Protein AF-A0A923U0N2-F1 (afdb_monomer_lite)

Foldseek 3Di:
DDDDDDDDDDDDDDDDCVVVVVVVVCPDVVVVVVVVVVVVVVVVVVVVVVVPDDDPDPQDLQFLVQLVVLLVVQVFPVSCLVDVVSLVSNLVNLQSNLVPAPVFDGQDPLLSVLVSVLLVLCVVLPVCLRVLQSDPDPQFDKDKDFFFFWQDQWAFDLVVLVVVVVVLLVVLVVLQPPQDPVLLVVLVVVVVVVVVVQVVVLVVVLVVCCVVPNNVVSVVVSVVSVVVVLVVLLVDSSLLNSLSVQLSVLCPDPLNVVLSPVSDLQSVLQLLVCCLPPVQVSGDDDPPHRDDPSSSSNNNVSRDDSVVCCVPCNRIPGDCDPDRRDNPTDRYTDTKMKMWDWHRLNSQLSQCSRLVNVANAPVVPSVQHACLRSSQSSFPPKTKIFIAIPSHTQGIWIWFWKDFPPQQFIETEIDTLGLQQLGWTWAQDPVPPRRTDTAGSVQVCCVVCCVRPADQRYFYWYFPGPRPSCVSVVVSVCPHPQQVVFDWDPRFPGIDGPGCSSVSRCVSPPGSDPDDPPTGGTTGDRPVPPDPPDDDDPDDDDDDDDDD

pLDDT: mean 72.8, std 20.46, range [22.3, 98.12]

Radius of gyration: 32.29 Å; chains: 1; bounding box: 98×62×94 Å

Sequence (548 aa):
MFRSVEGIDSLNFRPPHFRKLLIAFIRTPQVKTVTRWIASSLRFTERFNFLSRHRIARPSSSSVVQLDQVLNRAGSLHLFLKDESLQLAYYDALKNYFSSRSVFRKFPKKSFDAVLGQIRVLAREIPEFSAAAWALKPNGTDFRIQMKEQNCGRKINPFLWRVYRYEWLDQLKLQSERLSEPETKRILTETLARVRNFEKNLNEESIEFAAEKGAKAGRKSGKIRRNRFYADLVREEPLRRVAAKFLHAHLVRPQNQIFFEFIDADLIIYYLNELKQNPRKTLPPVLNAPIPNALLSVIKSLVPDPAQLLADRNLFPENPLPLDSNPGSSVGIRHSEYSTSPVRPFHAIWSGIFGKDCLGGDASHLDKLCPARWAIPLLSGTKTWFVERNEKYQGFVRTVPLRHPQFKKDLYNVEVWVPAMNRTAVVFSADKNQTPVQSSVFDYWFNEWLRANIGPDQALLVSDSRISDNEKVKETIFLSKMYTQGTSLSLHDSLFSADPMIEKMNEAIPPPAPAREYYRGSIVLDSTLNDVTGVTILNTREARIPLN

Structure (mmCIF, N/CA/C/O backbone):
data_AF-A0A923U0N2-F1
#
_entry.id   AF-A0A923U0N2-F1
#
loop_
_atom_site.group_PDB
_atom_site.id
_atom_site.type_symbol
_atom_site.label_atom_id
_atom_site.label_alt_id
_atom_site.label_comp_id
_atom_site.label_asym_id
_atom_site.label_entity_id
_atom_site.label_seq_id
_atom_site.pdbx_PDB_ins_code
_atom_site.Cartn_x
_atom_site.Cartn_y
_atom_site.Cartn_z
_atom_site.occupancy
_atom_site.B_iso_or_equiv
_atom_site.auth_seq_id
_atom_site.auth_comp_id
_atom_site.auth_asym_id
_atom_site.auth_atom_id
_atom_site.pdbx_PDB_model_num
ATOM 1 N N . MET A 1 1 ? 61.527 -37.026 -10.638 1.00 35.28 1 MET A N 1
ATOM 2 C CA . MET A 1 1 ? 61.947 -37.624 -11.926 1.00 35.28 1 MET A CA 1
ATOM 3 C C . MET A 1 1 ? 60.898 -37.300 -12.969 1.00 35.28 1 MET A C 1
ATOM 5 O O . MET A 1 1 ? 59.732 -37.586 -12.732 1.00 35.28 1 MET A O 1
ATOM 9 N N . PHE A 1 2 ? 61.300 -36.683 -14.077 1.00 29.28 2 PHE A N 1
ATOM 10 C CA . PHE A 1 2 ? 60.424 -36.445 -15.223 1.00 29.28 2 PHE A CA 1
ATOM 11 C C . PHE A 1 2 ? 60.200 -37.748 -16.001 1.00 29.28 2 PHE A C 1
ATOM 13 O O . PHE A 1 2 ? 61.130 -38.541 -16.147 1.00 29.28 2 PHE A O 1
ATOM 20 N N . ARG A 1 3 ? 59.006 -37.921 -16.574 1.00 27.38 3 ARG A N 1
ATOM 21 C CA . ARG A 1 3 ? 58.825 -38.670 -17.823 1.00 27.38 3 ARG A CA 1
ATOM 22 C C . ARG A 1 3 ? 57.926 -37.862 -18.748 1.00 27.38 3 ARG A C 1
ATOM 24 O O . ARG A 1 3 ? 56.744 -37.685 -18.476 1.00 27.38 3 ARG A O 1
ATOM 31 N N . SER A 1 4 ? 58.537 -37.346 -19.804 1.00 27.83 4 SER A N 1
ATOM 32 C CA . SER A 1 4 ? 57.864 -36.841 -20.991 1.00 27.83 4 SER A CA 1
ATOM 33 C C . SER A 1 4 ? 57.237 -37.997 -21.771 1.00 27.83 4 SER A C 1
ATOM 35 O O . SER A 1 4 ? 57.765 -39.110 -21.778 1.00 27.83 4 SER A O 1
ATOM 37 N N . VAL A 1 5 ? 56.143 -37.706 -22.471 1.00 30.06 5 VAL A N 1
ATOM 38 C CA . VAL A 1 5 ? 55.747 -38.422 -23.687 1.00 30.06 5 VAL A CA 1
ATOM 39 C C . VAL A 1 5 ? 55.330 -37.353 -24.690 1.00 30.06 5 VAL A C 1
ATOM 41 O O . VAL A 1 5 ? 54.320 -36.677 -24.505 1.00 30.06 5 VAL A O 1
ATOM 44 N N . GLU A 1 6 ? 56.159 -37.162 -25.709 1.00 30.16 6 GLU A N 1
ATOM 45 C CA . GLU A 1 6 ? 55.809 -36.420 -26.919 1.00 30.16 6 GLU A CA 1
ATOM 46 C C . GLU A 1 6 ? 55.006 -37.330 -27.863 1.00 30.16 6 GLU A C 1
ATOM 48 O O . GLU A 1 6 ? 55.056 -38.555 -27.737 1.00 30.16 6 GLU A O 1
ATOM 53 N N . GLY A 1 7 ? 54.310 -36.739 -28.839 1.00 29.56 7 GLY A N 1
ATOM 54 C CA . GLY A 1 7 ? 53.778 -37.481 -29.988 1.00 29.56 7 GLY A CA 1
ATOM 55 C C . GLY A 1 7 ? 52.274 -37.350 -30.213 1.00 29.56 7 GLY A C 1
ATOM 56 O O . GLY A 1 7 ? 51.519 -38.283 -29.953 1.00 29.56 7 GLY A O 1
ATOM 57 N N . ILE A 1 8 ? 51.848 -36.228 -30.801 1.00 27.08 8 ILE A N 1
ATOM 58 C CA . ILE A 1 8 ? 50.693 -36.219 -31.710 1.00 27.08 8 ILE A CA 1
ATOM 59 C C . ILE A 1 8 ? 51.123 -35.492 -32.981 1.00 27.08 8 ILE A C 1
ATOM 61 O O . ILE A 1 8 ? 51.074 -34.265 -33.063 1.00 27.08 8 ILE A O 1
ATOM 65 N N . ASP A 1 9 ? 51.547 -36.281 -33.963 1.00 28.86 9 ASP A N 1
ATOM 66 C CA . ASP A 1 9 ? 51.737 -35.812 -35.327 1.00 28.86 9 ASP A CA 1
ATOM 67 C C . ASP A 1 9 ? 50.400 -35.576 -36.041 1.00 28.86 9 ASP A C 1
ATOM 69 O O . ASP A 1 9 ? 49.357 -36.156 -35.734 1.00 28.86 9 ASP A O 1
ATOM 73 N N . SER A 1 10 ? 50.484 -34.698 -37.035 1.00 32.78 10 SER A N 1
ATOM 74 C CA . SER A 1 10 ? 49.468 -34.295 -38.008 1.00 32.78 10 SER A CA 1
ATOM 75 C C . SER A 1 10 ? 48.293 -35.257 -38.272 1.00 32.78 10 SER A C 1
ATOM 77 O O . SER A 1 10 ? 48.466 -36.330 -38.851 1.00 32.78 10 SER A O 1
ATOM 79 N N . LEU A 1 11 ? 47.063 -34.767 -38.063 1.00 27.78 11 LEU A N 1
ATOM 80 C CA . LEU A 1 11 ? 45.857 -35.293 -38.716 1.00 27.78 11 LEU A CA 1
ATOM 81 C C . LEU A 1 11 ? 45.094 -34.179 -39.447 1.00 27.78 11 LEU A C 1
ATOM 83 O O . LEU A 1 11 ? 44.345 -33.398 -38.861 1.00 27.78 11 LEU A O 1
ATOM 87 N N . ASN A 1 12 ? 45.275 -34.137 -40.769 1.00 34.09 12 ASN A N 1
ATOM 88 C CA . ASN A 1 12 ? 44.498 -33.301 -41.681 1.00 34.09 12 ASN A CA 1
ATOM 89 C C . ASN A 1 12 ? 43.026 -33.749 -41.715 1.00 34.09 12 ASN A C 1
ATOM 91 O O . ASN A 1 12 ? 42.736 -34.851 -42.175 1.00 34.09 12 ASN A O 1
ATOM 95 N N . PHE A 1 13 ? 42.088 -32.869 -41.345 1.00 28.95 13 PHE A N 1
ATOM 96 C CA . PHE A 1 13 ? 40.649 -33.105 -41.524 1.00 28.95 13 PHE A CA 1
ATOM 97 C C . PHE A 1 13 ? 39.953 -32.007 -42.351 1.00 28.95 13 PHE A C 1
ATOM 99 O O . PHE A 1 13 ? 39.782 -30.868 -41.921 1.00 28.95 13 PHE A O 1
ATOM 106 N N . ARG A 1 14 ? 39.451 -32.407 -43.526 1.00 33.59 14 ARG A N 1
ATOM 107 C CA . ARG A 1 14 ? 38.266 -31.847 -44.216 1.00 33.59 14 ARG A CA 1
ATOM 108 C C . ARG A 1 14 ? 37.177 -32.963 -44.241 1.00 33.59 14 ARG A C 1
ATOM 110 O O . ARG A 1 14 ? 37.523 -34.113 -44.000 1.00 33.59 14 ARG A O 1
ATOM 117 N N . PRO A 1 15 ? 35.912 -32.749 -44.673 1.00 61.38 15 PRO A N 1
ATOM 118 C CA . PRO A 1 15 ? 35.007 -31.683 -44.233 1.00 61.38 15 PRO A CA 1
ATOM 119 C C . PRO A 1 15 ? 33.751 -32.082 -43.389 1.00 61.38 15 PRO A C 1
ATOM 121 O O . PRO A 1 15 ? 33.678 -31.703 -42.223 1.00 61.38 15 PRO A O 1
ATOM 124 N N . PRO A 1 16 ? 32.637 -32.640 -43.919 1.00 39.72 16 PRO A N 1
ATOM 125 C CA . PRO A 1 16 ? 31.377 -31.886 -43.967 1.00 39.72 16 PRO A CA 1
ATOM 126 C C . PRO A 1 16 ? 30.363 -32.206 -42.845 1.00 39.72 16 PRO A C 1
ATOM 128 O O . PRO A 1 16 ? 29.186 -31.844 -42.942 1.00 39.72 16 PRO A O 1
ATOM 131 N N . HIS A 1 17 ? 30.772 -32.908 -41.785 1.00 36.59 17 HIS A N 1
ATOM 132 C CA . HIS A 1 17 ? 29.852 -33.578 -40.847 1.00 36.59 17 HIS A CA 1
ATOM 133 C C . HIS A 1 17 ? 28.961 -32.648 -39.998 1.00 36.59 17 HIS A C 1
ATOM 135 O O . HIS A 1 17 ? 27.923 -33.084 -39.489 1.00 36.59 17 HIS A O 1
ATOM 141 N N . PHE A 1 18 ? 29.291 -31.357 -39.908 1.00 39.34 18 PHE A N 1
ATOM 142 C CA . PHE A 1 18 ? 28.581 -30.375 -39.077 1.00 39.34 18 PHE A CA 1
ATOM 143 C C . PHE A 1 18 ? 27.077 -30.257 -39.401 1.00 39.34 18 PHE A C 1
ATOM 145 O O . PHE A 1 18 ? 26.247 -30.048 -38.514 1.00 39.34 18 PHE A O 1
ATOM 152 N N . ARG A 1 19 ? 26.691 -30.461 -40.671 1.00 38.59 19 ARG A N 1
ATOM 153 C CA . ARG A 1 19 ? 25.294 -30.315 -41.123 1.00 38.59 19 ARG A CA 1
ATOM 154 C C . ARG A 1 19 ? 24.369 -31.434 -40.623 1.00 38.59 19 ARG A C 1
ATOM 156 O O . ARG A 1 19 ? 23.174 -31.194 -40.474 1.00 38.59 19 ARG A O 1
ATOM 163 N N . LYS A 1 20 ? 24.897 -32.633 -40.329 1.00 39.06 20 LYS A N 1
ATOM 164 C CA . LYS A 1 20 ? 24.115 -33.749 -39.753 1.00 39.06 20 LYS A CA 1
ATOM 165 C C . LYS A 1 20 ? 23.932 -33.594 -38.237 1.00 39.06 20 LYS A C 1
ATOM 167 O O . LYS A 1 20 ? 22.829 -33.820 -37.743 1.00 39.06 20 LYS A O 1
ATOM 172 N N . LEU A 1 21 ? 24.958 -33.119 -37.525 1.00 37.91 21 LEU A N 1
ATOM 173 C CA . LEU A 1 21 ? 24.889 -32.816 -36.086 1.00 37.91 21 LEU A CA 1
ATOM 174 C C . LEU A 1 21 ? 23.849 -31.730 -35.766 1.00 37.91 21 LEU A C 1
ATOM 176 O O . LEU A 1 21 ? 23.040 -31.907 -34.856 1.00 37.91 21 LEU A O 1
ATOM 180 N N . LEU A 1 22 ? 23.786 -30.658 -36.565 1.00 37.41 22 LEU A N 1
ATOM 181 C CA . LEU A 1 22 ? 22.807 -29.583 -36.361 1.00 37.41 22 LEU A CA 1
ATOM 182 C C . LEU A 1 22 ? 21.347 -30.064 -36.516 1.00 37.41 22 LEU A C 1
ATOM 184 O O . LEU A 1 22 ? 20.464 -29.645 -35.769 1.00 37.41 22 LEU A O 1
ATOM 188 N N . ILE A 1 23 ? 21.088 -30.983 -37.455 1.00 42.84 23 ILE A N 1
ATOM 189 C CA . ILE A 1 23 ? 19.750 -31.559 -37.691 1.00 42.84 23 ILE A CA 1
ATOM 190 C C . ILE A 1 23 ? 19.356 -32.541 -36.574 1.00 42.84 23 ILE A C 1
ATOM 192 O O . ILE A 1 23 ? 18.183 -32.593 -36.197 1.00 42.84 23 ILE A O 1
ATOM 196 N N . ALA A 1 24 ? 20.317 -33.279 -36.008 1.00 37.84 24 ALA A N 1
ATOM 197 C CA . ALA A 1 24 ? 20.083 -34.124 -34.837 1.00 37.84 24 ALA A CA 1
ATOM 198 C C . ALA A 1 24 ? 19.741 -33.285 -33.591 1.00 37.84 24 ALA A C 1
ATOM 200 O O . ALA A 1 24 ? 18.768 -33.582 -32.896 1.00 37.84 24 ALA A O 1
ATOM 201 N N . PHE A 1 25 ? 20.466 -32.185 -33.355 1.00 37.91 25 PHE A N 1
ATOM 202 C CA . PHE A 1 25 ? 20.268 -31.321 -32.184 1.00 37.91 25 PHE A CA 1
ATOM 203 C C . PHE A 1 25 ? 18.868 -30.677 -32.148 1.00 37.91 25 PHE A C 1
ATOM 205 O O . PHE A 1 25 ? 18.219 -30.651 -31.102 1.00 37.91 25 PHE A O 1
ATOM 212 N N . ILE A 1 26 ? 18.346 -30.258 -33.309 1.00 43.47 26 ILE A N 1
ATOM 213 C CA . ILE A 1 26 ? 17.003 -29.658 -33.462 1.00 43.47 26 ILE A CA 1
ATOM 214 C C . ILE A 1 26 ? 15.863 -30.669 -33.202 1.00 43.47 26 ILE A C 1
ATOM 216 O O . ILE A 1 26 ? 14.730 -30.270 -32.925 1.00 43.47 26 ILE A O 1
ATOM 220 N N . ARG A 1 27 ? 16.132 -31.982 -33.263 1.00 38.81 27 ARG A N 1
ATOM 221 C CA . ARG A 1 27 ? 15.122 -33.040 -33.060 1.00 38.81 27 ARG A CA 1
ATOM 222 C C . ARG A 1 27 ? 15.048 -33.589 -31.631 1.00 38.81 27 ARG A C 1
ATOM 224 O O . ARG A 1 27 ? 14.152 -34.386 -31.354 1.00 38.81 27 ARG A O 1
ATOM 231 N N . THR A 1 28 ? 15.918 -33.156 -30.718 1.00 41.66 28 THR A N 1
ATOM 232 C CA . THR A 1 28 ? 15.898 -33.626 -29.322 1.00 41.66 28 THR A CA 1
ATOM 233 C C . THR A 1 28 ? 14.662 -33.118 -28.547 1.00 41.66 28 THR A C 1
ATOM 235 O O . THR A 1 28 ? 14.221 -31.981 -28.754 1.00 41.66 28 THR A O 1
ATOM 238 N N . PRO A 1 29 ? 14.081 -33.915 -27.621 1.00 42.38 29 PRO A N 1
ATOM 239 C CA . PRO A 1 29 ? 12.891 -33.511 -26.861 1.00 42.38 29 PRO A CA 1
ATOM 240 C C . PRO A 1 29 ? 13.064 -32.215 -26.055 1.00 42.38 29 PRO A C 1
ATOM 242 O O . PRO A 1 29 ? 12.118 -31.437 -25.936 1.00 42.38 29 PRO A O 1
ATOM 245 N N . GLN A 1 30 ? 14.273 -31.942 -25.555 1.00 41.97 30 GLN A N 1
ATOM 246 C CA . GLN A 1 30 ? 14.563 -30.775 -24.715 1.00 41.97 30 GLN A CA 1
ATOM 247 C C . GLN A 1 30 ? 14.348 -29.438 -25.449 1.00 41.97 30 GLN A C 1
ATOM 249 O O . GLN A 1 30 ? 13.800 -28.502 -24.865 1.00 41.97 30 GLN A O 1
ATOM 254 N N . VAL A 1 31 ? 14.659 -29.350 -26.750 1.00 42.69 31 VAL A N 1
ATOM 255 C CA . VAL A 1 31 ? 14.430 -28.126 -27.547 1.00 42.69 31 VAL A CA 1
ATOM 256 C C . VAL A 1 31 ? 12.930 -27.844 -27.730 1.00 42.69 31 VAL A C 1
ATOM 258 O O . VAL A 1 31 ? 12.506 -26.683 -27.722 1.00 42.69 31 VAL A O 1
ATOM 261 N N . LYS A 1 32 ? 12.091 -28.889 -27.811 1.00 40.34 32 LYS A N 1
ATOM 262 C CA . LYS A 1 32 ? 10.621 -28.746 -27.803 1.00 40.34 32 LYS A CA 1
ATOM 263 C C . LYS A 1 32 ? 10.093 -28.269 -26.446 1.00 40.34 32 LYS A C 1
ATOM 265 O O . LYS A 1 32 ? 9.120 -27.518 -26.414 1.00 40.34 32 LYS A O 1
ATOM 270 N N . THR A 1 33 ? 10.730 -28.652 -25.341 1.00 45.81 33 THR A N 1
ATOM 271 C CA . THR A 1 33 ? 10.389 -28.150 -23.999 1.00 45.81 33 THR A CA 1
ATOM 272 C C . THR A 1 33 ? 10.732 -26.666 -23.860 1.00 45.81 33 THR A C 1
ATOM 274 O O . THR A 1 33 ? 9.867 -25.884 -23.472 1.00 45.81 33 THR A O 1
ATOM 277 N N . VAL A 1 34 ? 11.934 -26.246 -24.273 1.00 41.25 34 VAL A N 1
ATOM 278 C CA . VAL A 1 34 ? 12.358 -24.831 -24.233 1.00 41.25 34 VAL A CA 1
ATOM 279 C C . VAL A 1 34 ? 11.482 -23.951 -25.134 1.00 41.25 34 VAL A C 1
ATOM 281 O O . VAL A 1 34 ? 11.022 -22.896 -24.704 1.00 41.25 34 VAL A O 1
ATOM 284 N N . THR A 1 35 ? 11.165 -24.390 -26.356 1.00 41.22 35 THR A N 1
ATOM 285 C CA . THR A 1 35 ? 10.276 -23.619 -27.251 1.00 41.22 35 THR A CA 1
ATOM 286 C C . THR A 1 35 ? 8.827 -23.569 -26.764 1.00 41.22 35 THR A C 1
ATOM 288 O O . THR A 1 35 ? 8.188 -22.527 -26.913 1.00 41.22 35 THR A O 1
ATOM 291 N N . ARG A 1 36 ? 8.306 -24.622 -26.112 1.00 43.94 36 ARG A N 1
ATOM 292 C CA . ARG A 1 36 ? 7.009 -24.556 -25.410 1.00 43.94 36 ARG A CA 1
ATOM 293 C C . ARG A 1 36 ? 7.043 -23.580 -24.235 1.00 43.94 36 ARG A C 1
ATOM 295 O O . ARG A 1 36 ? 6.100 -22.809 -24.100 1.00 43.94 36 ARG A O 1
ATOM 302 N N . TRP A 1 37 ? 8.119 -23.570 -23.447 1.00 43.72 37 TRP A N 1
ATOM 303 C CA . TRP A 1 37 ? 8.277 -22.675 -22.298 1.00 43.72 37 TRP A CA 1
ATOM 304 C C . TRP A 1 37 ? 8.348 -21.199 -22.726 1.00 43.72 37 TRP A C 1
ATOM 306 O O . TRP A 1 37 ? 7.600 -20.366 -22.217 1.00 43.72 37 TRP A O 1
ATOM 316 N N . ILE A 1 38 ? 9.138 -20.884 -23.759 1.00 40.44 38 ILE A N 1
ATOM 317 C CA . ILE A 1 38 ? 9.196 -19.542 -24.365 1.00 40.44 38 ILE A C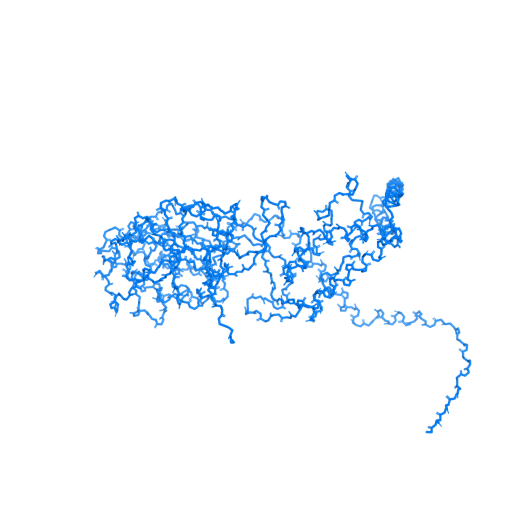A 1
ATOM 318 C C . ILE A 1 38 ? 7.826 -19.137 -24.941 1.00 40.44 38 ILE A C 1
ATOM 320 O O . ILE A 1 38 ? 7.372 -18.013 -24.724 1.00 40.44 38 ILE A O 1
ATOM 324 N N . ALA A 1 39 ? 7.122 -20.051 -25.620 1.00 38.62 39 ALA A N 1
ATOM 325 C CA . ALA A 1 39 ? 5.786 -19.781 -26.152 1.00 38.62 39 ALA A CA 1
ATOM 326 C C . ALA A 1 39 ? 4.724 -19.574 -25.054 1.00 38.62 39 ALA A C 1
ATOM 328 O O . ALA A 1 39 ? 3.827 -18.750 -25.237 1.00 38.62 39 ALA A O 1
ATOM 329 N N . SER A 1 40 ? 4.814 -20.267 -23.911 1.00 38.91 40 SER A N 1
ATOM 330 C CA . SER A 1 40 ? 3.950 -19.990 -22.756 1.00 38.91 40 SER A CA 1
ATOM 331 C C . SER A 1 40 ? 4.269 -18.641 -22.114 1.00 38.91 40 SER A C 1
ATOM 333 O O . SER A 1 40 ? 3.340 -17.886 -21.840 1.00 38.91 40 SER A O 1
ATOM 335 N N . SER A 1 41 ? 5.548 -18.289 -21.953 1.00 36.06 41 SER A N 1
ATOM 336 C CA . SER A 1 41 ? 5.964 -17.015 -21.349 1.00 36.06 41 SER A CA 1
ATOM 337 C C . SER A 1 41 ? 5.556 -15.802 -22.195 1.00 36.06 41 SER A C 1
ATOM 339 O O . SER A 1 41 ? 5.087 -14.803 -21.647 1.00 36.06 41 SER A O 1
ATOM 341 N N . LEU A 1 42 ? 5.633 -15.907 -23.528 1.00 35.50 42 LEU A N 1
ATOM 342 C CA . LEU A 1 42 ? 5.158 -14.870 -24.456 1.00 35.50 42 LEU A CA 1
ATOM 343 C C . LEU A 1 42 ? 3.626 -14.720 -24.430 1.00 35.50 42 LEU A C 1
ATOM 345 O O . LEU A 1 42 ? 3.113 -13.609 -24.310 1.00 35.50 42 LEU A O 1
ATOM 349 N N . ARG A 1 43 ? 2.875 -15.833 -24.446 1.00 41.09 43 ARG A N 1
ATOM 350 C CA . ARG A 1 43 ? 1.404 -15.787 -24.308 1.00 41.09 43 ARG A CA 1
ATOM 351 C C . ARG A 1 43 ? 0.964 -15.245 -22.945 1.00 41.09 43 ARG A C 1
ATOM 353 O O . ARG A 1 43 ? -0.088 -14.614 -22.855 1.00 41.09 43 ARG A O 1
ATOM 360 N N . PHE A 1 44 ? 1.753 -15.474 -21.895 1.00 36.56 44 PHE A N 1
ATOM 361 C CA . PHE A 1 44 ? 1.506 -14.924 -20.563 1.00 36.56 44 PHE A CA 1
ATOM 362 C C . PHE A 1 44 ? 1.669 -13.396 -20.551 1.00 36.56 44 PHE A C 1
ATOM 364 O O . PHE A 1 44 ? 0.790 -12.702 -20.043 1.00 36.56 44 PHE A O 1
ATOM 371 N N . THR A 1 45 ? 2.720 -12.855 -21.183 1.00 38.50 45 THR A N 1
ATOM 372 C CA . THR A 1 45 ? 2.947 -11.396 -21.271 1.00 38.50 45 THR A CA 1
ATOM 373 C C . THR A 1 45 ? 1.902 -10.674 -22.128 1.00 38.50 45 THR A C 1
ATOM 375 O O . THR A 1 45 ? 1.460 -9.586 -21.754 1.00 38.50 45 THR A O 1
ATOM 378 N N . GLU A 1 46 ? 1.449 -11.268 -23.237 1.00 36.59 46 GLU A N 1
ATOM 379 C CA . GLU A 1 46 ? 0.372 -10.687 -24.057 1.00 36.59 46 GLU A CA 1
ATOM 380 C C . GLU A 1 46 ? -0.980 -10.672 -23.320 1.00 36.59 46 GLU A C 1
ATOM 382 O O . GLU A 1 46 ? -1.670 -9.650 -23.331 1.00 36.59 46 GLU A O 1
ATOM 387 N N . ARG A 1 47 ? -1.335 -11.743 -22.589 1.00 34.38 47 ARG A N 1
ATOM 388 C CA . ARG A 1 47 ? -2.545 -11.756 -21.739 1.00 34.38 47 ARG A CA 1
ATOM 389 C C . ARG A 1 47 ? -2.484 -10.722 -20.612 1.00 34.38 47 ARG A C 1
ATOM 391 O O . ARG A 1 47 ? -3.500 -10.091 -20.325 1.00 34.38 47 ARG A O 1
ATOM 398 N N . PHE A 1 48 ? -1.318 -10.526 -19.994 1.00 36.06 48 PHE A N 1
ATOM 399 C CA . PHE A 1 48 ? -1.156 -9.575 -18.888 1.00 36.06 48 PHE A CA 1
ATOM 400 C C . PHE A 1 48 ? -1.310 -8.115 -19.344 1.00 36.06 48 PHE A C 1
ATOM 402 O O . PHE A 1 48 ? -1.989 -7.331 -18.686 1.00 36.06 48 PHE A O 1
ATOM 409 N N . ASN A 1 49 ? -0.748 -7.764 -20.507 1.00 34.84 49 ASN A N 1
ATOM 410 C CA . ASN A 1 49 ? -0.861 -6.417 -21.082 1.00 34.84 49 ASN A CA 1
ATOM 411 C C . ASN A 1 49 ? -2.259 -6.086 -21.632 1.00 34.84 49 ASN A C 1
ATOM 413 O O . ASN A 1 49 ? -2.602 -4.909 -21.746 1.00 34.84 49 ASN A O 1
ATOM 417 N N . PHE A 1 50 ? -3.063 -7.097 -21.974 1.00 31.44 50 PHE A N 1
ATOM 418 C CA . PHE A 1 50 ? -4.449 -6.905 -22.406 1.00 31.44 50 PHE A CA 1
ATOM 419 C C . PHE A 1 50 ? -5.410 -6.719 -21.219 1.00 31.44 50 PHE A C 1
ATOM 421 O O . PHE A 1 50 ? -6.304 -5.876 -21.269 1.00 31.44 50 PHE A O 1
ATOM 428 N N . LEU A 1 51 ? -5.208 -7.463 -20.124 1.00 35.59 51 LEU A N 1
ATOM 429 C CA . LEU A 1 51 ? -6.063 -7.390 -18.932 1.00 35.59 51 LEU A CA 1
ATOM 430 C C . LEU A 1 51 ? -5.837 -6.135 -18.074 1.00 35.59 51 LEU A C 1
ATOM 432 O O . LEU A 1 51 ? -6.730 -5.758 -17.320 1.00 35.59 51 LEU A O 1
ATOM 436 N N . SER A 1 52 ? -4.678 -5.482 -18.184 1.00 35.12 52 SER A N 1
ATOM 437 C CA . SER A 1 52 ? -4.300 -4.345 -17.335 1.00 35.12 52 SER A CA 1
ATOM 438 C C . SER A 1 52 ? -4.864 -2.986 -17.760 1.00 35.12 52 SER A C 1
ATOM 440 O O . SER A 1 52 ? -4.629 -2.011 -17.052 1.00 35.12 52 SER A O 1
ATOM 442 N N . ARG A 1 53 ? -5.567 -2.876 -18.901 1.00 34.38 53 ARG A N 1
ATOM 443 C CA . ARG A 1 53 ? -5.938 -1.556 -19.450 1.00 34.38 53 ARG A CA 1
ATOM 444 C C . ARG A 1 53 ? -7.353 -1.081 -19.138 1.00 34.38 53 ARG A C 1
ATOM 446 O O . ARG A 1 53 ? -7.465 -0.002 -18.572 1.00 34.38 53 ARG A O 1
ATOM 453 N N . HIS A 1 54 ? -8.419 -1.796 -19.502 1.00 34.16 54 HIS A N 1
ATOM 454 C CA . HIS A 1 54 ? -9.797 -1.276 -19.366 1.00 34.16 54 HIS A CA 1
ATOM 455 C C . HIS A 1 54 ? -10.765 -2.306 -18.755 1.00 34.16 54 HIS A C 1
ATOM 457 O O . HIS A 1 54 ? -11.677 -2.801 -19.415 1.00 34.16 54 HIS A O 1
ATOM 463 N N . ARG A 1 55 ? -10.604 -2.600 -17.459 1.00 31.92 55 ARG A N 1
ATOM 464 C CA . ARG A 1 55 ? -11.733 -3.028 -16.621 1.00 31.92 55 ARG A CA 1
ATOM 465 C C . ARG A 1 55 ? -12.157 -1.849 -15.756 1.00 31.92 55 ARG A C 1
ATOM 467 O O . ARG A 1 55 ? -11.521 -1.576 -14.747 1.00 31.92 55 ARG A O 1
ATOM 474 N N . ILE A 1 56 ? -13.261 -1.206 -16.133 1.00 36.47 56 ILE A N 1
ATOM 475 C CA . ILE A 1 56 ? -14.111 -0.544 -15.141 1.00 36.47 56 ILE A CA 1
ATOM 476 C C . ILE A 1 56 ? -14.545 -1.669 -14.202 1.00 36.47 56 ILE A C 1
ATOM 478 O O . ILE A 1 56 ? -15.198 -2.622 -14.642 1.00 36.47 56 ILE A O 1
ATOM 482 N N . ALA A 1 57 ? -14.079 -1.635 -12.956 1.00 38.56 57 ALA A N 1
ATOM 483 C CA . ALA A 1 57 ? -14.427 -2.656 -11.987 1.00 38.56 57 ALA A CA 1
ATOM 484 C C . ALA A 1 57 ? -15.946 -2.622 -11.783 1.00 38.56 57 ALA A C 1
ATOM 486 O O . ALA A 1 57 ? -16.514 -1.595 -11.416 1.00 38.56 57 ALA A O 1
ATOM 487 N N . ARG A 1 58 ? -16.621 -3.755 -12.022 1.00 36.50 58 ARG A N 1
ATOM 488 C CA . ARG A 1 58 ? -17.884 -3.990 -11.316 1.00 36.50 58 ARG A CA 1
ATOM 489 C C . ARG A 1 58 ? -17.511 -3.984 -9.832 1.00 36.50 58 ARG A C 1
ATOM 491 O O . ARG A 1 58 ? -16.555 -4.704 -9.526 1.00 36.50 58 ARG A O 1
ATOM 498 N N . PRO A 1 59 ? -18.201 -3.219 -8.965 1.00 40.47 59 PRO A N 1
ATOM 499 C CA . PRO A 1 59 ? -17.854 -3.154 -7.550 1.00 40.47 59 PRO A CA 1
ATOM 500 C C . PRO A 1 59 ? -17.745 -4.579 -7.021 1.00 40.47 59 PRO A C 1
ATOM 502 O O . PRO A 1 59 ? -18.660 -5.387 -7.230 1.00 40.47 59 PRO A O 1
ATOM 505 N N . SER A 1 60 ? -16.585 -4.923 -6.459 1.00 52.22 60 SER A N 1
ATOM 506 C CA . SER A 1 60 ? -16.344 -6.289 -6.016 1.00 52.22 60 SER A CA 1
ATOM 507 C C . SER A 1 60 ? -17.396 -6.706 -4.989 1.00 52.22 60 SER A C 1
ATOM 509 O O . SER A 1 60 ? -17.892 -5.909 -4.193 1.00 52.22 60 SER A O 1
ATOM 511 N N . SER A 1 61 ? -17.763 -7.988 -4.999 1.00 50.31 61 SER A N 1
ATOM 512 C CA . SER A 1 61 ? -18.784 -8.558 -4.112 1.00 50.31 61 SER A CA 1
ATOM 513 C C . SER A 1 61 ? -18.294 -8.723 -2.661 1.00 50.31 61 SER A C 1
ATOM 515 O O . SER A 1 61 ? -18.615 -9.717 -2.012 1.00 50.31 61 SER A O 1
ATOM 517 N N . SER A 1 62 ? -17.444 -7.803 -2.204 1.00 59.78 62 SER A N 1
ATOM 518 C CA . SER A 1 62 ? -16.701 -7.809 -0.944 1.00 59.78 62 SER A CA 1
ATOM 519 C C . SER A 1 62 ? -16.346 -6.376 -0.521 1.00 59.78 62 SER A C 1
ATOM 521 O O . SER A 1 62 ? -15.214 -6.112 -0.133 1.00 59.78 62 SER A O 1
ATOM 523 N N . SER A 1 63 ? -17.301 -5.447 -0.621 1.00 71.81 63 SER A N 1
ATOM 524 C CA . SER A 1 63 ? -17.142 -4.023 -0.274 1.00 71.81 63 SER A CA 1
ATOM 525 C C . SER A 1 63 ? -18.064 -3.610 0.879 1.00 71.81 63 SER A C 1
ATOM 527 O O . SER A 1 63 ? -19.164 -4.162 0.987 1.00 71.81 63 SER A O 1
ATOM 529 N N . VAL A 1 64 ? -17.699 -2.572 1.646 1.00 85.56 64 VAL A N 1
ATOM 530 C CA . VAL A 1 64 ? -18.523 -1.998 2.741 1.00 85.56 64 VAL A CA 1
ATOM 531 C C . VAL A 1 64 ? -19.967 -1.704 2.309 1.00 85.56 64 VAL A C 1
ATOM 533 O O . VAL A 1 64 ? -20.895 -1.917 3.082 1.00 85.56 64 VAL A O 1
ATOM 536 N N . VAL A 1 65 ? -20.180 -1.344 1.038 1.00 86.88 65 VAL A N 1
ATOM 537 C CA . VAL A 1 65 ? -21.502 -1.111 0.427 1.00 86.88 65 VAL A CA 1
ATOM 538 C C . VAL A 1 65 ? -22.504 -2.250 0.687 1.00 86.88 65 VAL A C 1
ATOM 540 O O . VAL A 1 65 ? -23.688 -1.985 0.871 1.00 86.88 65 VAL A O 1
ATOM 543 N N . GLN A 1 66 ? -22.063 -3.513 0.744 1.00 88.31 66 GLN A N 1
ATOM 544 C CA . GLN A 1 66 ? -22.951 -4.644 1.055 1.00 88.31 66 GLN A CA 1
ATOM 545 C C . GLN A 1 66 ? -23.405 -4.649 2.522 1.00 88.31 66 GLN A C 1
ATOM 547 O O . GLN A 1 66 ? -24.547 -5.003 2.810 1.00 88.31 66 GLN A O 1
ATOM 552 N N . LEU A 1 67 ? -22.534 -4.231 3.444 1.00 91.69 67 LEU A N 1
ATOM 553 C CA . LEU A 1 67 ? -22.868 -4.072 4.859 1.00 91.69 67 LEU A CA 1
ATOM 554 C C . LEU A 1 67 ? -23.896 -2.945 5.026 1.00 91.69 67 LEU A C 1
ATOM 556 O O . LEU A 1 67 ? -24.932 -3.145 5.661 1.00 91.69 67 LEU A O 1
ATOM 560 N N . ASP A 1 68 ? -23.647 -1.798 4.386 1.00 92.00 68 ASP A N 1
ATOM 561 C CA . ASP A 1 68 ? -24.563 -0.654 4.352 1.00 92.00 68 ASP A CA 1
ATOM 562 C C . ASP A 1 68 ? -25.930 -1.022 3.759 1.00 92.00 68 ASP A C 1
ATOM 564 O O . ASP A 1 68 ? -26.957 -0.632 4.306 1.00 92.00 68 ASP A O 1
ATOM 568 N N . GLN A 1 69 ? -25.980 -1.813 2.680 1.00 93.75 69 GLN A N 1
ATOM 569 C CA . GLN A 1 69 ? -27.239 -2.281 2.084 1.00 93.75 69 GLN A CA 1
ATOM 570 C C . GLN A 1 69 ? -28.104 -3.073 3.076 1.00 93.75 69 GLN A C 1
ATOM 572 O O . GLN A 1 69 ? -29.322 -2.889 3.095 1.00 93.75 69 GLN A O 1
ATOM 577 N N . VAL A 1 70 ? -27.509 -3.926 3.916 1.00 95.00 70 VAL A N 1
ATOM 578 C CA . VAL A 1 70 ? -28.270 -4.691 4.919 1.00 95.00 70 VAL A CA 1
ATOM 579 C C . VAL A 1 70 ? -28.752 -3.792 6.062 1.00 95.00 70 VAL A C 1
ATOM 581 O O . VAL A 1 70 ? -29.909 -3.907 6.465 1.00 95.00 70 VAL A O 1
ATOM 584 N N . LEU A 1 71 ? -27.932 -2.849 6.545 1.00 94.75 71 LEU A N 1
ATOM 585 C CA . LEU A 1 71 ? -28.378 -1.905 7.582 1.00 94.75 71 LEU A CA 1
ATOM 586 C C . LEU A 1 71 ? -29.444 -0.932 7.053 1.00 94.75 71 LEU A C 1
ATOM 588 O O . LEU A 1 71 ? -30.444 -0.689 7.721 1.00 94.75 71 LEU A O 1
ATOM 592 N N . ASN A 1 72 ? -29.298 -0.430 5.827 1.00 94.62 72 ASN A N 1
ATOM 593 C CA . ASN A 1 72 ? -30.290 0.447 5.199 1.00 94.62 72 ASN A CA 1
ATOM 594 C C . ASN A 1 72 ? -31.648 -0.251 5.021 1.00 94.62 72 ASN A C 1
ATOM 596 O O . ASN A 1 72 ? -32.678 0.395 5.187 1.00 94.62 72 ASN A O 1
ATOM 600 N N . ARG A 1 73 ? -31.670 -1.571 4.768 1.00 96.50 73 ARG A N 1
ATOM 601 C CA . ARG A 1 73 ? -32.910 -2.373 4.773 1.00 96.50 73 ARG A CA 1
ATOM 602 C C . ARG A 1 73 ? -33.566 -2.465 6.153 1.00 96.50 73 ARG A C 1
ATOM 604 O O . ARG A 1 73 ? -34.788 -2.519 6.219 1.00 96.50 73 ARG A O 1
ATOM 611 N N . ALA A 1 74 ? -32.784 -2.492 7.232 1.00 96.69 74 ALA A N 1
ATOM 612 C CA . ALA A 1 74 ? -33.319 -2.489 8.593 1.00 96.69 74 ALA A CA 1
ATOM 613 C C . ALA A 1 74 ? -33.820 -1.102 9.033 1.00 96.69 74 ALA A C 1
ATOM 615 O O . ALA A 1 74 ? -34.700 -1.006 9.881 1.00 96.69 74 ALA A O 1
ATOM 616 N N . GLY A 1 75 ? -33.242 -0.017 8.508 1.00 95.38 75 GLY A N 1
ATOM 617 C CA . GLY A 1 75 ? -33.616 1.369 8.820 1.00 95.38 75 GLY A CA 1
ATOM 618 C C . GLY A 1 75 ? -33.187 1.858 10.212 1.00 95.38 75 GLY A C 1
ATOM 619 O O . GLY A 1 75 ? -32.746 2.996 10.340 1.00 95.38 75 GLY A O 1
ATOM 620 N N . SER A 1 76 ? -33.224 1.006 11.243 1.00 96.50 76 SER A N 1
ATOM 621 C CA . SER A 1 76 ? -32.773 1.304 12.612 1.00 96.50 76 SER A CA 1
ATOM 622 C C . SER A 1 76 ? -32.141 0.087 13.298 1.00 96.50 76 SER A C 1
ATOM 624 O O . SER A 1 76 ? -32.452 -1.057 12.956 1.00 96.50 76 SER A O 1
ATOM 626 N N . LEU A 1 77 ? -31.324 0.327 14.333 1.00 96.75 77 LEU A N 1
ATOM 627 C CA . LEU A 1 77 ? -30.764 -0.748 15.161 1.00 96.75 77 LEU A CA 1
ATOM 628 C C . LEU A 1 77 ? -31.868 -1.608 15.802 1.00 96.75 77 LEU A C 1
ATOM 630 O O . LEU A 1 77 ? -31.752 -2.827 15.847 1.00 96.75 77 LEU A O 1
ATOM 634 N N . HIS A 1 78 ? -32.960 -0.994 16.264 1.00 97.50 78 HIS A N 1
ATOM 635 C CA . HIS A 1 78 ? -34.062 -1.710 16.910 1.00 97.50 78 HIS A CA 1
ATOM 636 C C . HIS A 1 78 ? -34.740 -2.722 15.973 1.00 97.50 78 HIS A C 1
ATOM 638 O O . HIS A 1 78 ? -35.004 -3.855 16.372 1.00 97.50 78 HIS A O 1
ATOM 644 N N . LEU A 1 79 ? -34.986 -2.329 14.719 1.00 97.62 79 LEU A N 1
ATOM 645 C CA . LEU A 1 79 ? -35.544 -3.218 13.698 1.00 97.62 79 LEU A CA 1
ATOM 646 C C . LEU A 1 79 ? -34.539 -4.311 13.307 1.00 97.62 79 LEU A C 1
ATOM 648 O O . LEU A 1 79 ? -34.910 -5.480 13.234 1.00 97.62 79 LEU A O 1
ATOM 652 N N . PHE A 1 80 ? -33.254 -3.968 13.171 1.00 97.94 80 PHE A N 1
ATOM 653 C CA . PHE A 1 80 ? -32.189 -4.944 12.922 1.00 97.94 80 PHE A CA 1
ATOM 654 C C . PHE A 1 80 ? -32.105 -6.025 14.014 1.00 97.94 80 PHE A C 1
ATOM 656 O O . PHE A 1 80 ? -32.024 -7.210 13.704 1.00 97.94 80 PHE A O 1
ATOM 663 N N . LEU A 1 81 ? -32.169 -5.645 15.295 1.00 97.44 81 LEU A N 1
ATOM 664 C CA . LEU A 1 81 ? -32.073 -6.581 16.426 1.00 97.44 81 LEU A CA 1
ATOM 665 C C . LEU A 1 81 ? -33.296 -7.499 16.592 1.00 97.44 81 LEU A C 1
ATOM 667 O O . LEU A 1 81 ? -33.187 -8.518 17.287 1.00 97.44 81 LEU A O 1
ATOM 671 N N . LYS A 1 82 ? -34.424 -7.143 15.961 1.00 97.69 82 LYS A N 1
ATOM 672 C CA . LYS A 1 82 ? -35.661 -7.937 15.887 1.00 97.69 82 LYS A CA 1
ATOM 673 C C . LYS A 1 82 ? -35.711 -8.880 14.681 1.00 97.69 82 LYS A C 1
ATOM 675 O O . LYS A 1 82 ? -36.373 -9.907 14.766 1.00 97.69 82 LYS A O 1
ATOM 680 N N . ASP A 1 83 ? -35.031 -8.555 13.584 1.00 98.12 83 ASP A N 1
ATOM 681 C CA . ASP A 1 83 ? -35.054 -9.347 12.350 1.00 98.12 83 ASP A CA 1
ATOM 682 C C . ASP A 1 83 ? -33.835 -10.284 12.260 1.00 98.12 83 ASP A C 1
ATOM 684 O O . ASP A 1 83 ? -32.713 -9.873 11.946 1.00 98.12 83 ASP A O 1
ATOM 688 N N . GLU A 1 84 ? -34.055 -11.572 12.535 1.00 97.56 84 GLU A N 1
ATOM 689 C CA . GLU A 1 84 ? -33.016 -12.607 12.442 1.00 97.56 84 GLU A CA 1
ATOM 690 C C . GLU A 1 84 ? -32.498 -12.810 11.009 1.00 97.56 84 GLU A C 1
ATOM 692 O O . GLU A 1 84 ? -31.326 -13.144 10.815 1.00 97.56 84 GLU A O 1
ATOM 697 N N . SER A 1 85 ? -33.330 -12.563 9.990 1.00 97.81 85 SER A N 1
ATOM 698 C CA . SER A 1 85 ? -32.937 -12.701 8.584 1.00 97.81 85 SER A CA 1
ATOM 699 C C . SER A 1 85 ? -31.954 -11.602 8.168 1.00 97.81 85 SER A C 1
ATOM 701 O O . SER A 1 85 ? -30.978 -11.876 7.464 1.00 97.81 85 SER A O 1
ATOM 703 N N . LEU A 1 86 ? -32.145 -10.374 8.668 1.00 97.75 86 LEU A N 1
ATOM 704 C CA . LEU A 1 86 ? -31.207 -9.267 8.472 1.00 97.75 86 LEU A CA 1
ATOM 705 C C . LEU A 1 86 ? -29.919 -9.472 9.277 1.00 97.75 86 LEU A C 1
ATOM 707 O O . LEU A 1 86 ? -28.839 -9.204 8.751 1.00 97.75 86 LEU A O 1
ATOM 711 N N . GLN A 1 87 ? -29.995 -10.019 10.495 1.00 97.88 87 GLN A N 1
ATOM 712 C CA . GLN A 1 87 ? -28.804 -10.401 11.270 1.00 97.88 87 GLN A CA 1
ATOM 713 C C . GLN A 1 87 ? -27.966 -11.468 10.551 1.00 97.88 87 GLN A C 1
ATOM 715 O O . GLN A 1 87 ? -26.741 -11.338 10.481 1.00 97.88 87 GLN A O 1
ATOM 720 N N . LEU A 1 88 ? -28.604 -12.491 9.971 1.00 96.56 88 LEU A N 1
ATOM 721 C CA . LEU A 1 88 ? -27.923 -13.534 9.200 1.00 96.56 88 LEU A CA 1
ATOM 722 C C . LEU A 1 88 ? -27.310 -12.982 7.903 1.00 96.56 88 LEU A C 1
ATOM 724 O O . LEU A 1 88 ? -26.131 -13.218 7.636 1.00 96.56 88 LEU A O 1
ATOM 728 N N . ALA A 1 89 ? -28.067 -12.188 7.139 1.00 96.12 89 ALA A N 1
ATOM 729 C CA . ALA A 1 89 ? -27.569 -11.540 5.924 1.00 96.12 89 ALA A CA 1
ATOM 730 C C . ALA A 1 89 ? -26.372 -10.614 6.211 1.00 96.12 89 ALA A C 1
ATOM 732 O O . ALA A 1 89 ? -25.410 -10.577 5.441 1.00 96.12 89 ALA A O 1
ATOM 733 N N . TYR A 1 90 ? -26.400 -9.900 7.339 1.00 95.94 90 TYR A N 1
ATOM 734 C CA . TYR A 1 90 ? -25.297 -9.052 7.781 1.00 95.94 90 TYR A CA 1
ATOM 735 C C . TYR A 1 90 ? -24.073 -9.873 8.207 1.00 95.94 90 TYR A C 1
ATOM 737 O O . TYR A 1 90 ? -22.956 -9.536 7.821 1.00 95.94 90 TYR A O 1
ATOM 745 N N . TYR A 1 91 ? -24.262 -10.983 8.929 1.00 94.38 91 TYR A N 1
ATOM 746 C CA . TYR A 1 91 ? -23.179 -11.910 9.275 1.00 94.38 91 TYR A CA 1
ATOM 747 C C . TYR A 1 91 ? -22.469 -12.466 8.029 1.00 94.38 91 TYR A C 1
ATOM 749 O O . TYR A 1 91 ? -21.236 -12.468 7.976 1.00 94.38 91 TYR A O 1
ATOM 757 N N . ASP A 1 92 ? -23.215 -12.898 7.007 1.00 92.50 92 ASP A N 1
ATOM 758 C CA . ASP A 1 92 ? -22.612 -13.390 5.763 1.00 92.50 92 ASP A CA 1
ATOM 759 C C . ASP A 1 92 ? -21.909 -12.274 4.972 1.00 92.50 92 ASP A C 1
ATOM 761 O O . ASP A 1 92 ? -20.836 -12.510 4.411 1.00 92.50 92 ASP A O 1
ATOM 765 N N . ALA A 1 93 ? -22.431 -11.044 4.989 1.00 92.00 93 ALA A N 1
ATOM 766 C CA . ALA A 1 93 ? -21.753 -9.889 4.404 1.00 92.00 93 ALA A CA 1
ATOM 767 C C . ALA A 1 93 ? -20.441 -9.541 5.147 1.00 92.00 93 ALA A C 1
ATOM 769 O O . ALA A 1 93 ? -19.410 -9.371 4.495 1.00 92.00 93 ALA A O 1
ATOM 770 N N . LEU A 1 94 ? -20.427 -9.527 6.491 1.00 90.25 94 LEU A N 1
ATOM 771 C CA . LEU A 1 94 ? -19.205 -9.343 7.299 1.00 90.25 94 LEU A CA 1
ATOM 772 C C . LEU A 1 94 ? -18.171 -10.426 6.981 1.00 90.25 94 LEU A C 1
ATOM 774 O O . LEU A 1 94 ? -16.997 -10.139 6.746 1.00 90.25 94 LEU A O 1
ATOM 778 N N . LYS A 1 95 ? -18.615 -11.684 6.932 1.00 88.19 95 LYS A N 1
ATOM 779 C CA . LYS A 1 95 ? -17.783 -12.837 6.592 1.00 88.19 95 LYS A CA 1
ATOM 780 C C . LYS A 1 95 ? -17.175 -12.698 5.196 1.00 88.19 95 LYS A C 1
ATOM 782 O O . LYS A 1 95 ? -15.978 -12.937 5.064 1.00 88.19 95 LYS A O 1
ATOM 787 N N . ASN A 1 96 ? -17.935 -12.281 4.185 1.00 86.88 96 ASN A N 1
ATOM 788 C CA . ASN A 1 96 ? -17.418 -12.073 2.827 1.00 86.88 96 ASN A CA 1
ATOM 789 C C . ASN A 1 96 ? -16.437 -10.892 2.741 1.00 86.88 96 ASN A C 1
ATOM 791 O O . ASN A 1 96 ? -15.411 -11.003 2.071 1.00 86.88 96 ASN A O 1
ATOM 795 N N . TYR A 1 97 ? -16.726 -9.791 3.441 1.00 87.31 97 TYR A N 1
ATOM 796 C CA . TYR A 1 97 ? -15.878 -8.600 3.480 1.00 87.31 97 TYR A CA 1
ATOM 797 C C . TYR A 1 97 ? -14.518 -8.884 4.141 1.00 87.31 97 TYR A C 1
ATOM 799 O O . TYR A 1 97 ? -13.456 -8.666 3.549 1.00 87.31 97 TYR A O 1
ATOM 807 N N . PHE A 1 98 ? -14.542 -9.453 5.349 1.00 83.38 98 PHE A N 1
ATOM 808 C CA . PHE A 1 98 ? -13.333 -9.701 6.125 1.00 83.38 98 PHE A CA 1
ATOM 809 C C . PHE A 1 98 ? -12.535 -10.926 5.638 1.00 83.38 98 PHE A C 1
ATOM 811 O O . PHE A 1 98 ? -11.310 -10.868 5.594 1.00 83.38 98 PHE A O 1
ATOM 818 N N . SER A 1 99 ? -13.167 -12.014 5.172 1.00 72.94 99 SER A N 1
ATOM 819 C CA . SER A 1 99 ? -12.452 -13.257 4.780 1.00 72.94 99 SER A CA 1
ATOM 820 C C . SER A 1 99 ? -11.694 -13.178 3.436 1.00 72.94 99 SER A C 1
ATOM 822 O O . SER A 1 99 ? -11.409 -14.203 2.819 1.00 72.94 99 SER A O 1
ATOM 824 N N . SER A 1 100 ? -11.354 -11.984 2.944 1.00 64.56 100 SER A N 1
ATOM 825 C CA . SER A 1 100 ? -10.755 -11.770 1.613 1.00 64.56 100 SER A CA 1
ATOM 826 C C . SER A 1 100 ? -9.258 -12.146 1.490 1.00 64.56 100 SER A C 1
ATOM 828 O O . SER A 1 100 ? -8.680 -12.015 0.396 1.00 64.56 100 SER A O 1
ATOM 830 N N . ARG A 1 101 ? -8.651 -12.645 2.583 1.00 60.44 101 ARG A N 1
ATOM 831 C CA . ARG A 1 101 ? -7.248 -13.088 2.743 1.00 60.44 101 ARG A CA 1
ATOM 832 C C . ARG A 1 101 ? -7.161 -14.463 3.434 1.00 60.44 101 ARG A C 1
ATOM 834 O O . ARG A 1 101 ? -7.864 -14.718 4.406 1.00 60.44 101 ARG A O 1
ATOM 841 N N . SER A 1 102 ? -6.227 -15.297 2.976 1.00 49.34 102 SER A N 1
ATOM 842 C CA . SER A 1 102 ? -5.946 -16.683 3.407 1.00 49.34 102 SER A CA 1
ATOM 843 C C . SER A 1 102 ? -5.582 -16.855 4.884 1.00 49.34 102 SER A C 1
ATOM 845 O O . SER A 1 102 ? -5.905 -17.880 5.479 1.00 49.34 102 SER A O 1
ATOM 847 N N . VAL A 1 103 ? -4.902 -15.868 5.470 1.00 49.88 103 VAL A N 1
ATOM 848 C CA . VAL A 1 103 ? -4.391 -15.923 6.854 1.00 49.88 103 VAL A CA 1
ATOM 849 C C . VAL A 1 103 ? -5.518 -15.910 7.892 1.00 49.88 103 VAL A C 1
ATOM 851 O O . VAL A 1 103 ? -5.362 -16.439 8.994 1.00 49.88 103 VAL A O 1
ATOM 854 N N . PHE A 1 104 ? -6.670 -15.330 7.555 1.00 56.09 104 PHE A N 1
ATOM 855 C CA . PHE A 1 104 ? -7.736 -15.106 8.518 1.00 56.09 104 PHE A CA 1
ATOM 856 C C . PHE A 1 104 ? -8.755 -16.246 8.512 1.00 56.09 104 PHE A C 1
ATOM 858 O O . PHE A 1 104 ? -9.345 -16.598 7.489 1.00 56.09 104 PHE A O 1
ATOM 865 N N . ARG A 1 105 ? -8.978 -16.833 9.692 1.00 58.91 105 ARG A N 1
ATOM 866 C CA . ARG A 1 105 ? -9.988 -17.879 9.886 1.00 58.91 105 ARG A CA 1
ATOM 867 C C . ARG A 1 105 ? -11.397 -17.289 9.730 1.00 58.91 105 ARG A C 1
ATOM 869 O O . ARG A 1 105 ? -11.612 -16.106 9.975 1.00 58.91 105 ARG A O 1
ATOM 876 N N . LYS A 1 106 ? -12.359 -18.142 9.353 1.00 71.38 106 LYS A N 1
ATOM 877 C CA . LYS A 1 106 ? -13.784 -17.796 9.181 1.00 71.38 106 LYS A CA 1
ATOM 878 C C . LYS A 1 106 ? -14.291 -16.936 10.349 1.00 71.38 106 LYS A C 1
ATOM 880 O O . LYS A 1 106 ? -14.142 -17.345 11.500 1.00 71.38 106 LYS A O 1
ATOM 885 N N . PHE A 1 107 ? -14.932 -15.806 10.041 1.00 78.62 107 PHE A N 1
ATOM 886 C CA . PHE A 1 107 ? -15.489 -14.877 11.031 1.00 78.62 107 PHE A CA 1
ATOM 887 C C . PHE A 1 107 ? -16.404 -15.617 12.043 1.00 78.62 107 PHE A C 1
ATOM 889 O O . PHE A 1 107 ? -17.379 -16.258 11.628 1.00 78.62 107 PHE A O 1
ATOM 896 N N . PRO A 1 108 ? -16.088 -15.618 13.353 1.00 85.19 108 PRO A N 1
ATOM 897 C CA . PRO A 1 108 ? -16.686 -16.555 14.303 1.00 85.19 108 PRO A CA 1
ATOM 898 C C . PRO A 1 108 ? -18.124 -16.178 14.683 1.00 85.19 108 PRO A C 1
ATOM 900 O O . PRO A 1 108 ? -18.362 -15.201 15.391 1.00 85.19 108 PRO A O 1
ATOM 903 N N . LYS A 1 109 ? -19.093 -17.018 14.288 1.00 89.94 109 LYS A N 1
ATOM 904 C CA . LYS A 1 109 ? -20.523 -16.828 14.602 1.00 89.94 109 LYS A CA 1
ATOM 905 C C . LYS A 1 109 ? -20.795 -16.697 16.109 1.00 89.94 109 LYS A C 1
ATOM 907 O O . LYS A 1 109 ? -21.598 -15.862 16.496 1.00 89.94 109 LYS A O 1
ATOM 912 N N . LYS A 1 110 ? -20.065 -17.432 16.960 1.00 89.81 110 LYS A N 1
ATOM 913 C CA . LYS A 1 110 ? -20.198 -17.332 18.427 1.00 89.81 110 LYS A CA 1
ATOM 914 C C . LYS A 1 110 ? -19.856 -15.937 18.973 1.00 89.81 110 LYS A C 1
ATOM 916 O O . LYS A 1 110 ? -20.607 -15.428 19.795 1.00 89.81 110 LYS A O 1
ATOM 921 N N . SER A 1 111 ? -18.769 -15.311 18.511 1.00 87.31 111 SER A N 1
ATOM 922 C CA . SER A 1 111 ? -18.419 -13.941 18.924 1.00 87.31 111 SER A CA 1
ATOM 923 C C . SER A 1 111 ? -19.426 -12.925 18.383 1.00 87.31 111 SER A C 1
ATOM 925 O O . SER A 1 111 ? -19.795 -11.998 19.096 1.00 87.31 111 SER A O 1
ATOM 927 N N . PHE A 1 112 ? -19.920 -13.134 17.155 1.00 91.50 112 PHE A N 1
ATOM 928 C CA . PHE A 1 112 ? -20.987 -12.312 16.579 1.00 91.50 112 PHE A CA 1
ATOM 929 C C . PHE A 1 112 ? -22.261 -12.342 17.438 1.00 91.50 112 PHE A C 1
ATOM 931 O O . PHE A 1 112 ? -22.781 -11.292 17.805 1.00 91.50 112 PHE A O 1
ATOM 938 N N . ASP A 1 113 ? -22.712 -13.536 17.827 1.00 93.19 113 ASP A N 1
ATOM 939 C CA . ASP A 1 113 ? -23.919 -13.719 18.638 1.00 93.19 113 ASP A CA 1
ATOM 940 C C . ASP A 1 113 ? -23.759 -13.186 20.068 1.00 93.19 113 ASP A C 1
ATOM 942 O O . ASP A 1 113 ? -24.681 -12.563 20.594 1.00 93.19 113 ASP A O 1
ATOM 946 N N . ALA A 1 114 ? -22.581 -13.358 20.677 1.00 91.38 114 ALA A N 1
ATOM 947 C CA . ALA A 1 114 ? -22.274 -12.800 21.994 1.00 91.38 114 ALA A CA 1
ATOM 948 C C . ALA A 1 114 ? -22.316 -11.260 21.988 1.00 91.38 114 ALA A C 1
ATOM 950 O O . ALA A 1 114 ? -22.963 -10.657 22.846 1.00 91.38 114 ALA A O 1
ATOM 951 N N . VAL A 1 115 ? -21.701 -10.619 20.986 1.00 92.19 115 VAL A N 1
ATOM 952 C CA . VAL A 1 115 ? -21.742 -9.156 20.828 1.00 92.19 115 VAL A CA 1
ATOM 953 C C . VAL A 1 115 ? -23.156 -8.670 20.495 1.00 92.19 115 VAL A C 1
ATOM 955 O O . VAL A 1 115 ? -23.590 -7.687 21.086 1.00 92.19 115 VAL A O 1
ATOM 958 N N . LEU A 1 116 ? -23.933 -9.367 19.652 1.00 95.31 116 LEU A N 1
ATOM 959 C CA . LEU A 1 116 ? -25.356 -9.037 19.454 1.00 95.31 116 LEU A CA 1
ATOM 960 C C . LEU A 1 116 ? -26.176 -9.154 20.749 1.00 95.31 116 LEU A C 1
ATOM 962 O O . LEU A 1 116 ? -27.070 -8.340 20.979 1.00 95.31 116 LEU A O 1
ATOM 966 N N . GLY A 1 117 ? -25.876 -10.133 21.606 1.00 95.44 117 GLY A N 1
ATOM 967 C CA . GLY A 1 117 ? -26.464 -10.251 22.942 1.00 95.44 117 GLY A CA 1
ATOM 968 C C . GLY A 1 117 ? -26.177 -9.024 23.810 1.00 95.44 117 GLY A C 1
ATOM 969 O O . GLY A 1 117 ? -27.108 -8.421 24.342 1.00 95.44 117 GLY A O 1
ATOM 970 N N . GLN A 1 118 ? -24.912 -8.598 23.880 1.00 94.69 118 GLN A N 1
ATOM 971 C CA . GLN A 1 118 ? -24.516 -7.387 24.607 1.00 94.69 118 GLN A CA 1
ATOM 972 C C . GLN A 1 118 ? -25.151 -6.119 24.005 1.00 94.69 118 GLN A C 1
ATOM 974 O O . GLN A 1 118 ? -25.697 -5.301 24.739 1.00 94.69 118 GLN A O 1
ATOM 979 N N . ILE A 1 119 ? -25.185 -5.986 22.675 1.00 96.12 119 ILE A N 1
ATOM 980 C CA . ILE A 1 119 ? -25.844 -4.873 21.969 1.00 96.12 119 ILE A CA 1
ATOM 981 C C . ILE A 1 119 ? -27.327 -4.754 22.347 1.00 96.12 119 ILE A C 1
ATOM 983 O O . ILE A 1 119 ? -27.805 -3.639 22.528 1.00 96.12 119 ILE A O 1
ATOM 987 N N . ARG A 1 120 ? -28.063 -5.868 22.494 1.00 97.81 120 ARG A N 1
ATOM 988 C CA . ARG A 1 120 ? -29.479 -5.839 22.918 1.00 97.81 120 ARG A CA 1
ATOM 989 C C . ARG A 1 120 ? -29.665 -5.268 24.323 1.00 97.81 120 ARG A C 1
ATOM 991 O O . ARG A 1 120 ? -30.647 -4.569 24.549 1.00 97.81 120 ARG A O 1
ATOM 998 N N . VAL A 1 121 ? -28.742 -5.557 25.242 1.00 97.56 121 VAL A N 1
ATOM 999 C CA . VAL A 1 121 ? -28.750 -4.985 26.596 1.00 97.56 121 VAL A CA 1
ATOM 1000 C C . VAL A 1 121 ? -28.414 -3.495 26.528 1.00 97.56 121 VAL A C 1
ATOM 1002 O O . VAL A 1 121 ? -29.215 -2.676 26.959 1.00 97.56 121 VAL A O 1
ATOM 1005 N N . LEU A 1 122 ? -27.301 -3.115 25.894 1.00 96.88 122 LEU A N 1
ATOM 1006 C CA . LEU A 1 122 ? -26.872 -1.710 25.821 1.00 96.88 122 LEU A CA 1
ATOM 1007 C C . LEU A 1 122 ? -27.887 -0.813 25.098 1.00 96.88 122 LEU A C 1
ATOM 1009 O O . LEU A 1 122 ? -28.139 0.298 25.543 1.00 96.88 122 LEU A O 1
ATOM 1013 N N . ALA A 1 123 ? -28.528 -1.302 24.034 1.00 96.88 123 ALA A N 1
ATOM 1014 C CA . ALA A 1 123 ? -29.585 -0.577 23.327 1.00 96.88 123 ALA A CA 1
ATOM 1015 C C . ALA A 1 123 ? -30.870 -0.377 24.159 1.00 96.88 123 ALA A C 1
ATOM 1017 O O . ALA A 1 123 ? -31.707 0.441 23.773 1.00 96.88 123 ALA A O 1
ATOM 1018 N N . ARG A 1 124 ? -31.040 -1.128 25.259 1.00 97.31 124 ARG A N 1
ATOM 1019 C CA . ARG A 1 124 ? -32.143 -0.994 26.222 1.00 97.31 124 ARG A CA 1
ATOM 1020 C C . ARG A 1 124 ? -31.760 -0.101 27.405 1.00 97.31 124 ARG A C 1
ATOM 1022 O O . ARG A 1 124 ? -32.551 0.762 27.762 1.00 97.31 124 ARG A O 1
ATOM 1029 N N . GLU A 1 125 ? -30.572 -0.297 27.983 1.00 97.31 125 GLU A N 1
ATOM 1030 C CA . GLU A 1 125 ? -30.122 0.446 29.175 1.00 97.31 125 GLU A CA 1
ATOM 1031 C C . GLU A 1 125 ? -29.554 1.843 28.859 1.00 97.31 125 GLU A C 1
ATOM 1033 O O . GLU A 1 125 ? -29.572 2.724 29.714 1.00 97.31 125 GLU A O 1
ATOM 1038 N N . ILE A 1 126 ? -29.039 2.068 27.643 1.00 97.06 126 ILE A N 1
ATOM 1039 C CA . ILE A 1 126 ? -28.344 3.304 27.249 1.00 97.06 126 ILE A CA 1
ATOM 1040 C C . ILE A 1 126 ? -29.063 3.917 26.032 1.00 97.06 126 ILE A C 1
ATOM 1042 O O . ILE A 1 126 ? -28.805 3.504 24.896 1.00 97.06 126 ILE A O 1
ATOM 1046 N N . PRO A 1 127 ? -29.963 4.903 26.218 1.00 93.69 127 PRO A N 1
ATOM 1047 C CA . PRO A 1 127 ? -30.785 5.455 25.136 1.00 93.69 127 PRO A CA 1
ATOM 1048 C C . PRO A 1 127 ? -29.984 5.973 23.930 1.00 93.69 127 PRO A C 1
ATOM 1050 O O . PRO A 1 127 ? -30.363 5.746 22.778 1.00 93.69 127 PRO A O 1
ATOM 1053 N N . GLU A 1 128 ? -28.843 6.622 24.172 1.00 95.31 128 GLU A N 1
ATOM 1054 C CA . GLU A 1 128 ? -27.972 7.163 23.125 1.00 95.31 128 GLU A CA 1
ATOM 1055 C C . GLU A 1 128 ? -27.200 6.089 22.334 1.00 95.31 128 GLU A C 1
ATOM 1057 O O . GLU A 1 128 ? -26.785 6.347 21.200 1.00 95.31 128 GLU A O 1
ATOM 1062 N N . PHE A 1 129 ? -27.055 4.869 22.869 1.00 95.88 129 PHE A N 1
ATOM 1063 C CA . PHE A 1 129 ? -26.274 3.793 22.247 1.00 95.88 129 PHE A CA 1
ATOM 1064 C C . PHE A 1 129 ? -26.804 3.436 20.856 1.00 95.88 129 PHE A C 1
ATOM 1066 O O . PHE A 1 129 ? -26.035 3.287 19.904 1.00 95.88 129 PHE A O 1
ATOM 1073 N N . SER A 1 130 ? -28.130 3.340 20.716 1.00 95.69 130 SER A N 1
ATOM 1074 C CA . SER A 1 130 ? -28.770 2.994 19.442 1.00 95.69 130 SER A CA 1
ATOM 1075 C C . SER A 1 130 ? -28.500 4.037 18.356 1.00 95.69 130 SER A C 1
ATOM 1077 O O . SER A 1 130 ? -28.252 3.675 17.204 1.00 95.69 130 SER A O 1
ATOM 1079 N N . ALA A 1 131 ? -28.494 5.322 18.720 1.00 94.56 131 ALA A N 1
ATOM 1080 C CA . ALA A 1 131 ? -28.162 6.408 17.805 1.00 94.56 131 ALA A CA 1
ATOM 1081 C C . ALA A 1 131 ? -26.666 6.394 17.447 1.00 94.56 131 ALA A C 1
ATOM 1083 O O . ALA A 1 131 ? -26.318 6.426 16.266 1.00 94.56 131 ALA A O 1
ATOM 1084 N N . ALA A 1 132 ? -25.785 6.262 18.445 1.00 93.44 132 ALA A N 1
ATOM 1085 C CA . ALA A 1 132 ? -24.333 6.218 18.262 1.00 93.44 132 ALA A CA 1
ATOM 1086 C C . ALA A 1 132 ? -23.873 5.042 17.381 1.00 93.44 132 ALA A C 1
ATOM 1088 O O . ALA A 1 132 ? -22.978 5.201 16.550 1.00 93.44 132 ALA A O 1
ATOM 1089 N N . ALA A 1 133 ? -24.513 3.877 17.521 1.00 93.06 133 ALA A N 1
ATOM 1090 C CA . ALA A 1 133 ? -24.283 2.706 16.681 1.00 93.06 133 ALA A CA 1
ATOM 1091 C C . ALA A 1 133 ? -24.691 2.934 15.220 1.00 93.06 133 ALA A C 1
ATOM 1093 O O . ALA A 1 133 ? -23.931 2.610 14.304 1.00 93.06 133 ALA A O 1
ATOM 1094 N N . TRP A 1 134 ? -25.885 3.485 14.997 1.00 93.38 134 TRP A N 1
ATOM 1095 C CA . TRP A 1 134 ? -26.508 3.531 13.673 1.00 93.38 134 TRP A CA 1
ATOM 1096 C C . TRP A 1 134 ? -26.104 4.736 12.810 1.00 93.38 134 TRP A C 1
ATOM 1098 O O . TRP A 1 134 ? -26.286 4.715 11.586 1.00 93.38 134 TRP A O 1
ATOM 1108 N N . ALA A 1 135 ? -25.555 5.777 13.441 1.00 88.75 135 ALA A N 1
ATOM 1109 C CA . ALA A 1 135 ? -25.211 7.043 12.810 1.00 88.75 135 ALA A CA 1
ATOM 1110 C C . ALA A 1 135 ? -24.254 6.904 11.612 1.00 88.75 135 ALA A C 1
ATOM 1112 O O . ALA A 1 135 ? -23.200 6.265 11.678 1.00 88.75 135 ALA A O 1
ATOM 1113 N N . LEU A 1 136 ? -24.578 7.625 10.538 1.00 80.25 136 LEU A N 1
ATOM 1114 C CA . LEU A 1 136 ? -23.629 7.991 9.489 1.00 80.25 136 LEU A CA 1
ATOM 1115 C C . LEU A 1 136 ? -22.729 9.122 10.014 1.00 80.25 136 LEU A C 1
ATOM 1117 O O . LEU A 1 136 ? -22.957 10.293 9.720 1.00 80.25 136 LEU A O 1
ATOM 1121 N N . LYS A 1 137 ? -21.726 8.784 10.834 1.00 71.50 137 LYS A N 1
ATOM 1122 C CA . LYS A 1 137 ? -20.704 9.758 11.250 1.00 71.50 137 LYS A CA 1
ATOM 1123 C C . LYS A 1 137 ? -19.868 10.165 10.016 1.00 71.50 137 LYS A C 1
ATOM 1125 O O . LYS A 1 137 ? -19.325 9.271 9.363 1.00 71.50 137 LYS A O 1
ATOM 1130 N N . PRO A 1 138 ? -19.712 11.466 9.695 1.00 61.09 138 PRO A N 1
ATOM 1131 C CA . PRO A 1 138 ? -18.789 11.926 8.656 1.00 61.09 138 PRO A CA 1
ATOM 1132 C C . PRO A 1 138 ? -17.343 11.767 9.154 1.00 61.09 138 PRO A C 1
ATOM 1134 O O . PRO A 1 138 ? -16.744 12.685 9.713 1.00 61.09 138 PRO A O 1
ATOM 1137 N N . ASN A 1 139 ? -16.793 10.561 9.008 1.00 62.19 139 ASN A N 1
ATOM 1138 C CA . ASN A 1 139 ? -15.523 10.147 9.613 1.00 62.19 139 ASN A CA 1
ATOM 1139 C C . ASN A 1 139 ? -14.290 10.639 8.827 1.00 62.19 139 ASN A C 1
ATOM 1141 O O . ASN A 1 139 ? -13.411 9.855 8.493 1.00 62.19 139 ASN A O 1
ATOM 1145 N N . GLY A 1 140 ? -14.204 11.944 8.565 1.00 64.31 140 GLY A N 1
ATOM 1146 C CA . GLY A 1 140 ? -13.088 12.565 7.842 1.00 64.31 140 GLY A CA 1
ATOM 1147 C C . GLY A 1 140 ? -13.114 12.321 6.331 1.00 64.31 140 GLY A C 1
ATOM 1148 O O . GLY A 1 140 ? -14.125 11.902 5.769 1.00 64.31 140 GLY A O 1
ATOM 1149 N N . THR A 1 141 ? -12.002 12.635 5.668 1.00 66.50 141 THR A N 1
ATOM 1150 C CA . THR A 1 141 ? -11.856 12.527 4.212 1.00 66.50 141 THR A CA 1
ATOM 1151 C C . THR A 1 141 ? -11.456 11.121 3.767 1.00 66.50 141 THR A C 1
ATOM 1153 O O . THR A 1 141 ? -10.631 10.458 4.398 1.00 66.50 141 THR A O 1
ATOM 1156 N N . ASP A 1 142 ? -12.015 10.689 2.634 1.00 73.31 142 ASP A N 1
ATOM 1157 C CA . ASP A 1 142 ? -11.472 9.580 1.849 1.00 73.31 142 ASP A CA 1
ATOM 1158 C C . ASP A 1 142 ? -10.029 9.897 1.449 1.00 73.31 142 ASP A C 1
ATOM 1160 O O . ASP A 1 142 ? -9.707 11.017 1.043 1.00 73.31 142 ASP A O 1
ATOM 1164 N N . PHE A 1 143 ? -9.170 8.885 1.485 1.00 71.25 143 PHE A N 1
ATOM 1165 C CA . PHE A 1 143 ? -7.791 9.010 1.034 1.00 71.25 143 PHE A CA 1
ATOM 1166 C C . PHE A 1 143 ? -7.401 7.790 0.207 1.00 71.25 143 PHE A C 1
ATOM 1168 O O . PHE A 1 143 ? -7.805 6.662 0.500 1.00 71.25 143 PHE A O 1
ATOM 1175 N N . ARG A 1 144 ? -6.644 8.021 -0.869 1.00 77.12 144 ARG A N 1
ATOM 1176 C CA . ARG A 1 144 ? -6.219 6.990 -1.819 1.00 77.12 144 ARG A CA 1
ATOM 1177 C C . ARG A 1 144 ? -4.750 7.165 -2.154 1.00 77.12 144 ARG A C 1
ATOM 1179 O O . ARG A 1 144 ? -4.349 8.224 -2.628 1.00 77.12 144 ARG A O 1
ATOM 1186 N N . ILE A 1 145 ? -3.975 6.101 -1.985 1.00 72.00 145 ILE A N 1
ATOM 1187 C CA . ILE A 1 145 ? -2.576 6.046 -2.393 1.00 72.00 145 ILE A CA 1
ATOM 1188 C C . ILE A 1 145 ? -2.411 5.001 -3.486 1.00 72.00 145 ILE A C 1
ATOM 1190 O O . ILE A 1 145 ? -2.642 3.813 -3.264 1.00 72.00 145 ILE A O 1
ATOM 1194 N N . GLN A 1 146 ? -1.901 5.414 -4.642 1.00 71.69 146 GLN A N 1
ATOM 1195 C CA . GLN A 1 146 ? -1.369 4.475 -5.624 1.00 71.69 146 GLN A CA 1
ATOM 1196 C C . GLN A 1 146 ? 0.096 4.187 -5.303 1.00 71.69 146 GLN A C 1
ATOM 1198 O O . GLN A 1 146 ? 0.985 4.980 -5.612 1.00 71.69 146 GLN A O 1
ATOM 1203 N N . MET A 1 147 ? 0.353 3.040 -4.677 1.00 69.56 147 MET A N 1
ATOM 1204 C CA . MET A 1 147 ? 1.695 2.633 -4.276 1.00 69.56 147 MET A CA 1
ATOM 1205 C C . MET A 1 147 ? 2.299 1.627 -5.242 1.00 69.56 147 MET A C 1
ATOM 1207 O O . MET A 1 147 ? 1.630 0.779 -5.840 1.00 69.56 147 MET A O 1
ATOM 1211 N N . LYS A 1 148 ? 3.619 1.722 -5.357 1.00 68.31 148 LYS A N 1
ATOM 1212 C CA . LYS A 1 148 ? 4.464 0.752 -6.031 1.00 68.31 148 LYS A CA 1
ATOM 1213 C C . LYS A 1 148 ? 5.084 -0.145 -4.964 1.00 68.31 148 LYS A C 1
ATOM 1215 O O . LYS A 1 148 ? 6.107 0.173 -4.364 1.00 68.31 148 LYS A O 1
ATOM 1220 N N . GLU A 1 149 ? 4.374 -1.232 -4.690 1.00 65.25 149 GLU A N 1
ATOM 1221 C CA . GLU A 1 149 ? 4.689 -2.188 -3.637 1.00 65.25 149 GLU A CA 1
ATOM 1222 C C . GLU A 1 149 ? 5.689 -3.245 -4.101 1.00 65.25 149 GLU A C 1
ATOM 1224 O O . GLU A 1 149 ? 5.664 -3.681 -5.255 1.00 65.25 149 GLU A O 1
ATOM 1229 N N . GLN A 1 150 ? 6.504 -3.708 -3.163 1.00 62.16 150 GLN A N 1
ATOM 1230 C CA . GLN A 1 150 ? 7.363 -4.875 -3.322 1.00 62.16 150 GLN A CA 1
ATOM 1231 C C . GLN A 1 150 ? 6.512 -6.150 -3.453 1.00 62.16 150 GLN A C 1
ATOM 1233 O O . GLN A 1 150 ? 5.455 -6.289 -2.827 1.00 62.16 150 GLN A O 1
ATOM 1238 N N . ASN A 1 151 ? 6.939 -7.071 -4.313 1.00 60.81 151 ASN A N 1
ATOM 1239 C CA . ASN A 1 151 ? 6.227 -8.304 -4.640 1.00 60.81 151 ASN A CA 1
ATOM 1240 C C . ASN A 1 151 ? 6.981 -9.570 -4.217 1.00 60.81 151 ASN A C 1
ATOM 1242 O O . ASN A 1 151 ? 6.353 -10.620 -4.077 1.00 60.81 151 ASN A O 1
ATOM 1246 N N . CYS A 1 152 ? 8.298 -9.501 -4.024 1.00 57.69 152 CYS A N 1
ATOM 1247 C CA . CYS A 1 152 ? 9.088 -10.625 -3.540 1.00 57.69 152 CYS A CA 1
ATOM 1248 C C . CYS A 1 152 ? 9.830 -10.231 -2.248 1.00 57.69 152 CYS A C 1
ATOM 1250 O O . CYS A 1 152 ? 10.195 -9.089 -2.038 1.00 57.69 152 CYS A O 1
ATOM 1252 N N . GLY A 1 153 ? 10.094 -11.133 -1.310 1.00 54.72 153 GLY A N 1
ATOM 1253 C CA . GLY A 1 153 ? 10.249 -12.578 -1.491 1.00 54.72 153 GLY A CA 1
ATOM 1254 C C . GLY A 1 153 ? 11.677 -12.955 -1.898 1.00 54.72 153 GLY A C 1
ATOM 1255 O O . GLY A 1 153 ? 12.035 -14.128 -1.840 1.00 54.72 153 GLY A O 1
ATOM 1256 N N . ARG A 1 154 ? 12.531 -11.981 -2.236 1.00 67.31 154 ARG A N 1
ATOM 1257 C CA . ARG A 1 154 ? 13.977 -12.179 -2.368 1.00 67.31 154 ARG A CA 1
ATOM 1258 C C . ARG A 1 154 ? 14.734 -11.081 -1.653 1.00 67.31 154 ARG A C 1
ATOM 1260 O O . ARG A 1 154 ? 14.433 -9.903 -1.809 1.00 67.31 154 ARG A O 1
ATOM 1267 N N . LYS A 1 155 ? 15.727 -11.494 -0.872 1.00 74.56 155 LYS A N 1
ATOM 1268 C CA . LYS A 1 155 ? 16.759 -10.580 -0.391 1.00 74.56 155 LYS A CA 1
ATOM 1269 C C . LYS A 1 155 ? 17.771 -10.421 -1.520 1.00 74.56 155 LYS A C 1
ATOM 1271 O O . LYS A 1 155 ? 17.907 -11.298 -2.370 1.00 74.56 155 LYS A O 1
ATOM 1276 N N . ILE A 1 156 ? 18.482 -9.310 -1.520 1.00 83.38 156 ILE A N 1
ATOM 1277 C CA . ILE A 1 156 ? 19.664 -9.117 -2.352 1.00 83.38 156 ILE A CA 1
ATOM 1278 C C . ILE A 1 156 ? 20.896 -9.273 -1.460 1.00 83.38 156 ILE A C 1
ATOM 1280 O O . ILE A 1 156 ? 20.865 -8.886 -0.292 1.00 83.38 156 ILE A O 1
ATOM 1284 N N . ASN A 1 157 ? 21.972 -9.857 -1.980 1.00 88.69 157 ASN A N 1
ATOM 1285 C CA . ASN A 1 157 ? 23.253 -9.872 -1.285 1.00 88.69 157 ASN A CA 1
ATOM 1286 C C . ASN A 1 157 ? 23.924 -8.492 -1.457 1.00 88.69 157 ASN A C 1
ATOM 1288 O O . ASN A 1 157 ? 24.325 -8.168 -2.579 1.00 88.69 157 ASN A O 1
ATOM 1292 N N . PRO A 1 158 ? 24.075 -7.670 -0.395 1.00 86.50 158 PRO A N 1
ATOM 1293 C CA . PRO A 1 158 ? 24.553 -6.290 -0.532 1.00 86.50 158 PRO A CA 1
ATOM 1294 C C . PRO A 1 158 ? 25.970 -6.194 -1.101 1.00 86.50 158 PRO A C 1
ATOM 1296 O O . PRO A 1 158 ? 26.288 -5.261 -1.838 1.00 86.50 158 PRO A O 1
ATOM 1299 N N . PHE A 1 159 ? 26.824 -7.160 -0.751 1.00 90.94 159 PHE A N 1
ATOM 1300 C CA . PHE A 1 159 ? 28.220 -7.202 -1.163 1.00 90.94 159 PHE A CA 1
ATOM 1301 C C . PHE A 1 159 ? 28.346 -7.618 -2.630 1.00 90.94 159 PHE A C 1
ATOM 1303 O O . PHE A 1 159 ? 28.917 -6.874 -3.426 1.00 90.94 159 PHE A O 1
ATOM 1310 N N . LEU A 1 160 ? 27.747 -8.753 -3.012 1.00 93.12 160 LEU A N 1
ATOM 1311 C CA . LEU A 1 160 ? 27.793 -9.234 -4.399 1.00 93.12 160 LEU A CA 1
ATOM 1312 C C . LEU A 1 160 ? 27.100 -8.261 -5.360 1.00 93.12 160 LEU A C 1
ATOM 1314 O O . LEU A 1 160 ? 27.599 -8.035 -6.460 1.00 93.12 160 LEU A O 1
ATOM 1318 N N . TRP A 1 161 ? 26.012 -7.613 -4.929 1.00 93.00 161 TRP A N 1
ATOM 1319 C CA . TRP A 1 161 ? 25.374 -6.551 -5.707 1.00 93.00 161 TRP A CA 1
ATOM 1320 C C . TRP A 1 161 ? 26.291 -5.353 -5.936 1.00 93.00 161 TRP A C 1
ATOM 1322 O O . TRP A 1 161 ? 26.373 -4.844 -7.053 1.00 93.00 161 TRP A O 1
ATOM 1332 N N . ARG A 1 162 ? 27.009 -4.911 -4.899 1.00 92.19 162 ARG A N 1
ATOM 1333 C CA . ARG A 1 162 ? 27.958 -3.801 -5.009 1.00 92.19 162 ARG A CA 1
ATOM 1334 C C . ARG A 1 162 ? 29.094 -4.128 -5.982 1.00 92.19 162 ARG A C 1
ATOM 1336 O O . ARG A 1 162 ? 29.405 -3.285 -6.816 1.00 92.19 162 ARG A O 1
ATOM 1343 N N . VAL A 1 163 ? 29.662 -5.335 -5.904 1.00 94.25 163 VAL A N 1
ATOM 1344 C CA . VAL A 1 163 ? 30.699 -5.812 -6.838 1.00 94.25 163 VAL A CA 1
ATOM 1345 C C . VAL A 1 163 ? 30.160 -5.822 -8.271 1.00 94.25 163 VAL A C 1
ATOM 1347 O O . VAL A 1 163 ? 30.688 -5.105 -9.118 1.00 94.25 163 VAL A O 1
ATOM 1350 N N . TYR A 1 164 ? 29.040 -6.512 -8.514 1.00 95.12 164 TYR A N 1
ATOM 1351 C CA . TYR A 1 164 ? 28.406 -6.593 -9.834 1.00 95.12 164 TYR A CA 1
ATOM 1352 C C . TYR A 1 164 ? 28.081 -5.211 -10.432 1.00 95.12 164 TYR A C 1
ATOM 1354 O O . TYR A 1 164 ? 28.339 -4.950 -11.608 1.00 95.12 164 TYR A O 1
ATOM 1362 N N . ARG A 1 165 ? 27.531 -4.296 -9.618 1.00 94.06 165 ARG A N 1
ATOM 1363 C CA . ARG A 1 165 ? 27.219 -2.917 -10.024 1.00 94.06 165 ARG A CA 1
ATOM 1364 C C . ARG A 1 165 ? 28.473 -2.180 -10.489 1.00 94.06 165 ARG A C 1
ATOM 1366 O O . ARG A 1 165 ? 28.407 -1.508 -11.516 1.00 94.06 165 ARG A O 1
ATOM 1373 N N . TYR A 1 166 ? 29.574 -2.260 -9.740 1.00 94.62 166 TYR A N 1
ATOM 1374 C CA . TYR A 1 166 ? 30.806 -1.562 -10.110 1.00 94.62 166 TYR A CA 1
ATOM 1375 C C . TYR A 1 166 ? 31.445 -2.167 -11.357 1.00 94.62 166 TYR A C 1
ATOM 1377 O O . TYR A 1 166 ? 31.728 -1.416 -12.283 1.00 94.62 166 TYR A O 1
ATOM 1385 N N . GLU A 1 167 ? 31.543 -3.495 -11.459 1.00 96.06 167 GLU A N 1
ATOM 1386 C CA . GLU A 1 167 ? 32.040 -4.166 -12.668 1.00 96.06 167 GLU A CA 1
ATOM 1387 C C . GLU A 1 167 ? 31.239 -3.773 -13.920 1.00 96.06 167 GLU A C 1
ATOM 1389 O O . GLU A 1 167 ? 31.817 -3.479 -14.967 1.00 96.06 167 GLU A O 1
ATOM 1394 N N . TRP A 1 168 ? 29.906 -3.706 -13.824 1.00 95.75 168 TRP A N 1
ATOM 1395 C CA . TRP A 1 168 ? 29.056 -3.265 -14.932 1.00 95.75 168 TRP A CA 1
ATOM 1396 C C . TRP A 1 168 ? 29.257 -1.780 -15.279 1.00 95.75 168 TRP A C 1
ATOM 1398 O O . TRP A 1 168 ? 29.364 -1.435 -16.459 1.00 95.75 168 TRP A O 1
ATOM 1408 N N . LEU A 1 169 ? 29.339 -0.892 -14.282 1.00 95.19 169 LEU A N 1
ATOM 1409 C CA . LEU A 1 169 ? 29.598 0.533 -14.514 1.00 95.19 169 LEU A CA 1
ATOM 1410 C C . LEU A 1 169 ? 30.985 0.766 -15.129 1.00 95.19 169 LEU A C 1
ATOM 1412 O O . LEU A 1 169 ? 31.089 1.545 -16.077 1.00 95.19 169 LEU A O 1
ATOM 1416 N N . ASP A 1 170 ? 32.012 0.050 -14.673 1.00 95.19 170 ASP A N 1
ATOM 1417 C CA . ASP A 1 170 ? 33.361 0.116 -15.237 1.00 95.19 170 ASP A CA 1
ATOM 1418 C C . ASP A 1 170 ? 33.411 -0.454 -16.660 1.00 95.19 170 ASP A C 1
ATOM 1420 O O . ASP A 1 170 ? 34.042 0.144 -17.528 1.00 95.19 170 ASP A O 1
ATOM 1424 N N . GLN A 1 171 ? 32.672 -1.524 -16.975 1.00 95.31 171 GLN A N 1
ATOM 1425 C CA . GLN A 1 171 ? 32.525 -1.996 -18.360 1.00 95.31 171 GLN A CA 1
ATOM 1426 C C . GLN A 1 171 ? 31.878 -0.942 -19.272 1.00 95.31 171 GLN A C 1
ATOM 1428 O O . GLN A 1 171 ? 32.335 -0.748 -20.401 1.00 95.31 171 GLN A O 1
ATOM 1433 N N . LEU A 1 172 ? 30.835 -0.241 -18.808 1.00 95.12 172 LEU A N 1
ATOM 1434 C CA . LEU A 1 172 ? 30.224 0.859 -19.566 1.00 95.12 172 LEU A CA 1
ATOM 1435 C C . LEU A 1 172 ? 31.185 2.044 -19.718 1.00 95.12 172 LEU A C 1
ATOM 1437 O O . LEU A 1 172 ? 31.249 2.650 -20.789 1.00 95.12 172 LEU A O 1
ATOM 1441 N N . LYS A 1 173 ? 31.951 2.359 -18.670 1.00 93.94 173 LYS A N 1
ATOM 1442 C CA . LYS A 1 173 ? 32.973 3.406 -18.680 1.00 93.94 173 LYS A CA 1
ATOM 1443 C C . LYS A 1 173 ? 34.079 3.077 -19.685 1.00 93.94 173 LYS A C 1
ATOM 1445 O O . LYS A 1 173 ? 34.292 3.878 -20.589 1.00 93.94 173 LYS A O 1
ATOM 1450 N N . LEU A 1 174 ? 34.681 1.890 -19.621 1.00 92.88 174 LEU A N 1
ATOM 1451 C CA . LEU A 1 174 ? 35.707 1.406 -20.555 1.00 92.88 174 LEU A CA 1
ATOM 1452 C C . LEU A 1 174 ? 35.205 1.387 -22.009 1.00 92.88 174 LEU A C 1
ATOM 1454 O O . LEU A 1 174 ? 35.911 1.834 -22.909 1.00 92.88 174 LEU A O 1
ATOM 1458 N N . GLN A 1 175 ? 33.959 0.962 -22.254 1.00 90.38 175 GLN A N 1
ATOM 1459 C CA . GLN A 1 175 ? 33.337 1.067 -23.585 1.00 90.38 175 GLN A CA 1
ATOM 1460 C C . GLN A 1 175 ? 33.129 2.530 -24.022 1.00 90.38 175 GLN A C 1
ATOM 1462 O O . GLN A 1 175 ? 33.181 2.838 -25.208 1.00 90.38 175 GLN A O 1
ATOM 1467 N N . SER A 1 176 ? 32.904 3.458 -23.092 1.00 88.81 176 SER A N 1
ATOM 1468 C CA . SER A 1 176 ? 32.755 4.887 -23.398 1.00 88.81 176 SER A CA 1
ATOM 1469 C C . SER A 1 176 ? 34.073 5.652 -23.557 1.00 88.81 176 SER A C 1
ATOM 1471 O O . SER A 1 176 ? 34.073 6.766 -24.095 1.00 88.81 176 SER A O 1
ATOM 1473 N N . GLU A 1 177 ? 35.185 5.096 -23.070 1.00 79.81 177 GLU A N 1
ATOM 1474 C CA . GLU A 1 177 ? 36.451 5.812 -22.954 1.00 79.81 177 GLU A CA 1
ATOM 1475 C C . GLU A 1 177 ? 36.964 6.303 -24.313 1.00 79.81 177 GLU A C 1
ATOM 1477 O O . GLU A 1 177 ? 36.723 5.722 -25.376 1.00 79.81 177 GLU A O 1
ATOM 1482 N N . ARG A 1 178 ? 37.675 7.435 -24.264 1.00 71.88 178 ARG A N 1
ATOM 1483 C CA . ARG A 1 178 ? 38.218 8.180 -25.414 1.00 71.88 178 ARG A CA 1
ATOM 1484 C C . ARG A 1 178 ? 37.193 8.851 -26.343 1.00 71.88 178 ARG A C 1
ATOM 1486 O O . ARG A 1 178 ? 37.629 9.502 -27.281 1.00 71.88 178 ARG A O 1
ATOM 1493 N N . LEU A 1 179 ? 35.875 8.764 -26.112 1.00 85.62 179 LEU A N 1
ATOM 1494 C CA . LEU A 1 179 ? 34.906 9.566 -26.880 1.00 85.62 179 LEU A CA 1
ATOM 1495 C C . LEU A 1 179 ? 34.886 11.028 -26.412 1.00 85.62 179 LEU A C 1
ATOM 1497 O O . LEU A 1 179 ? 34.297 11.344 -25.372 1.00 85.62 179 LEU A O 1
ATOM 1501 N N . SER A 1 180 ? 35.417 11.941 -27.225 1.00 87.38 180 SER A N 1
ATOM 1502 C CA . SER A 1 180 ? 35.234 13.387 -27.007 1.00 87.38 180 SER A CA 1
ATOM 1503 C C . SER A 1 180 ? 33.766 13.810 -27.203 1.00 87.38 180 SER A C 1
ATOM 1505 O O . SER A 1 180 ? 32.965 13.078 -27.793 1.00 87.38 180 SER A O 1
ATOM 1507 N N . GLU A 1 181 ? 33.353 14.979 -26.700 1.00 86.31 181 GLU A N 1
ATOM 1508 C CA . GLU A 1 181 ? 32.006 15.507 -26.983 1.00 86.31 181 GLU A CA 1
ATOM 1509 C C . GLU A 1 181 ? 31.779 15.799 -28.484 1.00 86.31 181 GLU A C 1
ATOM 1511 O O . GLU A 1 181 ? 30.764 15.326 -29.009 1.00 86.31 181 GLU A O 1
ATOM 1516 N N . PRO A 1 182 ? 32.711 16.445 -29.223 1.00 90.69 182 PRO A N 1
ATOM 1517 C CA . PRO A 1 182 ? 32.593 16.604 -30.674 1.00 90.69 182 PRO A CA 1
ATOM 1518 C C . PRO A 1 182 ? 32.438 15.272 -31.418 1.00 90.69 182 PRO A C 1
ATOM 1520 O O . PRO A 1 182 ? 31.576 15.151 -32.287 1.00 90.69 182 PRO A O 1
ATOM 1523 N N . GLU A 1 183 ? 33.204 14.242 -31.046 1.00 90.19 183 GLU A N 1
ATOM 1524 C CA . GLU A 1 183 ? 33.098 12.900 -31.637 1.00 90.19 183 GLU A CA 1
ATOM 1525 C C . GLU A 1 183 ? 31.753 12.234 -31.308 1.00 90.19 183 GLU A C 1
ATOM 1527 O O . GLU A 1 183 ? 31.116 11.662 -32.191 1.00 90.19 183 GLU A O 1
ATOM 1532 N N . THR A 1 184 ? 31.264 12.388 -30.071 1.00 88.12 184 THR A N 1
ATOM 1533 C CA . THR A 1 184 ? 29.929 11.920 -29.655 1.00 88.12 184 THR A CA 1
ATOM 1534 C C . THR A 1 184 ? 28.841 12.561 -30.527 1.00 88.12 184 THR A C 1
ATOM 1536 O O . THR A 1 184 ? 27.983 11.864 -31.072 1.00 88.12 184 THR A O 1
ATOM 1539 N N . LYS A 1 185 ? 28.898 13.888 -30.715 1.00 87.62 185 LYS A N 1
ATOM 1540 C CA . LYS A 1 185 ? 27.961 14.649 -31.555 1.00 87.62 185 LYS A CA 1
ATOM 1541 C C . LYS A 1 185 ? 28.057 14.248 -33.030 1.00 87.62 185 LYS A C 1
ATOM 1543 O O . LYS A 1 185 ? 27.020 14.103 -33.681 1.00 87.62 185 LYS A O 1
ATOM 1548 N N . ARG A 1 186 ? 29.270 14.016 -33.545 1.00 92.62 186 ARG A N 1
ATOM 1549 C CA . ARG A 1 186 ? 29.519 13.546 -34.917 1.00 92.62 186 ARG A CA 1
ATOM 1550 C C . ARG A 1 186 ? 28.878 12.179 -35.166 1.00 92.62 186 ARG A C 1
ATOM 1552 O O . ARG A 1 186 ? 28.018 12.081 -36.037 1.00 92.62 186 ARG A O 1
ATOM 1559 N N . ILE A 1 187 ? 29.199 11.171 -34.348 1.00 89.75 187 ILE A N 1
ATOM 1560 C CA . ILE A 1 187 ? 28.654 9.805 -34.470 1.00 89.75 187 ILE A CA 1
ATOM 1561 C C . ILE A 1 187 ? 27.120 9.814 -34.407 1.00 89.75 187 ILE A C 1
ATOM 1563 O O . ILE A 1 187 ? 26.460 9.143 -35.204 1.00 89.75 187 ILE A O 1
ATOM 1567 N N . LEU A 1 188 ? 26.530 10.595 -33.493 1.00 86.44 188 LEU A N 1
ATOM 1568 C CA . LEU A 1 188 ? 25.074 10.743 -33.396 1.00 86.44 188 LEU A CA 1
ATOM 1569 C C . LEU A 1 188 ? 24.464 11.363 -34.657 1.00 86.44 188 LEU A C 1
ATOM 1571 O O . LEU A 1 188 ? 23.422 10.897 -35.114 1.00 86.44 188 LEU A O 1
ATOM 1575 N N . THR A 1 189 ? 25.107 12.386 -35.223 1.00 88.25 189 THR A N 1
ATOM 1576 C CA . THR A 1 189 ? 24.635 13.084 -36.429 1.00 88.25 189 THR A CA 1
ATOM 1577 C C . THR A 1 189 ? 24.712 12.176 -37.659 1.00 88.25 189 THR A C 1
ATOM 1579 O O . THR A 1 189 ? 23.726 12.047 -38.384 1.00 88.25 189 THR A O 1
ATOM 1582 N N . GLU A 1 190 ? 25.832 11.474 -37.845 1.00 90.56 190 GLU A N 1
ATOM 1583 C CA . GLU A 1 190 ? 26.029 10.479 -38.909 1.00 90.56 190 GLU A CA 1
ATOM 1584 C C . GLU A 1 190 ? 25.019 9.324 -38.793 1.00 90.56 190 GLU A C 1
ATOM 1586 O O . GLU A 1 190 ? 24.358 8.960 -39.768 1.00 90.56 190 GLU A O 1
ATOM 1591 N N . THR A 1 191 ? 24.821 8.794 -37.580 1.00 86.69 191 THR A N 1
ATOM 1592 C CA . THR A 1 191 ? 23.818 7.753 -37.297 1.00 86.69 191 THR A CA 1
ATOM 1593 C C . THR A 1 191 ? 22.404 8.241 -37.610 1.00 86.69 191 THR A C 1
ATOM 1595 O O . THR A 1 191 ? 21.626 7.528 -38.242 1.00 86.69 191 THR A O 1
ATOM 1598 N N . LEU A 1 192 ? 22.054 9.463 -37.199 1.00 84.69 192 LEU A N 1
ATOM 1599 C CA . LEU A 1 192 ? 20.746 10.063 -37.465 1.00 84.69 192 LEU A CA 1
ATOM 1600 C C . LEU A 1 192 ? 20.488 10.256 -38.960 1.00 84.69 192 LEU A C 1
ATOM 1602 O O . LEU A 1 192 ? 19.390 9.943 -39.420 1.00 84.69 192 LEU A O 1
ATOM 1606 N N . ALA A 1 193 ? 21.481 10.725 -39.718 1.00 87.81 193 ALA A N 1
ATOM 1607 C CA . ALA A 1 193 ? 21.389 10.843 -41.170 1.00 87.81 193 ALA A CA 1
ATOM 1608 C C . ALA A 1 193 ? 21.160 9.469 -41.824 1.00 87.81 193 ALA A C 1
ATOM 1610 O O . ALA A 1 193 ? 20.229 9.308 -42.611 1.00 87.81 193 ALA A O 1
ATOM 1611 N N . ARG A 1 194 ? 21.926 8.444 -41.421 1.00 89.62 194 ARG A N 1
ATOM 1612 C CA . ARG A 1 194 ? 21.767 7.066 -41.919 1.00 89.62 194 ARG A CA 1
ATOM 1613 C C . ARG A 1 194 ? 20.395 6.471 -41.594 1.00 89.62 194 ARG A C 1
ATOM 1615 O O . ARG A 1 194 ? 19.779 5.881 -42.474 1.00 89.62 194 ARG A O 1
ATOM 1622 N N . VAL A 1 195 ? 19.880 6.661 -40.375 1.00 85.69 195 VAL A N 1
ATOM 1623 C CA . VAL A 1 195 ? 18.533 6.199 -39.981 1.00 85.69 195 VAL A CA 1
ATOM 1624 C C . VAL A 1 195 ? 17.438 6.924 -40.773 1.00 85.69 195 VAL A C 1
ATOM 1626 O O . VAL A 1 195 ? 16.485 6.278 -41.200 1.00 85.69 195 VAL A O 1
ATOM 1629 N N . ARG A 1 196 ? 17.563 8.241 -40.996 1.00 86.06 196 ARG A N 1
ATOM 1630 C CA . ARG A 1 196 ? 16.605 9.018 -41.806 1.00 86.06 196 ARG A CA 1
ATOM 1631 C C . ARG A 1 196 ? 16.586 8.552 -43.259 1.00 86.06 196 ARG A C 1
ATOM 1633 O O . ARG A 1 196 ? 15.507 8.310 -43.787 1.00 86.06 196 ARG A O 1
ATOM 1640 N N . ASN A 1 197 ? 17.757 8.376 -43.869 1.00 90.44 197 ASN A N 1
ATOM 1641 C CA . ASN A 1 197 ? 17.873 7.884 -45.242 1.00 90.44 197 ASN A CA 1
ATOM 1642 C C . ASN A 1 197 ? 17.325 6.454 -45.362 1.00 90.44 197 ASN A C 1
ATOM 1644 O O . ASN A 1 197 ? 16.562 6.170 -46.276 1.00 90.44 197 ASN A O 1
ATOM 1648 N N . PHE A 1 198 ? 17.631 5.574 -44.401 1.00 89.44 198 PHE A N 1
ATOM 1649 C CA . PHE A 1 198 ? 17.071 4.224 -44.375 1.00 89.44 198 PHE A CA 1
ATOM 1650 C C . PHE A 1 198 ? 15.539 4.224 -44.268 1.00 89.44 198 PHE A C 1
ATOM 1652 O O . PHE A 1 198 ? 14.888 3.554 -45.057 1.00 89.44 198 PHE A O 1
ATOM 1659 N N . GLU A 1 199 ? 14.945 4.971 -43.331 1.00 87.56 199 GLU A N 1
ATOM 1660 C CA . GLU A 1 199 ? 13.482 5.010 -43.175 1.00 87.56 199 GLU A CA 1
ATOM 1661 C C . GLU A 1 199 ? 12.782 5.708 -44.358 1.00 87.56 199 GLU A C 1
ATOM 1663 O O . GLU A 1 199 ? 11.669 5.316 -44.705 1.00 87.56 199 GLU A O 1
ATOM 1668 N N . LYS A 1 200 ? 13.426 6.684 -45.020 1.00 89.94 200 LYS A N 1
ATOM 1669 C CA . LYS A 1 200 ? 12.935 7.265 -46.281 1.00 89.94 200 LYS A CA 1
ATOM 1670 C C . LYS A 1 200 ? 12.867 6.192 -47.374 1.00 89.94 200 LYS A C 1
ATOM 1672 O O . LYS A 1 200 ? 11.772 5.881 -47.839 1.00 89.94 200 LYS A O 1
ATOM 1677 N N . ASN A 1 201 ? 14.006 5.580 -47.698 1.00 90.81 201 ASN A N 1
ATOM 1678 C CA . ASN A 1 201 ? 14.101 4.563 -48.744 1.00 90.81 201 ASN A CA 1
ATOM 1679 C C . ASN A 1 201 ? 13.183 3.367 -48.435 1.00 90.81 201 ASN A C 1
ATOM 1681 O O . ASN A 1 201 ? 12.482 2.877 -49.311 1.00 90.81 201 ASN A O 1
ATOM 1685 N N . LEU A 1 202 ? 13.116 2.931 -47.171 1.00 89.50 202 LEU A N 1
ATOM 1686 C CA . LEU A 1 202 ? 12.246 1.836 -46.741 1.00 89.50 202 LEU A CA 1
ATOM 1687 C C . LEU A 1 202 ? 10.763 2.141 -46.986 1.00 89.50 202 LEU A C 1
ATOM 1689 O O . LEU A 1 202 ? 10.009 1.219 -47.291 1.00 89.50 202 LEU A O 1
ATOM 1693 N N . ASN A 1 203 ? 10.326 3.393 -46.821 1.00 85.81 203 ASN A N 1
ATOM 1694 C CA . ASN A 1 203 ? 8.947 3.787 -47.103 1.00 85.81 203 ASN A CA 1
ATOM 1695 C C . ASN A 1 203 ? 8.671 3.793 -48.612 1.00 85.81 203 ASN A C 1
ATOM 1697 O O . ASN A 1 203 ? 7.650 3.245 -49.018 1.00 85.81 203 ASN A O 1
ATOM 1701 N N . GLU A 1 204 ? 9.586 4.335 -49.419 1.00 89.12 204 GLU A N 1
ATOM 1702 C CA . GLU A 1 204 ? 9.512 4.339 -50.890 1.00 89.12 204 GLU A CA 1
ATOM 1703 C C . GLU A 1 204 ? 9.427 2.894 -51.431 1.00 89.12 204 GLU A C 1
ATOM 1705 O O . GLU A 1 204 ? 8.407 2.505 -52.003 1.00 89.12 204 GLU A O 1
ATOM 1710 N N . GLU A 1 205 ? 10.393 2.037 -51.080 1.00 86.25 205 GLU A N 1
ATOM 1711 C CA . GLU A 1 205 ? 10.403 0.605 -51.426 1.00 86.25 205 GLU A CA 1
ATOM 1712 C C . GLU A 1 205 ? 9.165 -0.154 -50.907 1.00 86.25 205 GLU A C 1
ATOM 1714 O O . GLU A 1 205 ? 8.688 -1.104 -51.531 1.00 86.25 205 GLU A O 1
ATOM 1719 N N . SER A 1 206 ? 8.643 0.211 -49.728 1.00 82.56 206 SER A N 1
ATOM 1720 C CA . SER A 1 206 ? 7.458 -0.448 -49.159 1.00 82.56 206 SER A CA 1
ATOM 1721 C C . SER A 1 206 ? 6.169 -0.062 -49.878 1.00 82.56 206 SER A C 1
ATOM 1723 O O . SER A 1 206 ? 5.231 -0.859 -49.850 1.00 82.56 206 SER A O 1
ATOM 1725 N N . ILE A 1 207 ? 6.106 1.125 -50.492 1.00 84.12 207 ILE A N 1
ATOM 1726 C CA . ILE A 1 207 ? 4.985 1.565 -51.333 1.00 84.12 207 ILE A CA 1
ATOM 1727 C C . ILE A 1 207 ? 5.025 0.807 -52.662 1.00 84.12 207 ILE A C 1
ATOM 1729 O O . ILE A 1 207 ? 4.031 0.174 -53.015 1.00 84.12 207 ILE A O 1
ATOM 1733 N N . GLU A 1 208 ? 6.178 0.771 -53.332 1.00 86.00 208 GLU A N 1
ATOM 1734 C CA . GLU A 1 208 ? 6.383 0.022 -54.582 1.00 86.00 208 GLU A CA 1
ATOM 1735 C C . GLU A 1 208 ? 6.059 -1.471 -54.402 1.00 86.00 208 GLU A C 1
ATOM 1737 O O . GLU A 1 208 ? 5.189 -2.027 -55.074 1.00 86.00 208 GLU A O 1
ATOM 1742 N N . PHE A 1 209 ? 6.652 -2.119 -53.394 1.00 85.06 209 PHE A N 1
ATOM 1743 C CA . PHE A 1 209 ? 6.401 -3.536 -53.116 1.00 85.06 209 PHE A CA 1
ATOM 1744 C C . PHE A 1 209 ? 4.955 -3.809 -52.655 1.00 85.06 209 PHE A C 1
ATOM 1746 O O . PHE A 1 209 ? 4.434 -4.913 -52.845 1.00 85.06 209 PHE A O 1
ATOM 1753 N N . ALA A 1 210 ? 4.279 -2.832 -52.038 1.00 85.25 210 ALA A N 1
ATOM 1754 C CA . ALA A 1 210 ? 2.858 -2.942 -51.708 1.00 85.25 210 ALA A CA 1
ATOM 1755 C C . ALA A 1 210 ? 1.953 -2.813 -52.942 1.00 85.25 210 ALA A C 1
ATOM 1757 O O . ALA A 1 210 ? 0.908 -3.467 -52.957 1.00 85.25 210 ALA A O 1
ATOM 1758 N N . ALA A 1 211 ? 2.346 -2.032 -53.951 1.00 85.88 211 ALA A N 1
ATOM 1759 C CA . ALA A 1 211 ? 1.660 -1.967 -55.238 1.00 85.88 211 ALA A CA 1
ATOM 1760 C C . ALA A 1 211 ? 1.823 -3.283 -56.021 1.00 85.88 211 ALA A C 1
ATOM 1762 O O . ALA A 1 211 ? 0.839 -3.826 -56.513 1.00 85.88 211 ALA A O 1
ATOM 1763 N N . GLU A 1 212 ? 3.029 -3.862 -56.050 1.00 88.62 212 GLU A N 1
ATOM 1764 C CA . GLU A 1 212 ? 3.290 -5.121 -56.766 1.00 88.62 212 GLU A CA 1
ATOM 1765 C C . GLU A 1 212 ? 2.715 -6.380 -56.096 1.00 88.62 212 GLU A C 1
ATOM 1767 O O . GLU A 1 212 ? 2.241 -7.292 -56.775 1.00 88.62 212 GLU A O 1
ATOM 1772 N N . LYS A 1 213 ? 2.864 -6.507 -54.767 1.00 88.44 213 LYS A N 1
ATOM 1773 C CA . LYS A 1 213 ? 2.608 -7.758 -54.014 1.00 88.44 213 LYS A CA 1
ATOM 1774 C C . LYS A 1 213 ? 1.508 -7.616 -52.958 1.00 88.44 213 LYS A C 1
ATOM 1776 O O . LYS A 1 213 ? 1.284 -8.533 -52.163 1.00 88.44 213 LYS A O 1
ATOM 1781 N N . GLY A 1 214 ? 0.826 -6.474 -52.929 1.00 89.19 214 GLY A N 1
ATOM 1782 C CA . GLY A 1 214 ? -0.229 -6.151 -51.975 1.00 89.19 214 GLY A CA 1
ATOM 1783 C C . GLY A 1 214 ? 0.289 -5.677 -50.610 1.00 89.19 214 GLY A C 1
ATOM 1784 O O . GLY A 1 214 ? 1.313 -6.126 -50.082 1.00 89.19 214 GLY A O 1
ATOM 1785 N N . ALA A 1 215 ? -0.486 -4.800 -49.967 1.00 84.88 215 ALA A N 1
ATOM 1786 C CA . ALA A 1 215 ? -0.109 -4.106 -48.730 1.00 84.88 215 ALA A CA 1
ATOM 1787 C C . ALA A 1 215 ? 0.340 -5.023 -47.569 1.00 84.88 215 ALA A C 1
ATOM 1789 O O . ALA A 1 215 ? 1.196 -4.645 -46.765 1.00 84.88 215 ALA A O 1
ATOM 1790 N N . LYS A 1 216 ? -0.204 -6.245 -47.463 1.00 85.50 216 LYS A N 1
ATOM 1791 C CA . LYS A 1 216 ? 0.182 -7.213 -46.418 1.00 85.50 216 LYS A CA 1
ATOM 1792 C C . LYS A 1 216 ? 1.604 -7.752 -46.624 1.00 85.50 216 LYS A C 1
ATOM 1794 O O . LYS A 1 216 ? 2.313 -7.971 -45.639 1.00 85.50 216 LYS A O 1
ATOM 1799 N N . ALA A 1 217 ? 2.028 -7.938 -47.876 1.00 83.69 217 ALA A N 1
ATOM 1800 C CA . ALA A 1 217 ? 3.375 -8.379 -48.215 1.00 83.69 217 ALA A CA 1
ATOM 1801 C C . ALA A 1 217 ? 4.392 -7.245 -47.998 1.00 83.69 217 ALA A C 1
ATOM 1803 O O . ALA A 1 217 ? 5.391 -7.466 -47.309 1.00 83.69 217 ALA A O 1
ATOM 1804 N N . GLY A 1 218 ? 4.077 -6.022 -48.450 1.00 83.38 218 GLY A N 1
ATOM 1805 C CA . GLY A 1 218 ? 4.874 -4.811 -48.190 1.00 83.38 218 GLY A CA 1
ATOM 1806 C C . GLY A 1 218 ? 5.146 -4.589 -46.703 1.00 83.38 218 GLY A C 1
ATOM 1807 O O . GLY A 1 218 ? 6.301 -4.567 -46.280 1.00 83.38 218 GLY A O 1
ATOM 1808 N N . ARG A 1 219 ? 4.099 -4.579 -45.862 1.00 84.81 219 ARG A N 1
ATOM 1809 C CA . ARG A 1 219 ? 4.242 -4.441 -44.396 1.00 84.81 219 ARG A CA 1
ATOM 1810 C C . ARG A 1 219 ? 5.144 -5.515 -43.769 1.00 84.81 219 ARG A C 1
ATOM 1812 O O . ARG A 1 219 ? 5.894 -5.216 -42.839 1.00 84.81 219 ARG A O 1
ATOM 1819 N N . LYS A 1 220 ? 5.088 -6.765 -44.252 1.00 88.00 220 LYS A N 1
ATOM 1820 C CA . LYS A 1 220 ? 5.944 -7.858 -43.754 1.00 88.00 220 LYS A CA 1
ATOM 1821 C C . LYS A 1 220 ? 7.400 -7.680 -44.200 1.00 88.00 220 LYS A C 1
ATOM 1823 O O . LYS A 1 220 ? 8.293 -7.841 -43.371 1.00 88.00 220 LYS A O 1
ATOM 1828 N N . SER A 1 221 ? 7.626 -7.326 -45.467 1.00 85.94 221 SER A N 1
ATOM 1829 C CA . SER A 1 221 ? 8.956 -7.059 -46.033 1.00 85.94 221 SER A CA 1
ATOM 1830 C C . SER A 1 221 ? 9.642 -5.894 -45.311 1.00 85.94 221 SER A C 1
ATOM 1832 O O . SER A 1 221 ? 10.728 -6.067 -44.751 1.00 85.94 221 SER A O 1
ATOM 1834 N N . GLY A 1 222 ? 8.948 -4.756 -45.190 1.00 85.94 222 GLY A N 1
ATOM 1835 C CA . GLY A 1 222 ? 9.447 -3.569 -44.498 1.00 85.94 222 GLY A CA 1
ATOM 1836 C C . GLY A 1 222 ? 9.811 -3.842 -43.035 1.00 85.94 222 GLY A C 1
ATOM 1837 O O . GLY A 1 222 ? 10.881 -3.444 -42.576 1.00 85.94 222 GLY A O 1
ATOM 1838 N N . LYS A 1 223 ? 8.995 -4.626 -42.309 1.00 87.69 223 LYS A N 1
ATOM 1839 C CA . LYS A 1 223 ? 9.315 -5.058 -40.934 1.00 87.69 223 LYS A CA 1
ATOM 1840 C C . LYS A 1 223 ? 10.594 -5.904 -40.863 1.00 87.69 223 LYS A C 1
ATOM 1842 O O . LYS A 1 223 ? 11.376 -5.726 -39.934 1.00 87.69 223 LYS A O 1
ATOM 1847 N N . ILE A 1 224 ? 10.824 -6.811 -41.816 1.00 88.50 224 ILE A N 1
ATOM 1848 C CA . ILE A 1 224 ? 12.038 -7.648 -41.850 1.00 88.50 224 ILE A CA 1
ATOM 1849 C C . ILE A 1 224 ? 13.278 -6.793 -42.143 1.00 88.50 224 ILE A C 1
ATOM 1851 O O . ILE A 1 224 ? 14.272 -6.914 -41.425 1.00 88.50 224 ILE A O 1
ATOM 1855 N N . ARG A 1 225 ? 13.213 -5.904 -43.146 1.00 87.38 225 ARG A N 1
ATOM 1856 C CA . ARG A 1 225 ? 14.311 -4.982 -43.488 1.00 87.38 225 ARG A CA 1
ATOM 1857 C C . ARG A 1 225 ? 14.647 -4.051 -42.318 1.00 87.38 225 ARG A C 1
ATOM 1859 O O . ARG A 1 225 ? 15.806 -3.998 -41.916 1.00 87.38 225 ARG A O 1
ATOM 1866 N N . ARG A 1 226 ? 13.641 -3.415 -41.700 1.00 85.31 226 ARG A N 1
ATOM 1867 C CA . ARG A 1 226 ? 13.802 -2.565 -40.503 1.00 85.31 226 ARG A CA 1
ATOM 1868 C C . ARG A 1 226 ? 14.455 -3.316 -39.342 1.00 85.31 226 ARG A C 1
ATOM 1870 O O . ARG A 1 226 ? 15.388 -2.807 -38.729 1.00 85.31 226 ARG A O 1
ATOM 1877 N N . ASN A 1 227 ? 14.004 -4.541 -39.063 1.00 84.50 227 ASN A N 1
ATOM 1878 C CA . ASN A 1 227 ? 14.589 -5.370 -38.010 1.00 84.50 227 ASN A CA 1
ATOM 1879 C C . ASN A 1 227 ? 16.060 -5.724 -38.290 1.00 84.50 227 ASN A C 1
ATOM 1881 O O . ASN A 1 227 ? 16.857 -5.714 -37.357 1.00 84.50 227 ASN A O 1
ATOM 1885 N N . ARG A 1 228 ? 16.426 -6.022 -39.547 1.00 88.06 228 ARG A N 1
ATOM 1886 C CA . ARG A 1 228 ? 17.823 -6.288 -39.931 1.00 88.06 228 ARG A CA 1
ATOM 1887 C C . ARG A 1 228 ? 18.688 -5.040 -39.758 1.00 88.06 228 ARG A C 1
ATOM 1889 O O . ARG A 1 228 ? 19.673 -5.105 -39.035 1.00 88.06 228 ARG A O 1
ATOM 1896 N N . PHE A 1 229 ? 18.271 -3.909 -40.326 1.00 87.62 229 PHE A N 1
ATOM 1897 C CA . PHE A 1 229 ? 19.002 -2.643 -40.228 1.00 87.62 229 PHE A CA 1
ATOM 1898 C C . PHE A 1 229 ? 19.293 -2.251 -38.773 1.00 87.62 229 PHE A C 1
ATOM 1900 O O . PHE A 1 229 ? 20.437 -1.956 -38.438 1.00 87.62 229 PHE A O 1
ATOM 1907 N N . TYR A 1 230 ? 18.300 -2.320 -37.878 1.00 83.81 230 TYR A N 1
ATOM 1908 C CA . TYR A 1 230 ? 18.543 -2.038 -36.460 1.00 83.81 230 TYR A CA 1
ATOM 1909 C C . TYR A 1 230 ? 19.400 -3.103 -35.758 1.00 83.81 230 TYR A C 1
ATOM 1911 O O . TYR A 1 230 ? 20.151 -2.749 -34.855 1.00 83.81 230 TYR A O 1
ATOM 1919 N N . ALA A 1 231 ? 19.337 -4.378 -36.155 1.00 85.25 231 ALA A N 1
ATOM 1920 C CA . ALA A 1 231 ? 20.203 -5.419 -35.595 1.00 85.25 231 ALA A CA 1
ATOM 1921 C C . ALA A 1 231 ? 21.678 -5.238 -35.995 1.00 85.25 231 ALA A C 1
ATOM 1923 O O . ALA A 1 231 ? 22.562 -5.484 -35.176 1.00 85.25 231 ALA A O 1
ATOM 1924 N N . ASP A 1 232 ? 21.940 -4.779 -37.220 1.00 87.50 232 ASP A N 1
ATOM 1925 C CA . ASP A 1 232 ? 23.289 -4.458 -37.687 1.00 87.50 232 ASP A CA 1
ATOM 1926 C C . ASP A 1 232 ? 23.796 -3.165 -37.028 1.00 87.50 232 ASP A C 1
ATOM 1928 O O . ASP A 1 232 ? 24.893 -3.145 -36.478 1.00 87.50 232 ASP A O 1
ATOM 1932 N N . LEU A 1 233 ? 22.950 -2.134 -36.937 1.00 83.25 233 LEU A N 1
ATOM 1933 C CA . LEU A 1 233 ? 23.269 -0.861 -36.281 1.00 83.25 233 LEU A CA 1
ATOM 1934 C C . LEU A 1 233 ? 23.557 -1.008 -34.769 1.00 83.25 233 LEU A C 1
ATOM 1936 O O . LEU A 1 233 ? 24.374 -0.275 -34.223 1.00 83.25 233 LEU A O 1
ATOM 1940 N N . VAL A 1 234 ? 22.947 -1.986 -34.086 1.00 82.31 234 VAL A N 1
ATOM 1941 C CA . VAL A 1 234 ? 23.263 -2.341 -32.682 1.00 82.31 234 VAL A CA 1
ATOM 1942 C C . VAL A 1 234 ? 24.668 -2.943 -32.522 1.00 82.31 234 VAL A C 1
ATOM 1944 O O . VAL A 1 234 ? 25.241 -2.874 -31.435 1.00 82.31 234 VAL A O 1
ATOM 1947 N N . ARG A 1 235 ? 25.245 -3.516 -33.585 1.00 87.62 235 ARG A N 1
ATOM 1948 C CA . ARG A 1 235 ? 26.603 -4.087 -33.579 1.00 87.62 235 ARG A CA 1
ATOM 1949 C C . ARG A 1 235 ? 27.688 -3.060 -33.899 1.00 87.62 235 ARG A C 1
ATOM 1951 O O . ARG A 1 235 ? 28.862 -3.380 -33.750 1.00 87.62 235 ARG A O 1
ATOM 1958 N N . GLU A 1 236 ? 27.323 -1.857 -34.337 1.00 90.25 236 GLU A N 1
ATOM 1959 C CA . GLU A 1 236 ? 28.292 -0.827 -34.703 1.00 90.25 236 GLU A CA 1
ATOM 1960 C C . GLU A 1 236 ? 28.988 -0.246 -33.474 1.00 90.25 236 GLU A C 1
ATOM 1962 O O . GLU A 1 236 ? 28.379 0.440 -32.649 1.00 90.25 236 GLU A O 1
ATOM 1967 N N . GLU A 1 237 ? 30.297 -0.478 -33.389 1.00 91.88 237 GLU A N 1
ATOM 1968 C CA . GLU A 1 237 ? 31.106 -0.064 -32.246 1.00 91.88 237 GLU A CA 1
ATOM 1969 C C . GLU A 1 237 ? 31.015 1.443 -31.933 1.00 91.88 237 GLU A C 1
ATOM 1971 O O . GLU A 1 237 ? 30.791 1.776 -30.770 1.00 91.88 237 GLU A O 1
ATOM 1976 N N . PRO A 1 238 ? 31.052 2.386 -32.902 1.00 91.44 238 PRO A N 1
ATOM 1977 C CA . PRO A 1 238 ? 30.884 3.810 -32.598 1.00 91.44 238 PRO A CA 1
ATOM 1978 C C . PRO A 1 238 ? 29.565 4.121 -31.876 1.00 91.44 238 PRO A C 1
ATOM 1980 O O . PRO A 1 238 ? 29.552 4.888 -30.911 1.00 91.44 238 PRO A O 1
ATOM 1983 N N . LEU A 1 239 ? 28.457 3.494 -32.292 1.00 90.38 239 LEU A N 1
ATOM 1984 C CA . LEU A 1 239 ? 27.156 3.699 -31.657 1.00 90.38 239 LEU A CA 1
ATOM 1985 C C . LEU A 1 239 ? 27.074 3.004 -30.291 1.00 90.38 239 LEU A C 1
ATOM 1987 O O . LEU A 1 239 ? 26.467 3.559 -29.374 1.00 90.38 239 LEU A O 1
ATOM 1991 N N . ARG A 1 240 ? 27.721 1.842 -30.119 1.00 92.81 240 ARG A N 1
ATOM 1992 C CA . ARG A 1 240 ? 27.867 1.176 -28.812 1.00 92.81 240 ARG A CA 1
ATOM 1993 C C . ARG A 1 240 ? 28.642 2.024 -27.814 1.00 92.81 240 ARG A C 1
ATOM 1995 O O . ARG A 1 240 ? 28.144 2.218 -26.708 1.00 92.81 240 ARG A O 1
ATOM 2002 N N . ARG A 1 241 ? 29.780 2.605 -28.206 1.00 93.38 241 ARG A N 1
ATOM 2003 C CA . ARG A 1 241 ? 30.569 3.516 -27.357 1.00 93.38 241 ARG A CA 1
ATOM 2004 C C . ARG A 1 241 ? 29.738 4.733 -26.921 1.00 93.38 241 ARG A C 1
ATOM 2006 O O . ARG A 1 241 ? 29.729 5.091 -25.743 1.00 93.38 241 ARG A O 1
ATOM 2013 N N . VAL A 1 242 ? 28.962 5.331 -27.835 1.00 92.06 242 VAL A N 1
ATOM 2014 C CA . VAL A 1 242 ? 28.043 6.447 -27.519 1.00 92.06 242 VAL A CA 1
ATOM 2015 C C . VAL A 1 242 ? 26.902 6.010 -26.589 1.00 92.06 242 VAL A C 1
ATOM 2017 O O . VAL A 1 242 ? 26.577 6.724 -25.638 1.00 92.06 242 VAL A O 1
ATOM 2020 N N . ALA A 1 243 ? 26.312 4.835 -26.823 1.00 92.81 243 ALA A N 1
ATOM 2021 C CA . ALA A 1 243 ? 25.277 4.260 -25.966 1.00 92.81 243 ALA A CA 1
ATOM 2022 C C . ALA A 1 243 ? 25.793 3.983 -24.548 1.00 92.81 243 ALA A C 1
ATOM 2024 O O . ALA A 1 243 ? 25.119 4.336 -23.583 1.00 92.81 243 ALA A O 1
ATOM 2025 N N . ALA A 1 244 ? 26.997 3.419 -24.424 1.00 94.50 244 ALA A N 1
ATOM 2026 C CA . ALA A 1 244 ? 27.659 3.156 -23.153 1.00 94.50 244 ALA A CA 1
ATOM 2027 C C . ALA A 1 244 ? 27.966 4.459 -22.402 1.00 94.50 244 ALA A C 1
ATOM 2029 O O . ALA A 1 244 ? 27.596 4.582 -21.236 1.00 94.50 244 ALA A O 1
ATOM 2030 N N . LYS A 1 245 ? 28.517 5.473 -23.089 1.00 92.94 245 LYS A N 1
ATOM 2031 C CA . LYS A 1 245 ? 28.761 6.816 -22.529 1.00 92.94 245 LYS A CA 1
ATOM 2032 C C . LYS A 1 245 ? 27.494 7.428 -21.942 1.00 92.94 245 LYS A C 1
ATOM 2034 O O . LYS A 1 245 ? 27.499 7.922 -20.816 1.00 92.94 245 LYS A O 1
ATOM 2039 N N . PHE A 1 246 ? 26.404 7.392 -22.706 1.00 92.06 246 PHE A N 1
ATOM 2040 C CA . PHE A 1 246 ? 25.139 7.991 -22.302 1.00 92.06 246 PHE A CA 1
ATOM 2041 C C . PHE A 1 246 ? 24.442 7.206 -21.181 1.00 92.06 246 PHE A C 1
ATOM 2043 O O . PHE A 1 246 ? 23.929 7.812 -20.242 1.00 92.06 246 PHE A O 1
ATOM 2050 N N . LEU A 1 247 ? 24.469 5.870 -21.238 1.00 94.25 247 LEU A N 1
ATOM 2051 C CA . LEU A 1 247 ? 23.937 5.006 -20.186 1.00 94.25 247 LEU A CA 1
ATOM 2052 C C . LEU A 1 247 ? 24.722 5.183 -18.878 1.00 94.25 247 LEU A C 1
ATOM 2054 O O . LEU A 1 247 ? 24.111 5.453 -17.849 1.00 94.25 247 LEU A O 1
ATOM 2058 N N . HIS A 1 248 ? 26.056 5.140 -18.915 1.00 94.62 248 HIS A N 1
ATOM 2059 C CA . HIS A 1 248 ? 26.909 5.415 -17.755 1.00 94.62 248 HIS A CA 1
ATOM 2060 C C . HIS A 1 248 ? 26.591 6.792 -17.145 1.00 94.62 248 HIS A C 1
ATOM 2062 O O . HIS A 1 248 ? 26.236 6.881 -15.972 1.00 94.62 248 HIS A O 1
ATOM 2068 N N . ALA A 1 249 ? 26.593 7.857 -17.958 1.00 91.38 249 ALA A N 1
ATOM 2069 C CA . ALA A 1 249 ? 26.272 9.224 -17.527 1.00 91.38 249 ALA A CA 1
ATOM 2070 C C . ALA A 1 249 ? 24.817 9.425 -17.041 1.00 91.38 249 ALA A C 1
ATOM 2072 O O . ALA A 1 249 ? 24.496 10.462 -16.451 1.00 91.38 249 ALA A O 1
ATOM 2073 N N . HIS A 1 250 ? 23.920 8.469 -17.294 1.00 92.06 250 HIS A N 1
ATOM 2074 C CA . HIS A 1 250 ? 22.598 8.413 -16.679 1.00 92.06 250 HIS A CA 1
ATOM 2075 C C . HIS A 1 250 ? 22.647 7.688 -15.327 1.00 92.06 250 HIS A C 1
ATOM 2077 O O . HIS A 1 250 ? 22.168 8.234 -14.335 1.00 92.06 250 HIS A O 1
ATOM 2083 N N . LEU A 1 251 ? 23.248 6.497 -15.268 1.00 92.69 251 LEU A N 1
ATOM 2084 C CA . LEU A 1 251 ? 23.275 5.638 -14.078 1.00 92.69 251 LEU A CA 1
ATOM 2085 C C . LEU A 1 251 ? 24.069 6.239 -12.905 1.00 92.69 251 LEU A C 1
ATOM 2087 O O . LEU A 1 251 ? 23.715 5.997 -11.755 1.00 92.69 251 LEU A O 1
ATOM 2091 N N . VAL A 1 252 ? 25.105 7.044 -13.175 1.00 92.00 252 VAL A N 1
ATOM 2092 C CA . VAL A 1 252 ? 25.918 7.700 -12.127 1.00 92.00 252 VAL A CA 1
ATOM 2093 C C . VAL A 1 252 ? 25.326 9.009 -11.588 1.00 92.00 252 VAL A C 1
ATOM 2095 O O . VAL A 1 252 ? 25.946 9.658 -10.753 1.00 92.00 252 VAL A O 1
ATOM 2098 N N . ARG A 1 253 ? 24.137 9.432 -12.038 1.00 87.75 253 ARG A N 1
ATOM 2099 C CA . ARG A 1 253 ? 23.468 10.616 -11.468 1.00 87.75 253 ARG A CA 1
ATOM 2100 C C . ARG A 1 253 ? 22.918 10.287 -10.076 1.00 87.75 253 ARG A C 1
ATOM 2102 O O . ARG A 1 253 ? 22.269 9.246 -9.966 1.00 87.75 253 ARG A O 1
ATOM 2109 N N . PRO A 1 254 ? 23.036 11.168 -9.064 1.00 82.31 254 PRO A N 1
ATOM 2110 C CA . PRO A 1 254 ? 22.547 10.893 -7.706 1.00 82.31 254 PRO A CA 1
ATOM 2111 C C . PRO A 1 254 ? 21.086 10.414 -7.653 1.00 82.31 254 PRO A C 1
ATOM 2113 O O . PRO A 1 254 ? 20.770 9.418 -7.010 1.00 82.31 254 PRO A O 1
ATOM 2116 N N . GLN A 1 255 ? 20.203 11.043 -8.439 1.00 77.81 255 GLN A N 1
ATOM 2117 C CA . GLN A 1 255 ? 18.782 10.671 -8.558 1.00 77.81 255 GLN A CA 1
ATOM 2118 C C . GLN A 1 255 ? 18.519 9.239 -9.072 1.00 77.81 255 GLN A C 1
ATOM 2120 O O . GLN A 1 255 ? 17.425 8.716 -8.883 1.00 77.81 255 GLN A O 1
ATOM 2125 N N . ASN A 1 256 ? 19.497 8.624 -9.744 1.00 83.50 256 ASN A N 1
ATOM 2126 C CA . ASN A 1 256 ? 19.411 7.281 -10.318 1.00 83.50 256 ASN A CA 1
ATOM 2127 C C . ASN A 1 256 ? 20.234 6.264 -9.517 1.00 83.50 256 ASN A C 1
ATOM 2129 O O . ASN A 1 256 ? 19.822 5.114 -9.384 1.00 83.50 256 ASN A O 1
ATOM 2133 N N . GLN A 1 257 ? 21.361 6.692 -8.939 1.00 84.25 257 GLN A N 1
ATOM 2134 C CA . GLN A 1 257 ? 22.168 5.893 -8.014 1.00 84.25 257 GLN A CA 1
ATOM 2135 C C . GLN A 1 257 ? 21.333 5.357 -6.844 1.00 84.25 257 GLN A C 1
ATOM 2137 O O . GLN A 1 257 ? 21.511 4.206 -6.446 1.00 84.25 257 GLN A O 1
ATOM 2142 N N . ILE A 1 258 ? 20.348 6.137 -6.390 1.00 75.00 258 ILE A N 1
ATOM 2143 C CA . ILE A 1 258 ? 19.430 5.774 -5.309 1.00 75.00 258 ILE A CA 1
ATOM 2144 C C . ILE A 1 258 ? 18.710 4.424 -5.543 1.00 75.00 258 ILE A C 1
ATOM 2146 O O . ILE A 1 258 ? 18.594 3.623 -4.616 1.00 75.00 258 ILE A O 1
ATOM 2150 N N . PHE A 1 259 ? 18.329 4.094 -6.790 1.00 79.00 259 PHE A N 1
ATOM 2151 C CA . PHE A 1 259 ? 17.708 2.801 -7.138 1.00 79.00 259 PHE A CA 1
ATOM 2152 C C . PHE A 1 259 ? 18.634 1.606 -6.876 1.00 79.00 259 PHE A C 1
ATOM 2154 O O . PHE A 1 259 ? 18.156 0.489 -6.706 1.00 79.00 259 PHE A O 1
ATOM 2161 N N . PHE A 1 260 ? 19.948 1.829 -6.853 1.00 83.50 260 PHE A N 1
ATOM 2162 C CA . PHE A 1 260 ? 20.973 0.808 -6.650 1.00 83.50 260 PHE A CA 1
ATOM 2163 C C . PHE A 1 260 ? 21.576 0.815 -5.238 1.00 83.50 260 PHE A C 1
ATOM 2165 O O . PHE A 1 260 ? 22.372 -0.073 -4.924 1.00 83.50 260 PHE A O 1
ATOM 2172 N N . GLU A 1 261 ? 21.222 1.804 -4.412 1.00 78.44 261 GLU A N 1
ATOM 2173 C CA . GLU A 1 261 ? 21.772 2.045 -3.067 1.00 78.44 261 GLU A CA 1
ATOM 2174 C C . GLU A 1 261 ? 20.806 1.679 -1.949 1.00 78.44 261 GLU A C 1
ATOM 2176 O O . GLU A 1 261 ? 21.260 1.273 -0.884 1.00 78.44 261 GLU A O 1
ATOM 2181 N N . PHE A 1 262 ? 19.498 1.685 -2.218 1.00 67.69 262 PHE A N 1
ATOM 2182 C CA . PHE A 1 262 ? 18.501 1.106 -1.311 1.00 67.69 262 PHE A CA 1
ATOM 2183 C C . PHE A 1 262 ? 18.660 -0.411 -1.096 1.00 67.69 262 PHE A C 1
ATOM 2185 O O . PHE A 1 262 ? 18.019 -0.956 -0.205 1.00 67.69 262 PHE A O 1
ATOM 2192 N N . ILE A 1 263 ? 19.516 -1.090 -1.881 1.00 73.06 263 ILE A N 1
ATOM 2193 C CA . ILE A 1 263 ? 19.834 -2.526 -1.751 1.00 73.06 263 ILE A CA 1
ATOM 2194 C C . ILE A 1 263 ? 18.528 -3.339 -1.677 1.00 73.06 263 ILE A C 1
ATOM 2196 O O . ILE A 1 263 ? 18.276 -4.132 -0.775 1.00 73.06 263 ILE A O 1
ATOM 2200 N N . ASP A 1 264 ? 17.670 -3.110 -2.671 1.00 77.50 264 ASP A N 1
ATOM 2201 C CA . ASP A 1 264 ? 16.328 -3.669 -2.719 1.00 77.50 264 ASP A CA 1
ATOM 2202 C C . ASP A 1 264 ? 16.054 -4.326 -4.073 1.00 77.50 264 ASP A C 1
ATOM 2204 O O . ASP A 1 264 ? 16.176 -3.706 -5.134 1.00 77.50 264 ASP A O 1
ATOM 2208 N N . ALA A 1 265 ? 15.712 -5.614 -4.034 1.00 80.50 265 ALA A N 1
ATOM 2209 C CA . ALA A 1 265 ? 15.627 -6.438 -5.230 1.00 80.50 265 ALA A CA 1
ATOM 2210 C C . ALA A 1 265 ? 14.507 -5.995 -6.178 1.00 80.50 265 ALA A C 1
ATOM 2212 O O . ALA A 1 265 ? 14.729 -5.903 -7.386 1.00 80.50 265 ALA A O 1
ATOM 2213 N N . ASP A 1 266 ? 13.324 -5.685 -5.643 1.00 76.38 266 ASP A N 1
ATOM 2214 C CA . ASP A 1 266 ? 12.176 -5.262 -6.445 1.00 76.38 266 ASP A CA 1
ATOM 2215 C C . ASP A 1 266 ? 12.423 -3.893 -7.097 1.00 76.38 266 ASP A C 1
ATOM 2217 O O . ASP A 1 266 ? 12.083 -3.716 -8.269 1.00 76.38 266 ASP A O 1
ATOM 2221 N N . LEU A 1 267 ? 13.062 -2.953 -6.387 1.00 77.31 267 LEU A N 1
ATOM 2222 C CA . LEU A 1 267 ? 13.472 -1.645 -6.918 1.00 77.31 267 LEU A CA 1
ATOM 2223 C C . LEU A 1 267 ? 14.463 -1.755 -8.079 1.00 77.31 267 LEU A C 1
ATOM 2225 O O . LEU A 1 267 ? 14.225 -1.187 -9.149 1.00 77.31 267 LEU A O 1
ATOM 2229 N N . ILE A 1 268 ? 15.561 -2.486 -7.869 1.00 86.19 268 ILE A N 1
ATOM 2230 C CA . ILE A 1 268 ? 16.644 -2.649 -8.848 1.00 86.19 268 ILE A CA 1
ATOM 2231 C C . ILE A 1 268 ? 16.095 -3.291 -10.125 1.00 86.19 268 ILE A C 1
ATOM 2233 O O . ILE A 1 268 ? 16.289 -2.779 -11.230 1.00 86.19 268 ILE A O 1
ATOM 2237 N N . ILE A 1 269 ? 15.344 -4.382 -9.974 1.00 86.56 269 ILE A N 1
ATOM 2238 C CA . ILE A 1 269 ? 14.748 -5.127 -11.084 1.00 86.56 269 ILE A CA 1
ATOM 2239 C C . ILE A 1 269 ? 13.670 -4.313 -11.799 1.00 86.56 269 ILE A C 1
ATOM 2241 O O . ILE A 1 269 ? 13.629 -4.324 -13.030 1.00 86.56 269 ILE A O 1
ATOM 2245 N N . TYR A 1 270 ? 12.832 -3.569 -11.071 1.00 82.06 270 TYR A N 1
ATOM 2246 C CA . TYR A 1 270 ? 11.862 -2.660 -11.680 1.00 82.06 270 TYR A CA 1
ATOM 2247 C C . TYR A 1 270 ? 12.551 -1.569 -12.506 1.00 82.06 270 TYR A C 1
ATOM 2249 O O . TYR A 1 270 ? 12.169 -1.356 -13.656 1.00 82.06 270 TYR A O 1
ATOM 2257 N N . TYR A 1 271 ? 13.574 -0.905 -11.960 1.00 86.00 271 TYR A N 1
ATOM 2258 C CA . TYR A 1 271 ? 14.279 0.174 -12.653 1.00 86.00 271 TYR A CA 1
ATOM 2259 C C . TYR A 1 271 ? 14.995 -0.334 -13.911 1.00 86.00 271 TYR A C 1
ATOM 2261 O O . TYR A 1 271 ? 14.823 0.240 -14.988 1.00 86.00 271 TYR A O 1
ATOM 2269 N N . LEU A 1 272 ? 15.713 -1.460 -13.816 1.00 90.81 272 LEU A N 1
ATOM 2270 C CA . LEU A 1 272 ? 16.352 -2.100 -14.970 1.00 90.81 272 LEU A CA 1
ATOM 2271 C C . LEU A 1 272 ? 15.321 -2.563 -16.011 1.00 90.81 272 LEU A C 1
ATOM 2273 O O . LEU A 1 272 ? 15.543 -2.392 -17.210 1.00 90.81 272 LEU A O 1
ATOM 2277 N N . ASN A 1 273 ? 14.168 -3.092 -15.587 1.00 87.44 273 ASN A N 1
ATOM 2278 C CA . ASN A 1 273 ? 13.097 -3.471 -16.507 1.00 87.44 273 ASN A CA 1
ATOM 2279 C C . ASN A 1 273 ? 12.455 -2.251 -17.186 1.00 87.44 273 ASN A C 1
ATOM 2281 O O . ASN A 1 273 ? 12.287 -2.273 -18.400 1.00 87.44 273 ASN A O 1
ATOM 2285 N N . GLU A 1 274 ? 12.154 -1.162 -16.476 1.00 85.38 274 GLU A N 1
ATOM 2286 C CA . GLU A 1 274 ? 11.653 0.071 -17.103 1.00 85.38 274 GLU A CA 1
ATOM 2287 C C . GLU A 1 274 ? 12.676 0.672 -18.069 1.00 85.38 274 GLU A C 1
ATOM 2289 O O . GLU A 1 274 ? 12.324 1.047 -19.187 1.00 85.38 274 GLU A O 1
ATOM 2294 N N . LEU A 1 275 ? 13.958 0.684 -17.702 1.00 90.19 275 LEU A N 1
ATOM 2295 C CA . LEU A 1 275 ? 15.038 1.127 -18.578 1.00 90.19 275 LEU A CA 1
ATOM 2296 C C . LEU A 1 275 ? 15.176 0.231 -19.826 1.00 90.19 275 LEU A C 1
ATOM 2298 O O . LEU A 1 275 ? 15.474 0.724 -20.912 1.00 90.19 275 LEU A O 1
ATOM 2302 N N . LYS A 1 276 ? 14.896 -1.074 -19.720 1.00 90.75 276 LYS A N 1
ATOM 2303 C CA . LYS A 1 276 ? 14.956 -2.025 -20.843 1.00 90.75 276 LYS A CA 1
ATOM 2304 C C . LYS A 1 276 ? 13.682 -2.061 -21.693 1.00 90.75 276 LYS A C 1
ATOM 2306 O O . LYS A 1 276 ? 13.757 -2.249 -22.909 1.00 90.75 276 LYS A O 1
ATOM 2311 N N . GLN A 1 277 ? 12.502 -1.847 -21.119 1.00 87.00 277 GLN A N 1
ATOM 2312 C CA . GLN A 1 277 ? 11.230 -1.828 -21.852 1.00 87.00 277 GLN A CA 1
ATOM 2313 C C . GLN A 1 277 ? 10.930 -0.437 -22.420 1.00 87.00 277 GLN A C 1
ATOM 2315 O O . GLN A 1 277 ? 10.709 -0.302 -23.628 1.00 87.00 277 GLN A O 1
ATOM 2320 N N . ASN A 1 278 ? 11.035 0.598 -21.585 1.00 86.31 278 ASN A N 1
ATOM 2321 C CA . ASN A 1 278 ? 10.611 1.974 -21.837 1.00 86.31 278 ASN A CA 1
ATOM 2322 C C . ASN A 1 278 ? 11.759 3.016 -21.748 1.00 86.31 278 ASN A C 1
ATOM 2324 O O . ASN A 1 278 ? 11.524 4.101 -21.215 1.00 86.31 278 ASN A O 1
ATOM 2328 N N . PRO A 1 279 ? 12.969 2.798 -22.314 1.00 88.75 279 PRO A N 1
ATOM 2329 C CA . PRO A 1 279 ? 14.122 3.689 -22.110 1.00 88.75 279 PRO A CA 1
ATOM 2330 C C . PRO A 1 279 ? 13.859 5.160 -22.455 1.00 88.75 279 PRO A C 1
ATOM 2332 O O . PRO A 1 279 ? 14.432 6.035 -21.825 1.00 88.75 279 PRO A O 1
ATOM 2335 N N . ARG A 1 280 ? 12.964 5.462 -23.410 1.00 87.81 280 ARG A N 1
ATOM 2336 C CA . ARG A 1 280 ? 12.577 6.846 -23.750 1.00 87.81 280 ARG A CA 1
ATOM 2337 C C . ARG A 1 280 ? 11.869 7.591 -22.604 1.00 87.81 280 ARG A C 1
ATOM 2339 O O . ARG A 1 280 ? 11.870 8.813 -22.619 1.00 87.81 280 ARG A O 1
ATOM 2346 N N . LYS A 1 281 ? 11.240 6.885 -21.658 1.00 83.25 281 LYS A N 1
ATOM 2347 C CA . LYS A 1 281 ? 10.622 7.489 -20.464 1.00 83.25 281 LYS A CA 1
ATOM 2348 C C . LYS A 1 281 ? 11.639 7.714 -19.347 1.00 83.25 281 LYS A C 1
ATOM 2350 O O . LYS A 1 281 ? 11.542 8.705 -18.640 1.00 83.25 281 LYS A O 1
ATOM 2355 N N . THR A 1 282 ? 12.581 6.785 -19.188 1.00 82.81 282 THR A N 1
ATOM 2356 C CA . THR A 1 282 ? 13.572 6.803 -18.102 1.00 82.81 282 THR A CA 1
ATOM 2357 C C . THR A 1 282 ? 14.748 7.730 -18.409 1.00 82.81 282 THR A C 1
ATOM 2359 O O . THR A 1 282 ? 15.261 8.402 -17.521 1.00 82.81 282 THR A O 1
ATOM 2362 N N . LEU A 1 283 ? 15.193 7.772 -19.666 1.00 85.81 283 LEU A N 1
ATOM 2363 C CA . LEU A 1 283 ? 16.381 8.510 -20.086 1.00 85.81 283 LEU A CA 1
ATOM 2364 C C . LEU A 1 283 ? 16.046 9.956 -20.500 1.00 85.81 283 LEU A C 1
ATOM 2366 O O . LEU A 1 283 ? 15.053 10.173 -21.197 1.00 85.81 283 LEU A O 1
ATOM 2370 N N . PRO A 1 284 ? 16.900 10.941 -20.160 1.00 82.69 284 PRO A N 1
ATOM 2371 C CA . PRO A 1 284 ? 16.728 12.325 -20.595 1.00 82.69 284 PRO A CA 1
ATOM 2372 C C . PRO A 1 284 ? 16.956 12.485 -22.113 1.00 82.69 284 PRO A C 1
ATOM 2374 O O . PRO A 1 284 ? 17.592 11.632 -22.734 1.00 82.69 284 PRO A O 1
ATOM 2377 N N . PRO A 1 285 ? 16.508 13.589 -22.735 1.00 79.00 285 PRO A N 1
ATOM 2378 C CA . PRO A 1 285 ? 16.874 13.930 -24.111 1.00 79.00 285 PRO A CA 1
ATOM 2379 C C . PRO A 1 285 ? 18.396 13.962 -24.336 1.00 79.00 285 PRO A C 1
ATOM 2381 O O . PRO A 1 285 ? 19.169 14.285 -23.433 1.00 79.00 285 PRO A O 1
ATOM 2384 N N . VAL A 1 286 ? 18.827 13.674 -25.566 1.00 73.31 286 VAL A N 1
ATOM 2385 C CA . VAL A 1 286 ? 20.233 13.762 -25.995 1.00 73.31 286 VAL A CA 1
ATOM 2386 C C . VAL A 1 286 ? 20.373 14.995 -26.876 1.00 73.31 286 VAL A C 1
ATOM 2388 O O . VAL A 1 286 ? 19.658 15.105 -27.867 1.00 73.31 286 VAL A O 1
ATOM 2391 N N . LEU A 1 287 ? 21.282 15.918 -26.536 1.00 70.19 287 LEU A N 1
ATOM 2392 C CA . LEU A 1 287 ? 21.488 17.176 -27.278 1.00 70.19 287 LEU A CA 1
ATOM 2393 C C . LEU A 1 287 ? 20.175 17.969 -27.480 1.00 70.19 287 LEU A C 1
ATOM 2395 O O . LEU A 1 287 ? 19.901 18.464 -28.570 1.00 70.19 287 LEU A O 1
ATOM 2399 N N . ASN A 1 288 ? 19.337 18.030 -26.438 1.00 75.62 288 ASN A N 1
ATOM 2400 C CA . ASN A 1 288 ? 17.990 18.628 -26.447 1.00 75.62 288 ASN A CA 1
ATOM 2401 C C . ASN A 1 288 ? 17.000 18.010 -27.461 1.00 75.62 288 ASN A C 1
ATOM 2403 O O . ASN A 1 288 ? 15.927 18.562 -27.690 1.00 75.62 288 ASN A O 1
ATOM 2407 N N . ALA A 1 289 ? 17.316 16.841 -28.029 1.00 72.94 289 ALA A N 1
ATOM 2408 C CA . ALA A 1 289 ? 16.483 16.125 -28.989 1.00 72.94 289 ALA A CA 1
ATOM 2409 C C . ALA A 1 289 ? 15.992 14.763 -28.445 1.00 72.94 289 ALA A C 1
ATOM 2411 O O . ALA A 1 289 ? 16.646 14.145 -27.593 1.00 72.94 289 ALA A O 1
ATOM 2412 N N . PRO A 1 290 ? 14.853 14.238 -28.944 1.00 77.81 290 PRO A N 1
ATOM 2413 C CA . PRO A 1 290 ? 14.385 12.897 -28.602 1.00 77.81 290 PRO A CA 1
ATOM 2414 C C . PRO A 1 290 ? 15.412 11.817 -28.962 1.00 77.81 290 PRO A C 1
ATOM 2416 O O . PRO A 1 290 ? 15.949 11.798 -30.070 1.00 77.81 290 PRO A O 1
ATOM 2419 N N . ILE A 1 291 ? 15.637 10.867 -28.050 1.00 81.50 291 ILE A N 1
ATOM 2420 C CA . ILE A 1 291 ? 16.610 9.787 -28.260 1.00 81.50 291 ILE A CA 1
ATOM 2421 C C . ILE A 1 291 ? 16.211 8.940 -29.492 1.00 81.50 291 ILE A C 1
ATOM 2423 O O . ILE A 1 291 ? 15.074 8.434 -29.539 1.00 81.50 291 ILE A O 1
ATOM 2427 N N . PRO A 1 292 ? 17.121 8.736 -30.470 1.00 83.31 292 PRO A N 1
ATOM 2428 C CA . PRO A 1 292 ? 16.852 7.933 -31.662 1.00 83.31 292 PRO A CA 1
ATOM 2429 C C . PRO A 1 292 ? 16.527 6.474 -31.321 1.00 83.31 292 PRO A C 1
ATOM 2431 O O . PRO A 1 292 ? 17.155 5.883 -30.444 1.00 83.31 292 PRO A O 1
ATOM 2434 N N . ASN A 1 293 ? 15.605 5.852 -32.065 1.00 82.62 293 ASN A N 1
ATOM 2435 C CA . ASN A 1 293 ? 15.227 4.442 -31.857 1.00 82.62 293 ASN A CA 1
ATOM 2436 C C . ASN A 1 293 ? 16.432 3.484 -31.939 1.00 82.62 293 ASN A C 1
ATOM 2438 O O . ASN A 1 293 ? 16.498 2.529 -31.171 1.00 82.62 293 ASN A O 1
ATOM 2442 N N . ALA A 1 294 ? 17.395 3.776 -32.822 1.00 80.81 294 ALA A N 1
ATOM 2443 C CA . ALA A 1 294 ? 18.661 3.052 -32.925 1.00 80.81 294 ALA A CA 1
ATOM 2444 C C . ALA A 1 294 ? 19.421 3.046 -31.590 1.00 80.81 294 ALA A C 1
ATOM 2446 O O . ALA A 1 294 ? 19.667 1.988 -31.019 1.00 80.81 294 ALA A O 1
ATOM 2447 N N . LEU A 1 295 ? 19.711 4.239 -31.060 1.00 85.31 295 LEU A N 1
ATOM 2448 C CA . LEU A 1 295 ? 20.427 4.430 -29.800 1.00 85.31 295 LEU A CA 1
ATOM 2449 C C . LEU A 1 295 ? 19.679 3.792 -28.620 1.00 85.31 295 LEU A C 1
ATOM 2451 O O . LEU A 1 295 ? 20.294 3.104 -27.813 1.00 85.31 295 LEU A O 1
ATOM 2455 N N . LEU A 1 296 ? 18.348 3.929 -28.565 1.00 89.06 296 LEU A N 1
ATOM 2456 C CA . LEU A 1 296 ? 17.518 3.234 -27.574 1.00 89.06 296 LEU A CA 1
ATOM 2457 C C . LEU A 1 296 ? 17.680 1.708 -27.661 1.00 89.06 296 LEU A C 1
ATOM 2459 O O . LEU A 1 296 ? 17.775 1.054 -26.627 1.00 89.06 296 LEU A O 1
ATOM 2463 N N . SER A 1 297 ? 17.737 1.133 -28.867 1.00 87.00 297 SER A N 1
ATOM 2464 C CA . SER A 1 297 ? 17.949 -0.307 -29.059 1.00 87.00 297 SER A CA 1
ATOM 2465 C C . SER A 1 297 ? 19.333 -0.760 -28.591 1.00 87.00 297 SER A C 1
ATOM 2467 O O . SER A 1 297 ? 19.446 -1.827 -27.991 1.00 87.00 297 SER A O 1
ATOM 2469 N N . VAL A 1 298 ? 20.375 0.049 -28.815 1.00 90.62 298 VAL A N 1
ATOM 2470 C CA . VAL A 1 298 ? 21.726 -0.254 -28.316 1.00 90.62 298 VAL A CA 1
ATOM 2471 C C . VAL A 1 298 ? 21.761 -0.183 -26.790 1.00 90.62 298 VAL A C 1
ATOM 2473 O O . VAL A 1 298 ? 22.229 -1.119 -26.148 1.00 90.62 298 VAL A O 1
ATOM 2476 N N . ILE A 1 299 ? 21.173 0.855 -26.188 1.00 92.44 299 ILE A N 1
ATOM 2477 C CA . ILE A 1 299 ? 21.091 0.999 -24.726 1.00 92.44 299 ILE A CA 1
ATOM 2478 C C . ILE A 1 299 ? 20.371 -0.203 -24.098 1.00 92.44 299 ILE A C 1
ATOM 2480 O O . ILE A 1 299 ? 20.891 -0.784 -23.152 1.00 92.44 299 ILE A O 1
ATOM 2484 N N . LYS A 1 300 ? 19.249 -0.668 -24.671 1.00 92.62 300 LYS A N 1
ATOM 2485 C CA . LYS A 1 300 ? 18.558 -1.896 -24.216 1.00 92.62 300 LYS A CA 1
ATOM 2486 C C . LYS A 1 300 ? 19.446 -3.146 -24.200 1.00 92.62 300 LYS A C 1
ATOM 2488 O O . LYS A 1 300 ? 19.175 -4.049 -23.412 1.00 92.62 300 LYS A O 1
ATOM 2493 N N . SER A 1 301 ? 20.456 -3.223 -25.070 1.00 91.56 301 SER A N 1
ATOM 2494 C CA . SER A 1 301 ? 21.408 -4.344 -25.121 1.00 91.56 301 SER A CA 1
ATOM 2495 C C . SER A 1 301 ? 22.541 -4.239 -24.092 1.00 91.56 301 SER A C 1
ATOM 2497 O O . SER A 1 301 ? 23.135 -5.254 -23.749 1.00 91.56 301 SER A O 1
ATOM 2499 N N . LEU A 1 302 ? 22.803 -3.032 -23.574 1.00 94.06 302 LEU A N 1
ATOM 2500 C CA . LEU A 1 302 ? 23.800 -2.752 -22.533 1.00 94.06 302 LEU A CA 1
ATOM 2501 C C . LEU A 1 302 ? 23.220 -2.806 -21.106 1.00 94.06 302 LEU A C 1
ATOM 2503 O O . LEU A 1 302 ? 23.972 -2.772 -20.133 1.00 94.06 302 LEU A O 1
ATOM 2507 N N . VAL A 1 303 ? 21.890 -2.872 -20.975 1.00 95.31 303 VAL A N 1
ATOM 2508 C CA . VAL A 1 303 ? 21.185 -3.029 -19.696 1.00 95.31 303 VAL A CA 1
ATOM 2509 C C . VAL A 1 303 ? 21.079 -4.524 -19.347 1.00 95.31 303 VAL A C 1
ATOM 2511 O O . VAL A 1 303 ? 20.493 -5.280 -20.139 1.00 95.31 303 VAL A O 1
ATOM 2514 N N . PRO A 1 304 ? 21.591 -4.956 -18.172 1.00 94.75 304 PRO A N 1
ATOM 2515 C CA . PRO A 1 304 ? 21.476 -6.316 -17.661 1.00 94.75 304 PRO A CA 1
ATOM 2516 C C . PRO A 1 304 ? 20.063 -6.867 -17.787 1.00 94.75 304 PRO A C 1
ATOM 2518 O O . PRO A 1 304 ? 19.079 -6.138 -17.651 1.00 94.75 304 PRO A O 1
ATOM 2521 N N . ASP A 1 305 ? 19.938 -8.158 -18.080 1.00 90.00 305 ASP A N 1
ATOM 2522 C CA . ASP A 1 305 ? 18.619 -8.761 -18.181 1.00 90.00 305 ASP A CA 1
ATOM 2523 C C . ASP A 1 305 ? 18.024 -9.036 -16.795 1.00 90.00 305 ASP A C 1
ATOM 2525 O O . ASP A 1 305 ? 18.598 -9.835 -16.052 1.00 90.00 305 ASP A O 1
ATOM 2529 N N . PRO A 1 306 ? 16.875 -8.430 -16.430 1.00 87.75 306 PRO A N 1
ATOM 2530 C CA . PRO A 1 306 ? 16.327 -8.608 -15.092 1.00 87.75 306 PRO A CA 1
ATOM 2531 C C . PRO A 1 306 ? 15.977 -10.073 -14.799 1.00 87.75 306 PRO A C 1
ATOM 2533 O O . PRO A 1 306 ? 16.155 -10.524 -13.675 1.00 87.75 306 PRO A O 1
ATOM 2536 N N . ALA A 1 307 ? 15.552 -10.855 -15.800 1.00 84.44 307 ALA A N 1
ATOM 2537 C CA . ALA A 1 307 ? 15.260 -12.274 -15.600 1.00 84.44 307 ALA A CA 1
ATOM 2538 C C . ALA A 1 307 ? 16.530 -13.117 -15.376 1.00 84.44 307 ALA A C 1
ATOM 2540 O O . ALA A 1 307 ? 16.495 -14.052 -14.579 1.00 84.44 307 ALA A O 1
ATOM 2541 N N . GLN A 1 308 ? 17.651 -12.780 -16.028 1.00 88.38 308 GLN A N 1
ATOM 2542 C CA . GLN A 1 308 ? 18.943 -13.437 -15.780 1.00 88.38 308 GLN A CA 1
ATOM 2543 C C . GLN A 1 308 ? 19.513 -13.075 -14.407 1.00 88.38 308 GLN A C 1
ATOM 2545 O O . GLN A 1 308 ? 19.927 -13.972 -13.680 1.00 88.38 308 GLN A O 1
ATOM 2550 N N . LEU A 1 309 ? 19.466 -11.793 -14.023 1.00 88.44 309 LEU A N 1
ATOM 2551 C CA . LEU A 1 309 ? 19.873 -11.342 -12.689 1.00 88.44 309 LEU A CA 1
ATOM 2552 C C . LEU A 1 309 ? 19.145 -12.124 -11.591 1.00 88.44 309 LEU A C 1
ATOM 2554 O O . LEU A 1 309 ? 19.768 -12.630 -10.671 1.00 88.44 309 LEU A O 1
ATOM 2558 N N . LEU A 1 310 ? 17.833 -12.306 -11.730 1.00 82.31 310 LEU A N 1
ATOM 2559 C CA . LEU A 1 310 ? 17.008 -13.046 -10.771 1.00 82.31 310 LEU A CA 1
ATOM 2560 C C . LEU A 1 310 ? 17.240 -14.555 -10.730 1.00 82.31 310 LEU A C 1
ATOM 2562 O O . LEU A 1 310 ? 16.886 -15.208 -9.743 1.00 82.31 310 LEU A O 1
ATOM 2566 N N . ALA A 1 311 ? 17.791 -15.122 -11.800 1.00 84.81 311 ALA A N 1
ATOM 2567 C CA . ALA A 1 311 ? 18.200 -16.517 -11.812 1.00 84.81 311 ALA A CA 1
ATOM 2568 C C . ALA A 1 311 ? 19.470 -16.737 -10.969 1.00 84.81 311 ALA A C 1
ATOM 2570 O O . ALA A 1 311 ? 19.670 -17.843 -10.462 1.00 84.81 311 ALA A O 1
ATOM 2571 N N . ASP A 1 312 ? 20.286 -15.697 -10.758 1.00 89.00 312 ASP A N 1
ATOM 2572 C CA . ASP A 1 312 ? 21.427 -15.739 -9.847 1.00 89.00 312 ASP A CA 1
ATOM 2573 C C . ASP A 1 312 ? 20.955 -15.728 -8.382 1.00 89.00 312 ASP A C 1
ATOM 2575 O O . ASP A 1 312 ? 20.591 -14.702 -7.802 1.00 89.00 312 ASP A O 1
ATOM 2579 N N . ARG A 1 313 ? 20.969 -16.917 -7.775 1.00 86.75 313 ARG A N 1
ATOM 2580 C CA . ARG A 1 313 ? 20.619 -17.144 -6.367 1.00 86.75 313 ARG A CA 1
ATOM 2581 C C . ARG A 1 313 ? 21.678 -16.652 -5.374 1.00 86.75 313 ARG A C 1
ATOM 2583 O O . ARG A 1 313 ? 21.355 -16.536 -4.197 1.00 86.75 313 ARG A O 1
ATOM 2590 N N . ASN A 1 314 ? 22.904 -16.358 -5.810 1.00 89.69 314 ASN A N 1
ATOM 2591 C CA . ASN A 1 314 ? 23.925 -15.752 -4.951 1.00 89.69 314 ASN A CA 1
ATOM 2592 C C . ASN A 1 314 ? 23.673 -14.246 -4.826 1.00 89.69 314 ASN A C 1
ATOM 2594 O O . ASN A 1 314 ? 23.747 -13.683 -3.734 1.00 89.69 314 ASN A O 1
ATOM 2598 N N . LEU A 1 315 ? 23.335 -13.611 -5.952 1.00 87.50 315 LEU A N 1
ATOM 2599 C CA . LEU A 1 315 ? 23.011 -12.191 -6.034 1.00 87.50 315 LEU A CA 1
ATOM 2600 C C . LEU A 1 315 ? 21.640 -11.882 -5.412 1.00 87.50 315 LEU A C 1
ATOM 2602 O O . LEU A 1 315 ? 21.518 -10.943 -4.624 1.00 87.50 315 LEU A O 1
ATOM 2606 N N . PHE A 1 316 ? 20.633 -12.709 -5.713 1.00 85.75 316 PHE A N 1
ATOM 2607 C CA . PHE A 1 316 ? 19.259 -12.598 -5.215 1.00 85.75 316 PHE A CA 1
ATOM 2608 C C . PHE A 1 316 ? 18.802 -13.898 -4.531 1.00 85.75 316 PHE A C 1
ATOM 2610 O O . PHE A 1 316 ? 18.016 -14.660 -5.117 1.00 85.75 316 PHE A O 1
ATOM 2617 N N . PRO A 1 317 ? 19.282 -14.181 -3.304 1.00 82.38 317 PRO A N 1
ATOM 2618 C CA . PRO A 1 317 ? 18.851 -15.340 -2.530 1.00 82.38 317 PRO A CA 1
ATOM 2619 C C . PRO A 1 317 ? 17.339 -15.358 -2.279 1.00 82.38 317 PRO A C 1
ATOM 2621 O O . PRO A 1 317 ? 16.679 -14.335 -2.065 1.00 82.38 317 PRO A O 1
ATOM 2624 N N . GLU A 1 318 ? 16.785 -16.568 -2.282 1.00 72.50 318 GLU A N 1
ATOM 2625 C CA . GLU A 1 318 ? 15.380 -16.815 -1.965 1.00 72.50 318 GLU A CA 1
ATOM 2626 C C . GLU A 1 318 ? 15.115 -16.452 -0.498 1.00 72.50 318 GLU A C 1
ATOM 2628 O O . GLU A 1 318 ? 15.784 -16.948 0.406 1.00 72.50 318 GLU A O 1
ATOM 2633 N N . ASN A 1 319 ? 14.147 -15.563 -0.258 1.00 62.47 319 ASN A N 1
ATOM 2634 C CA . ASN A 1 319 ? 13.700 -15.238 1.090 1.00 62.47 319 ASN A CA 1
ATOM 2635 C C . ASN A 1 319 ? 12.434 -16.060 1.366 1.00 62.47 319 ASN A C 1
ATOM 2637 O O . ASN A 1 319 ? 11.429 -15.833 0.684 1.00 62.47 319 ASN A O 1
ATOM 2641 N N . PRO A 1 320 ? 12.432 -16.991 2.337 1.00 52.91 320 PRO A N 1
ATOM 2642 C CA . PRO A 1 320 ? 11.232 -17.723 2.720 1.00 52.91 320 PRO A CA 1
ATOM 2643 C C . PRO A 1 320 ? 10.279 -16.795 3.491 1.00 52.91 320 PRO A C 1
ATOM 2645 O O . PRO A 1 320 ? 10.152 -16.873 4.711 1.00 52.91 320 PRO A O 1
ATOM 2648 N N . LEU A 1 321 ? 9.614 -15.879 2.778 1.00 51.16 321 LEU A N 1
ATOM 2649 C CA . LEU A 1 321 ? 8.516 -15.103 3.346 1.00 51.16 321 LEU A CA 1
ATOM 2650 C C . LEU A 1 321 ? 7.334 -16.034 3.672 1.00 51.16 321 LEU A C 1
ATOM 2652 O O . LEU A 1 321 ? 7.068 -16.969 2.909 1.00 51.16 321 LEU A O 1
ATOM 2656 N N . PRO A 1 322 ? 6.583 -15.782 4.760 1.00 43.56 322 PRO A N 1
ATOM 2657 C CA . PRO A 1 322 ? 5.467 -16.641 5.135 1.00 43.56 322 PRO A CA 1
ATOM 2658 C C . PRO A 1 322 ? 4.323 -16.640 4.103 1.00 43.56 322 PRO A C 1
ATOM 2660 O O . PRO A 1 322 ? 3.552 -15.687 4.006 1.00 43.56 322 PRO A O 1
ATOM 2663 N N . LEU A 1 323 ? 4.196 -17.768 3.398 1.00 43.47 323 LEU A N 1
ATOM 2664 C CA . LEU A 1 323 ? 2.968 -18.459 2.957 1.00 43.47 323 LEU A CA 1
ATOM 2665 C C . LEU A 1 323 ? 1.922 -17.771 2.048 1.00 43.47 323 LEU A C 1
ATOM 2667 O O . LEU A 1 323 ? 1.159 -18.501 1.423 1.00 43.47 323 LEU A O 1
ATOM 2671 N N . ASP A 1 324 ? 1.884 -16.446 1.897 1.00 43.44 324 ASP A N 1
ATOM 2672 C CA . ASP A 1 324 ? 0.863 -15.763 1.066 1.00 43.44 324 ASP A CA 1
ATOM 2673 C C . ASP A 1 324 ? 1.331 -15.398 -0.359 1.00 43.44 324 ASP A C 1
ATOM 2675 O O . ASP A 1 324 ? 0.518 -15.103 -1.240 1.00 43.44 324 ASP A O 1
ATOM 2679 N N . SER A 1 325 ? 2.638 -15.416 -0.629 1.00 43.88 325 SER A N 1
ATOM 2680 C CA . SER A 1 325 ? 3.182 -15.256 -1.979 1.00 43.88 325 SER A CA 1
ATOM 2681 C C . SER A 1 325 ? 3.435 -16.620 -2.614 1.00 43.88 325 SER A C 1
ATOM 2683 O O . SER A 1 325 ? 4.328 -17.343 -2.174 1.00 43.88 325 SER A O 1
ATOM 2685 N N . ASN A 1 326 ? 2.697 -16.944 -3.684 1.00 43.84 326 ASN A N 1
ATOM 2686 C CA . ASN A 1 326 ? 2.988 -18.102 -4.539 1.00 43.84 326 ASN A CA 1
ATOM 2687 C C . ASN A 1 326 ? 4.503 -18.161 -4.829 1.00 43.84 326 ASN A C 1
ATOM 2689 O O . ASN A 1 326 ? 5.020 -17.172 -5.349 1.00 43.84 326 ASN A O 1
ATOM 2693 N N . PRO A 1 327 ? 5.206 -19.287 -4.601 1.00 40.16 327 PRO A N 1
ATOM 2694 C CA . PRO A 1 327 ? 6.673 -19.369 -4.702 1.00 40.16 327 PRO A CA 1
ATOM 2695 C C . PRO A 1 327 ? 7.256 -19.170 -6.120 1.00 40.16 327 PRO A C 1
ATOM 2697 O O . PRO A 1 327 ? 8.463 -19.256 -6.314 1.00 40.16 327 PRO A O 1
ATOM 2700 N N . GLY A 1 328 ? 6.413 -18.876 -7.117 1.00 45.22 328 GLY A N 1
ATOM 2701 C CA . GLY A 1 328 ? 6.796 -18.401 -8.451 1.00 45.22 328 GLY A CA 1
ATOM 2702 C C . GLY A 1 328 ? 6.490 -16.917 -8.706 1.00 45.22 328 GLY A C 1
ATOM 2703 O O . GLY A 1 328 ? 6.386 -16.512 -9.863 1.00 45.22 328 GLY A O 1
ATOM 2704 N N . SER A 1 329 ? 6.264 -16.099 -7.671 1.00 46.59 329 SER A N 1
ATOM 2705 C CA . SER A 1 329 ? 5.992 -14.666 -7.824 1.00 46.59 329 SER A CA 1
ATOM 2706 C C . SER A 1 329 ? 7.208 -13.930 -8.392 1.00 46.59 329 SER A C 1
ATOM 2708 O O . SER A 1 329 ? 8.242 -13.826 -7.738 1.00 46.59 329 SER A O 1
ATOM 2710 N N . SER A 1 330 ? 7.058 -13.385 -9.600 1.00 51.81 330 SER A N 1
ATOM 2711 C CA . SER A 1 330 ? 8.067 -12.558 -10.267 1.00 51.81 330 SER A CA 1
ATOM 2712 C C . SER A 1 330 ? 8.500 -11.375 -9.399 1.00 51.81 330 SER A C 1
ATOM 2714 O O . SER A 1 330 ? 7.645 -10.599 -8.966 1.00 51.81 330 SER A O 1
ATOM 2716 N N . VAL A 1 331 ? 9.807 -11.192 -9.221 1.00 54.75 331 VAL A N 1
ATOM 2717 C CA . VAL A 1 331 ? 10.371 -9.945 -8.678 1.00 54.75 331 VAL A CA 1
ATOM 2718 C C . VAL A 1 331 ? 9.970 -8.777 -9.578 1.00 54.75 331 VAL A C 1
ATOM 2720 O O . VAL A 1 331 ? 9.856 -8.918 -10.799 1.00 54.75 331 VAL A O 1
ATOM 2723 N N . GLY A 1 332 ? 9.729 -7.634 -8.962 1.00 57.41 332 GLY A N 1
ATOM 2724 C CA . GLY A 1 332 ? 9.273 -6.406 -9.576 1.00 57.41 332 GLY A CA 1
ATOM 2725 C C . GLY A 1 332 ? 8.131 -5.786 -8.784 1.00 57.41 332 GLY A C 1
ATOM 2726 O O . GLY A 1 332 ? 7.472 -6.408 -7.957 1.00 57.41 332 GLY A O 1
ATOM 2727 N N . ILE A 1 333 ? 7.867 -4.526 -9.082 1.00 60.12 333 ILE A N 1
ATOM 2728 C CA . ILE A 1 333 ? 6.870 -3.739 -8.374 1.00 60.12 333 ILE A CA 1
ATOM 2729 C C . ILE A 1 333 ? 5.438 -4.130 -8.777 1.00 60.12 333 ILE A C 1
ATOM 2731 O O . ILE A 1 333 ? 5.103 -4.183 -9.964 1.00 60.12 333 ILE A O 1
ATOM 2735 N N . ARG A 1 334 ? 4.551 -4.298 -7.788 1.00 66.38 334 ARG A N 1
ATOM 2736 C CA . ARG A 1 334 ? 3.096 -4.363 -7.989 1.00 66.38 334 ARG A CA 1
ATOM 2737 C C . ARG A 1 334 ? 2.438 -3.029 -7.669 1.00 66.38 334 ARG A C 1
ATOM 2739 O O . ARG A 1 334 ? 2.504 -2.543 -6.541 1.00 66.38 334 ARG A O 1
ATOM 2746 N N . HIS A 1 335 ? 1.704 -2.497 -8.642 1.00 69.00 335 HIS A N 1
ATOM 2747 C CA . HIS A 1 335 ? 0.734 -1.438 -8.388 1.00 69.00 335 HIS A CA 1
ATOM 2748 C C . HIS A 1 335 ? -0.317 -1.935 -7.393 1.00 69.00 335 HIS A C 1
ATOM 2750 O O . HIS A 1 335 ? -0.946 -2.974 -7.607 1.00 69.00 335 HIS A O 1
ATOM 2756 N N . SER A 1 336 ? -0.458 -1.206 -6.292 1.00 74.12 336 SER A N 1
ATOM 2757 C CA . SER A 1 336 ? -1.433 -1.470 -5.239 1.00 74.12 336 SER A CA 1
ATOM 2758 C C . SER A 1 336 ? -2.073 -0.144 -4.861 1.00 74.12 336 SER A C 1
ATOM 2760 O O . SER A 1 336 ? -1.373 0.784 -4.466 1.00 74.12 336 SER A O 1
ATOM 2762 N N . GLU A 1 337 ? -3.386 -0.040 -5.029 1.00 82.81 337 GLU A N 1
ATOM 2763 C CA . GLU A 1 337 ? -4.155 1.104 -4.552 1.00 82.81 337 GLU A CA 1
ATOM 2764 C C . GLU A 1 337 ? -4.573 0.809 -3.115 1.00 82.81 337 GLU A C 1
ATOM 2766 O O . GLU A 1 337 ? -5.324 -0.139 -2.885 1.00 82.81 337 GLU A O 1
ATOM 2771 N N . TYR A 1 338 ? -4.056 1.582 -2.160 1.00 82.62 338 TYR A N 1
ATOM 2772 C CA . TYR A 1 338 ? -4.606 1.644 -0.811 1.00 82.62 338 TYR A CA 1
ATOM 2773 C C . TYR A 1 338 ? -5.685 2.714 -0.777 1.00 82.62 338 TYR A C 1
ATOM 2775 O O . TYR A 1 338 ? -5.448 3.829 -1.237 1.00 82.62 338 TYR A O 1
ATOM 2783 N N . SER A 1 339 ? -6.838 2.400 -0.205 1.00 84.56 339 SER A N 1
ATOM 2784 C CA . SER A 1 339 ? -7.909 3.363 0.046 1.00 84.56 339 SER A CA 1
ATOM 2785 C C . SER A 1 339 ? -8.337 3.296 1.504 1.00 84.56 339 SER A C 1
ATOM 2787 O O . SER A 1 339 ? -8.451 2.211 2.069 1.00 84.56 339 SER A O 1
ATOM 2789 N N . THR A 1 340 ? -8.578 4.446 2.125 1.00 83.81 340 THR A N 1
ATOM 2790 C CA . THR A 1 340 ? -9.226 4.518 3.435 1.00 83.81 340 THR A CA 1
ATOM 2791 C C . THR A 1 340 ? -10.646 5.017 3.258 1.00 83.81 340 THR A C 1
ATOM 2793 O O . THR A 1 340 ? -10.840 6.137 2.784 1.00 83.81 340 THR A O 1
ATOM 2796 N N . SER A 1 341 ? -11.620 4.208 3.663 1.00 83.62 341 SER A N 1
ATOM 2797 C CA . SER A 1 341 ? -13.035 4.568 3.614 1.00 83.62 341 SER A CA 1
ATOM 2798 C C . SER A 1 341 ? -13.566 4.812 5.029 1.00 83.62 341 SER A C 1
ATOM 2800 O O . SER A 1 341 ? -13.363 3.955 5.898 1.00 83.62 341 SER A O 1
ATOM 2802 N N . PRO A 1 342 ? -14.242 5.945 5.294 1.00 83.75 342 PRO A N 1
ATOM 2803 C CA . PRO A 1 342 ? -14.979 6.157 6.530 1.00 83.75 342 PRO A CA 1
ATOM 2804 C C . PRO A 1 342 ? -16.087 5.107 6.636 1.00 83.75 342 PRO A C 1
ATOM 2806 O O . PRO A 1 342 ? -16.787 4.830 5.663 1.00 83.75 342 PRO A O 1
ATOM 2809 N N . VAL A 1 343 ? -16.261 4.516 7.817 1.00 88.12 343 VAL A N 1
ATOM 2810 C CA . VAL A 1 343 ? -17.281 3.477 8.032 1.00 88.12 343 VAL A CA 1
ATOM 2811 C C . VAL A 1 343 ? -18.211 3.812 9.182 1.00 88.12 343 VAL A C 1
ATOM 2813 O O . VAL A 1 343 ? -17.816 4.491 10.134 1.00 88.12 343 VAL A O 1
ATOM 2816 N N . ARG A 1 344 ? -19.449 3.304 9.127 1.00 90.75 344 ARG A N 1
ATOM 2817 C CA . ARG A 1 344 ? -20.372 3.412 10.262 1.00 90.75 344 ARG A CA 1
ATOM 2818 C C . ARG A 1 344 ? -19.773 2.774 11.516 1.00 90.75 344 ARG A C 1
ATOM 2820 O O . ARG A 1 344 ? -19.162 1.703 11.412 1.00 90.75 344 ARG A O 1
ATOM 2827 N N . PRO A 1 345 ? -20.046 3.329 12.708 1.00 92.50 345 PRO A N 1
ATOM 2828 C CA . PRO A 1 345 ? -19.676 2.710 13.976 1.00 92.50 345 PRO A CA 1
ATOM 2829 C C . PRO A 1 345 ? -20.117 1.240 14.075 1.00 92.50 345 PRO A C 1
ATOM 2831 O O . PRO A 1 345 ? -19.309 0.391 14.444 1.00 92.50 345 PRO A O 1
ATOM 2834 N N . PHE A 1 346 ? -21.337 0.903 13.629 1.00 94.38 346 PHE A N 1
ATOM 2835 C CA . PHE A 1 346 ? -21.826 -0.483 13.604 1.00 94.38 346 PHE A CA 1
ATOM 2836 C C . PHE A 1 346 ? -21.058 -1.439 12.675 1.00 94.38 346 PHE A C 1
ATOM 2838 O O . PHE A 1 346 ? -21.143 -2.646 12.865 1.00 94.38 346 PHE A O 1
ATOM 2845 N N . HIS A 1 347 ? -20.305 -0.961 11.680 1.00 93.12 347 HIS A N 1
ATOM 2846 C CA . HIS A 1 347 ? -19.382 -1.816 10.917 1.00 93.12 347 HIS A CA 1
ATOM 2847 C C . HIS A 1 347 ? -18.052 -1.969 11.659 1.00 93.12 347 HIS A C 1
ATOM 2849 O O . HIS A 1 347 ? -17.498 -3.066 11.742 1.00 93.12 347 HIS A O 1
ATOM 2855 N N . ALA A 1 348 ? -17.564 -0.875 12.243 1.00 90.75 348 ALA A N 1
ATOM 2856 C CA . ALA A 1 348 ? -16.281 -0.819 12.925 1.00 90.7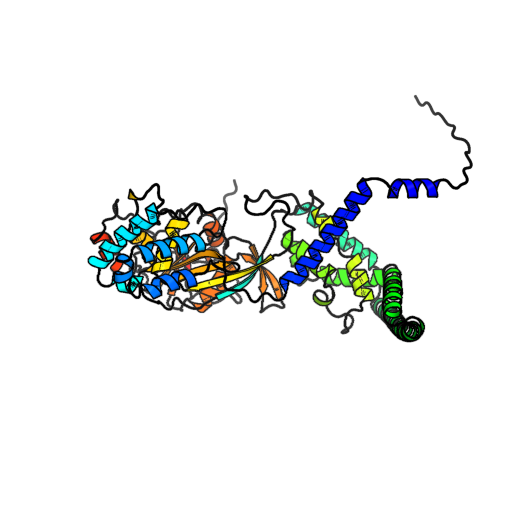5 348 ALA A CA 1
ATOM 2857 C C . ALA A 1 348 ? -16.203 -1.672 14.203 1.00 90.75 348 ALA A C 1
ATOM 2859 O O . ALA A 1 348 ? -15.127 -2.185 14.495 1.00 90.75 348 ALA A O 1
ATOM 2860 N N . ILE A 1 349 ? -17.303 -1.886 14.940 1.00 90.44 349 ILE A N 1
ATOM 2861 C CA . ILE A 1 349 ? -17.279 -2.730 16.157 1.00 90.44 349 ILE A CA 1
ATOM 2862 C C . ILE A 1 349 ? -16.817 -4.177 15.898 1.00 90.44 349 ILE A C 1
ATOM 2864 O O . ILE A 1 349 ? -16.303 -4.837 16.798 1.00 90.44 349 ILE A O 1
ATOM 2868 N N . TRP A 1 350 ? -16.959 -4.674 14.664 1.00 89.19 350 TRP A N 1
ATOM 2869 C CA . TRP A 1 350 ? -16.611 -6.051 14.303 1.00 89.19 350 TRP A CA 1
ATOM 2870 C C . TRP A 1 350 ? -15.126 -6.245 13.955 1.00 89.19 350 TRP A C 1
ATOM 2872 O O . TRP A 1 350 ? -14.686 -7.388 13.815 1.00 89.19 350 TRP A O 1
ATOM 2882 N N . SER A 1 351 ? -14.337 -5.169 13.822 1.00 82.38 351 SER A N 1
ATOM 2883 C CA . SER A 1 351 ? -12.946 -5.262 13.352 1.00 82.38 351 SER A CA 1
ATOM 2884 C C . SER A 1 351 ? -12.019 -5.991 14.335 1.00 82.38 351 SER A C 1
ATOM 2886 O O . SER A 1 351 ? -11.175 -6.782 13.912 1.00 82.38 351 SER A O 1
ATOM 2888 N N . GLY A 1 352 ? -12.212 -5.799 15.645 1.00 71.50 352 GLY A N 1
ATOM 2889 C CA . GLY A 1 352 ? -11.404 -6.447 16.688 1.00 71.50 352 GLY A CA 1
ATOM 2890 C C . GLY A 1 352 ? -11.599 -7.968 16.766 1.00 71.50 352 GLY A C 1
ATOM 2891 O O . GLY A 1 352 ? -10.636 -8.706 16.969 1.00 71.50 352 GLY A O 1
ATOM 2892 N N . ILE A 1 353 ? -12.826 -8.458 16.537 1.00 74.00 353 ILE A N 1
ATOM 2893 C CA . ILE A 1 353 ? -13.151 -9.901 16.533 1.00 74.00 353 ILE A CA 1
ATOM 2894 C C . ILE A 1 353 ? -12.322 -10.638 15.476 1.00 74.00 353 ILE A C 1
ATOM 2896 O O . ILE A 1 353 ? -11.828 -11.742 15.705 1.00 74.00 353 ILE A O 1
ATOM 2900 N N . PHE A 1 354 ? -12.177 -10.024 14.302 1.00 68.62 354 PHE A N 1
ATOM 2901 C CA . PHE A 1 354 ? -11.485 -10.612 13.163 1.00 68.62 354 PHE A CA 1
ATOM 2902 C C . PHE A 1 354 ? -9.972 -10.719 13.381 1.00 68.62 354 PHE A C 1
ATOM 2904 O O . PHE A 1 354 ? -9.371 -11.740 13.047 1.00 68.62 354 PHE A O 1
ATOM 2911 N N . GLY A 1 355 ? -9.367 -9.695 13.985 1.00 62.47 355 GLY A N 1
ATOM 2912 C CA . GLY A 1 355 ? -7.930 -9.655 14.239 1.00 62.47 355 GLY A CA 1
ATOM 2913 C C . GLY A 1 355 ? -7.440 -10.512 15.405 1.00 62.47 355 GLY A C 1
ATOM 2914 O O . GLY A 1 355 ? -6.256 -10.433 15.721 1.00 62.47 355 GLY A O 1
ATOM 2915 N N . LYS A 1 356 ? -8.327 -11.274 16.073 1.00 62.75 356 LYS A N 1
ATOM 2916 C CA . LYS A 1 356 ? -8.066 -11.856 17.407 1.00 62.75 356 LYS A CA 1
ATOM 2917 C C . LYS A 1 356 ? -7.466 -10.819 18.358 1.00 62.75 356 LYS A C 1
ATOM 2919 O O . LYS A 1 356 ? -6.583 -11.122 19.158 1.00 62.75 356 LYS A O 1
ATOM 2924 N N . ASP A 1 357 ? -7.948 -9.585 18.247 1.00 58.69 357 ASP A N 1
ATOM 2925 C CA . ASP A 1 357 ? -7.610 -8.549 19.198 1.00 58.69 357 ASP A CA 1
ATOM 2926 C C . ASP A 1 357 ? -7.974 -9.085 20.593 1.00 58.69 357 ASP A C 1
ATOM 2928 O O . ASP A 1 357 ? -9.096 -9.561 20.803 1.00 58.69 357 ASP A O 1
ATOM 2932 N N . CYS A 1 358 ? -7.037 -9.029 21.544 1.00 51.97 358 CYS A N 1
ATOM 2933 C CA . CYS A 1 358 ? -7.262 -9.419 22.940 1.00 51.97 358 CYS A CA 1
ATOM 2934 C C . CYS A 1 358 ? -8.460 -8.682 23.572 1.00 51.97 358 CYS A C 1
ATOM 2936 O O . CYS A 1 358 ? -8.949 -9.074 24.629 1.00 51.97 358 CYS A O 1
ATOM 2938 N N . LEU A 1 359 ? -8.903 -7.604 22.926 1.00 53.12 359 LEU A N 1
ATOM 2939 C CA . LEU A 1 359 ? -9.992 -6.717 23.290 1.00 53.12 359 LEU A CA 1
ATOM 2940 C C . LEU A 1 359 ? -11.293 -7.029 22.505 1.00 53.12 359 LEU A C 1
ATOM 2942 O O . LEU A 1 359 ? -12.376 -6.621 22.914 1.00 53.12 359 LEU A O 1
ATOM 2946 N N . GLY A 1 360 ? -11.215 -7.763 21.389 1.00 53.44 360 GLY A N 1
ATOM 2947 C CA . GLY A 1 360 ? -12.322 -7.974 20.447 1.00 53.44 360 GLY A CA 1
ATOM 2948 C C . GLY A 1 360 ? -13.226 -9.183 20.711 1.00 53.44 360 GLY A C 1
ATOM 2949 O O . GLY A 1 360 ? -14.305 -9.249 20.136 1.00 53.44 360 GLY A O 1
ATOM 2950 N N . GLY A 1 361 ? -12.822 -10.136 21.556 1.00 56.16 361 GLY A N 1
ATOM 2951 C CA . GLY A 1 361 ? -13.602 -11.352 21.833 1.00 56.16 361 GLY A CA 1
ATOM 2952 C C . GLY A 1 361 ? -13.266 -12.533 20.919 1.00 56.16 361 GLY A C 1
ATOM 2953 O O . GLY A 1 361 ? -14.070 -12.937 20.069 1.00 56.16 361 GLY A O 1
ATOM 2954 N N . ASP A 1 362 ? -12.087 -13.128 21.131 1.00 67.69 362 ASP A N 1
ATOM 2955 C CA . ASP A 1 362 ? -11.759 -14.446 20.574 1.00 67.69 362 ASP A CA 1
ATOM 2956 C C . ASP A 1 362 ? -12.849 -15.457 20.969 1.00 67.69 362 ASP A C 1
ATOM 2958 O O . ASP A 1 362 ? -13.347 -15.453 22.095 1.00 67.69 362 ASP A O 1
ATOM 2962 N N . ALA A 1 363 ? -13.213 -16.355 20.057 1.00 68.44 363 ALA A N 1
ATOM 2963 C CA . ALA A 1 363 ? -14.287 -17.323 20.278 1.00 68.44 363 ALA A CA 1
ATOM 2964 C C . ALA A 1 363 ? -13.957 -18.360 21.373 1.00 68.44 363 ALA A C 1
ATOM 2966 O O . ALA A 1 363 ? -14.853 -19.075 21.824 1.00 68.44 363 ALA A O 1
ATOM 2967 N N . SER A 1 364 ? -12.688 -18.446 21.791 1.00 73.69 364 SER A N 1
ATOM 2968 C CA . SER A 1 364 ? -12.221 -19.206 22.958 1.00 73.69 364 SER A CA 1
ATOM 2969 C C . SER A 1 364 ? -12.270 -18.429 24.280 1.00 73.69 364 SER A C 1
ATOM 2971 O O . SER A 1 364 ? -12.060 -19.039 25.324 1.00 73.69 364 SER A O 1
ATOM 2973 N N . HIS A 1 365 ? -12.515 -17.114 24.246 1.00 76.00 365 HIS A N 1
ATOM 2974 C CA . HIS A 1 365 ? -12.454 -16.208 25.400 1.00 76.00 365 HIS A CA 1
ATOM 2975 C C . HIS A 1 365 ? -13.655 -15.249 25.467 1.00 76.00 365 HIS A C 1
ATOM 2977 O O . HIS A 1 365 ? -13.511 -14.053 25.729 1.00 76.00 365 HIS A O 1
ATOM 2983 N N . LEU A 1 366 ? -14.859 -15.767 25.202 1.00 80.06 366 LEU A N 1
ATOM 2984 C CA . LEU A 1 366 ? -16.105 -14.991 25.282 1.00 80.06 366 LEU A CA 1
ATOM 2985 C C . LEU A 1 366 ? -16.409 -14.513 26.712 1.00 80.06 366 LEU A C 1
ATOM 2987 O O . LEU A 1 366 ? -17.070 -13.495 26.882 1.00 80.06 366 LEU A O 1
ATOM 2991 N N . ASP A 1 367 ? -15.860 -15.194 27.722 1.00 76.81 367 ASP A N 1
ATOM 2992 C CA . ASP A 1 367 ? -15.833 -14.779 29.131 1.00 76.81 367 ASP A CA 1
ATOM 2993 C C . ASP A 1 367 ? -15.130 -13.430 29.354 1.00 76.81 367 ASP A C 1
ATOM 2995 O O . ASP A 1 367 ? -15.352 -12.799 30.381 1.00 76.81 367 ASP A O 1
ATOM 2999 N N . LYS A 1 368 ? -14.307 -12.973 28.398 1.00 74.81 368 LYS A N 1
ATOM 3000 C CA . LYS A 1 368 ? -13.531 -11.720 28.461 1.00 74.81 368 LYS A CA 1
ATOM 3001 C C . LYS A 1 368 ? -14.114 -10.596 27.599 1.00 74.81 368 LYS A C 1
ATOM 3003 O O . LYS A 1 368 ? -13.524 -9.519 27.518 1.00 74.81 368 LYS A O 1
ATOM 3008 N N . LEU A 1 369 ? -15.249 -10.834 26.938 1.00 78.81 369 LEU A N 1
ATOM 3009 C CA . LEU A 1 369 ? -15.881 -9.877 26.033 1.00 78.81 369 LEU A CA 1
ATOM 3010 C C . LEU A 1 369 ? -16.514 -8.712 26.813 1.00 78.81 369 LEU A C 1
ATOM 3012 O O . LEU A 1 369 ? -17.501 -8.897 27.520 1.00 78.81 369 LEU A O 1
ATOM 3016 N N . CYS A 1 370 ? -15.989 -7.499 26.628 1.00 80.94 370 CYS A N 1
ATOM 3017 C CA . CYS A 1 370 ? -16.461 -6.288 27.303 1.00 80.94 370 CYS A CA 1
ATOM 3018 C C . CYS A 1 370 ? -16.810 -5.175 26.290 1.00 80.94 370 CYS A C 1
ATOM 3020 O O . CYS A 1 370 ? -15.991 -4.896 25.404 1.00 80.94 370 CYS A O 1
ATOM 3022 N N . PRO A 1 371 ? -17.962 -4.485 26.423 1.00 85.75 371 PRO A N 1
ATOM 3023 C CA . PRO A 1 371 ? -18.331 -3.372 25.547 1.00 85.75 371 PRO A CA 1
ATOM 3024 C C . PRO A 1 371 ? -17.315 -2.236 25.492 1.00 85.75 371 PRO A C 1
ATOM 3026 O O . PRO A 1 371 ? -17.029 -1.752 24.401 1.00 85.75 371 PRO A O 1
ATOM 3029 N N . ALA A 1 372 ? -16.670 -1.885 26.611 1.00 77.12 372 ALA A N 1
ATOM 3030 C CA . ALA A 1 372 ? -15.625 -0.853 26.660 1.00 77.12 372 ALA A CA 1
ATOM 3031 C C . ALA A 1 372 ? -14.412 -1.135 25.744 1.00 77.12 372 ALA A C 1
ATOM 3033 O O . ALA A 1 372 ? -13.523 -0.295 25.605 1.00 77.12 372 ALA A O 1
ATOM 3034 N N . ARG A 1 373 ? -14.356 -2.318 25.117 1.00 77.00 373 ARG A N 1
ATOM 3035 C CA . ARG A 1 373 ? -13.343 -2.715 24.141 1.00 77.00 373 ARG A CA 1
ATOM 3036 C C . ARG A 1 373 ? -13.852 -2.770 22.699 1.00 77.00 373 ARG A C 1
ATOM 3038 O O . ARG A 1 373 ? -13.252 -2.142 21.828 1.00 77.00 373 ARG A O 1
ATOM 3045 N N . TRP A 1 374 ? -14.944 -3.483 22.416 1.00 84.75 374 TRP A N 1
ATOM 3046 C CA . TRP A 1 374 ? -15.455 -3.581 21.038 1.00 84.75 374 TRP A CA 1
ATOM 3047 C C . TRP A 1 374 ? -16.268 -2.351 20.609 1.00 84.75 374 TRP A C 1
ATOM 3049 O O . TRP A 1 374 ? -16.286 -2.016 19.427 1.00 84.75 374 TRP A O 1
ATOM 3059 N N . ALA A 1 375 ? -16.894 -1.637 21.549 1.00 89.38 375 ALA A N 1
ATOM 3060 C CA . ALA A 1 375 ? -17.762 -0.492 21.273 1.00 89.38 375 ALA A CA 1
ATOM 3061 C C . ALA A 1 375 ? -17.017 0.851 21.151 1.00 89.38 375 ALA A C 1
ATOM 3063 O O . ALA A 1 375 ? -17.657 1.881 20.954 1.00 89.38 375 ALA A O 1
ATOM 3064 N N . ILE A 1 376 ? -15.678 0.861 21.192 1.00 88.00 376 ILE A N 1
ATOM 3065 C CA . ILE A 1 376 ? -14.851 2.068 20.995 1.00 88.00 376 ILE A CA 1
ATOM 3066 C C . ILE A 1 376 ? -15.273 2.904 19.757 1.00 88.00 376 ILE A C 1
ATOM 3068 O O . ILE A 1 376 ? -15.349 4.121 19.881 1.00 88.00 376 ILE A O 1
ATOM 3072 N N . PRO A 1 377 ? -15.632 2.332 18.583 1.00 90.69 377 PRO A N 1
ATOM 3073 C CA . PRO A 1 377 ? -16.112 3.111 17.430 1.00 90.69 377 PRO A CA 1
ATOM 3074 C C . PRO A 1 377 ? -17.399 3.914 17.666 1.00 90.69 377 PRO A C 1
ATOM 3076 O O . PRO A 1 377 ? -17.687 4.873 16.940 1.00 90.69 377 PRO A O 1
ATOM 3079 N N . LEU A 1 378 ? -18.203 3.508 18.652 1.00 92.06 378 LEU A N 1
ATOM 3080 C CA . LEU A 1 378 ? -19.456 4.175 18.988 1.00 92.06 378 LEU A CA 1
ATOM 3081 C C . LEU A 1 378 ? -19.202 5.507 19.692 1.00 92.06 378 LEU A C 1
ATOM 3083 O O . LEU A 1 378 ? -19.990 6.433 19.504 1.00 92.06 378 LEU A O 1
ATOM 3087 N N . LEU A 1 379 ? -18.080 5.628 20.405 1.00 90.75 379 LEU A N 1
ATOM 3088 C CA . LEU A 1 379 ? -17.759 6.779 21.241 1.00 90.75 379 LEU A CA 1
ATOM 3089 C C . LEU A 1 379 ? -17.760 8.101 20.455 1.00 90.75 379 LEU A C 1
ATOM 3091 O O . LEU A 1 379 ? -17.423 8.166 19.264 1.00 90.75 379 LEU A O 1
ATOM 3095 N N . SER A 1 380 ? -18.178 9.167 21.123 1.00 90.00 380 SER A N 1
ATOM 3096 C CA . SER A 1 380 ? -18.144 10.534 20.620 1.00 90.00 380 SER A CA 1
ATOM 3097 C C . SER A 1 380 ? -16.710 10.936 20.273 1.00 90.00 380 SER A C 1
ATOM 3099 O O . SER A 1 380 ? -15.766 10.548 20.952 1.00 90.00 380 SER A O 1
ATOM 3101 N N . GLY A 1 381 ? -16.531 11.661 19.167 1.00 87.38 381 GLY A N 1
ATOM 3102 C CA . GLY A 1 381 ? -15.217 12.040 18.632 1.00 87.38 381 GLY A CA 1
ATOM 3103 C C . GLY A 1 381 ? -14.367 10.895 18.051 1.00 87.38 381 GLY A C 1
ATOM 3104 O O . GLY A 1 381 ? -13.436 11.179 17.297 1.00 87.38 381 GLY A O 1
ATOM 3105 N N . THR A 1 382 ? -14.687 9.618 18.307 1.00 88.62 382 THR A N 1
ATOM 3106 C CA . THR A 1 382 ? -14.002 8.497 17.648 1.00 88.62 382 THR A CA 1
ATOM 3107 C C . THR A 1 382 ? -14.313 8.466 16.156 1.00 88.62 382 THR A C 1
ATOM 3109 O O . THR A 1 382 ? -15.475 8.358 15.753 1.00 88.62 382 THR A O 1
ATOM 3112 N N . LYS A 1 383 ? -13.256 8.484 15.337 1.00 88.44 383 LYS A N 1
ATOM 3113 C CA . LYS A 1 383 ? -13.314 8.293 13.882 1.00 88.44 383 LYS A CA 1
ATOM 3114 C C . LYS A 1 383 ? -12.693 6.940 13.541 1.00 88.44 383 LYS A C 1
ATOM 3116 O O . LYS A 1 383 ? -11.707 6.534 14.154 1.00 88.44 383 LYS A O 1
ATOM 3121 N N . THR A 1 384 ? -13.271 6.203 12.597 1.00 88.38 384 THR A N 1
ATOM 3122 C CA . THR A 1 384 ? -12.712 4.924 12.127 1.00 88.38 384 THR A CA 1
ATOM 3123 C C . THR A 1 384 ? -12.776 4.838 10.611 1.00 88.38 384 THR A C 1
ATOM 3125 O O . THR A 1 384 ? -13.826 5.071 10.008 1.00 88.38 384 THR A O 1
ATOM 3128 N N . TRP A 1 385 ? -11.649 4.444 10.026 1.00 88.62 385 TRP A N 1
ATOM 3129 C CA . TRP A 1 385 ? -11.484 4.158 8.612 1.00 88.62 385 TRP A CA 1
ATOM 3130 C C . TRP A 1 385 ? -11.173 2.680 8.429 1.00 88.62 385 TRP A C 1
ATOM 3132 O O . TRP A 1 385 ? -10.303 2.130 9.110 1.00 88.62 385 TRP A O 1
ATOM 3142 N N . PHE A 1 386 ? -11.830 2.039 7.472 1.00 89.31 386 PHE A N 1
ATOM 3143 C CA . PHE A 1 386 ? -11.361 0.760 6.956 1.00 89.31 386 PHE A CA 1
ATOM 3144 C C . PHE A 1 386 ? -10.325 1.019 5.872 1.00 89.31 386 PHE A C 1
ATOM 3146 O O . PHE A 1 386 ? -10.541 1.833 4.976 1.00 89.31 386 PHE A O 1
ATOM 3153 N N . VAL A 1 387 ? -9.184 0.345 5.986 1.00 86.31 387 VAL A N 1
ATOM 3154 C CA . VAL A 1 387 ? -8.112 0.406 4.999 1.00 86.31 387 VAL A CA 1
ATOM 3155 C C . VAL A 1 387 ? -8.271 -0.781 4.072 1.00 86.31 387 VAL A C 1
ATOM 3157 O O . VAL A 1 387 ? -8.184 -1.936 4.491 1.00 86.31 387 VAL A O 1
ATOM 3160 N N . GLU A 1 388 ? -8.487 -0.492 2.803 1.00 87.06 388 GLU A N 1
ATOM 3161 C CA . GLU A 1 388 ? -8.602 -1.467 1.736 1.00 87.06 388 GLU A CA 1
ATOM 3162 C C . GLU A 1 388 ? -7.375 -1.397 0.826 1.00 87.06 388 GLU A C 1
ATOM 3164 O O . GLU A 1 388 ? -6.699 -0.375 0.727 1.00 87.06 388 GLU A O 1
ATOM 3169 N N . ARG A 1 389 ? -7.081 -2.506 0.151 1.00 84.38 389 ARG A N 1
ATOM 3170 C CA . ARG A 1 389 ? -6.082 -2.589 -0.911 1.00 84.38 389 ARG A CA 1
ATOM 3171 C C . ARG A 1 389 ? -6.711 -3.283 -2.098 1.00 84.38 389 ARG A C 1
ATOM 3173 O O . ARG A 1 389 ? -7.069 -4.456 -1.983 1.00 84.38 389 ARG A O 1
ATOM 3180 N N . ASN A 1 390 ? -6.792 -2.596 -3.232 1.00 81.56 390 ASN A N 1
ATOM 3181 C CA . ASN A 1 390 ? -7.476 -3.088 -4.428 1.00 81.56 390 ASN A CA 1
ATOM 3182 C C . ASN A 1 390 ? -8.888 -3.627 -4.070 1.00 81.56 390 ASN A C 1
ATOM 3184 O O . ASN A 1 390 ? -9.187 -4.790 -4.341 1.00 81.56 390 ASN A O 1
ATOM 3188 N N . GLU A 1 391 ? -9.695 -2.807 -3.380 1.00 81.81 391 GLU A N 1
ATOM 3189 C CA . GLU A 1 391 ? -11.053 -3.119 -2.867 1.00 81.81 391 GLU A CA 1
ATOM 3190 C C . GLU A 1 391 ? -11.144 -4.250 -1.815 1.00 81.81 391 GLU A C 1
ATOM 3192 O O . GLU A 1 391 ? -12.233 -4.716 -1.487 1.00 81.81 391 GLU A O 1
ATOM 3197 N N . LYS A 1 392 ? -10.021 -4.734 -1.267 1.00 84.44 392 LYS A N 1
ATOM 3198 C CA . LYS A 1 392 ? -10.022 -5.764 -0.214 1.00 84.44 392 LYS A CA 1
ATOM 3199 C C . LYS A 1 392 ? -9.631 -5.199 1.136 1.00 84.44 392 LYS A C 1
ATOM 3201 O O . LYS A 1 392 ? -8.534 -4.655 1.258 1.00 84.44 392 LYS A O 1
ATOM 3206 N N . TYR A 1 393 ? -10.432 -5.452 2.166 1.00 86.00 393 TYR A N 1
ATOM 3207 C CA . TYR A 1 393 ? -10.094 -5.119 3.549 1.00 86.00 393 TYR A CA 1
ATOM 3208 C C . TYR A 1 393 ? -8.691 -5.606 3.955 1.00 86.00 393 TYR A C 1
ATOM 3210 O O . TYR A 1 393 ? -8.358 -6.785 3.818 1.00 86.00 393 TYR A O 1
ATOM 3218 N N . GLN A 1 394 ? -7.857 -4.686 4.439 1.00 84.88 394 GLN A N 1
ATOM 3219 C CA . GLN A 1 394 ? -6.526 -4.950 4.997 1.00 84.88 394 GLN A CA 1
ATOM 3220 C C . GLN A 1 394 ? -6.460 -4.709 6.505 1.00 84.88 394 GLN A C 1
ATOM 3222 O O . GLN A 1 394 ? -5.484 -5.133 7.123 1.00 84.88 394 GLN A O 1
ATOM 3227 N N . GLY A 1 395 ? -7.437 -3.998 7.072 1.00 85.88 395 GLY A N 1
ATOM 3228 C CA . GLY A 1 395 ? -7.395 -3.557 8.456 1.00 85.88 395 GLY A CA 1
ATOM 3229 C C . GLY A 1 395 ? -8.153 -2.257 8.705 1.00 85.88 395 GLY A C 1
ATOM 3230 O O . GLY A 1 395 ? -8.901 -1.788 7.847 1.00 85.88 395 GLY A O 1
ATOM 3231 N N . PHE A 1 396 ? -7.951 -1.652 9.871 1.00 87.31 396 PHE A N 1
ATOM 3232 C CA . PHE A 1 396 ? -8.537 -0.359 10.219 1.00 87.31 396 PHE A CA 1
ATOM 3233 C C . PHE A 1 396 ? -7.515 0.609 10.815 1.00 87.31 396 PHE A C 1
ATOM 3235 O O . PHE A 1 396 ? -6.548 0.211 11.464 1.00 87.31 396 PHE A O 1
ATOM 3242 N N . VAL A 1 397 ? -7.798 1.895 10.630 1.00 85.81 397 VAL A N 1
ATOM 3243 C CA . VAL A 1 397 ? -7.237 2.990 11.420 1.00 85.81 397 VAL A CA 1
ATOM 3244 C C . VAL A 1 397 ? -8.370 3.572 12.251 1.00 85.81 397 VAL A C 1
ATOM 3246 O O . VAL A 1 397 ? -9.476 3.771 11.744 1.00 85.81 397 VAL A O 1
ATOM 3249 N N . ARG A 1 398 ? -8.111 3.869 13.520 1.00 86.75 398 ARG A N 1
ATOM 3250 C CA . ARG A 1 398 ? -9.067 4.509 14.422 1.00 86.75 398 ARG A CA 1
ATOM 3251 C C . ARG A 1 398 ? -8.377 5.599 15.230 1.00 86.75 398 ARG A C 1
ATOM 3253 O O . ARG A 1 398 ? -7.257 5.400 15.687 1.00 86.75 398 ARG A O 1
ATOM 3260 N N . THR A 1 399 ? -9.054 6.726 15.429 1.00 86.56 399 THR A N 1
ATOM 3261 C CA . THR A 1 399 ? -8.678 7.707 16.453 1.00 86.56 399 THR A CA 1
ATOM 3262 C C . THR A 1 399 ? -9.675 7.661 17.597 1.00 86.56 399 THR A C 1
ATOM 3264 O O . THR A 1 399 ? -10.881 7.651 17.362 1.00 86.56 399 THR A O 1
ATOM 3267 N N . VAL A 1 400 ? -9.191 7.637 18.836 1.00 86.06 400 VAL A N 1
ATOM 3268 C CA . VAL A 1 400 ? -10.024 7.604 20.046 1.00 86.06 400 VAL A CA 1
ATOM 3269 C C . VAL A 1 400 ? -9.700 8.828 20.898 1.00 86.06 400 VAL A C 1
ATOM 3271 O O . VAL A 1 400 ? -8.545 8.952 21.304 1.00 86.06 400 VAL A O 1
ATOM 3274 N N . PRO A 1 401 ? -10.653 9.735 21.171 1.00 86.31 401 PRO A N 1
ATOM 3275 C CA . PRO A 1 401 ? -10.386 10.897 22.002 1.00 86.31 401 PRO A CA 1
ATOM 3276 C C . PRO A 1 401 ? -10.172 10.482 23.458 1.00 86.31 401 PRO A C 1
ATOM 3278 O O . PRO A 1 401 ? -10.951 9.726 24.054 1.00 86.31 401 PRO A O 1
ATOM 3281 N N . LEU A 1 402 ? -9.104 11.018 24.028 1.00 83.75 402 LEU A N 1
ATOM 3282 C CA . LEU A 1 402 ? -8.684 10.836 25.402 1.00 83.75 402 LEU A CA 1
ATOM 3283 C C . LEU A 1 402 ? -8.672 12.180 26.126 1.00 83.75 402 LEU A C 1
ATOM 3285 O O . LEU A 1 402 ? -8.486 13.239 25.529 1.00 83.75 402 LEU A O 1
ATOM 3289 N N . ARG A 1 403 ? -8.814 12.116 27.445 1.00 80.38 403 ARG A N 1
ATOM 3290 C CA . ARG A 1 403 ? -8.547 13.224 28.358 1.00 80.38 403 ARG A CA 1
ATOM 3291 C C . ARG A 1 403 ? -7.342 12.884 29.217 1.00 80.38 403 ARG A C 1
ATOM 3293 O O . ARG A 1 403 ? -7.190 11.749 29.670 1.00 80.38 403 ARG A O 1
ATOM 3300 N N . HIS A 1 404 ? -6.529 13.900 29.473 1.00 76.25 404 HIS A N 1
ATOM 3301 C CA . HIS A 1 404 ? -5.475 13.868 30.474 1.00 76.25 404 HIS A CA 1
ATOM 3302 C C . HIS A 1 404 ? -5.657 15.077 31.404 1.00 76.25 404 HIS A C 1
ATOM 3304 O O . HIS A 1 404 ? -5.664 16.198 30.895 1.00 76.25 404 HIS A O 1
ATOM 3310 N N . PRO A 1 405 ? -5.775 14.912 32.736 1.00 73.88 405 PRO A N 1
ATOM 3311 C CA . PRO A 1 405 ? -6.122 16.008 33.651 1.00 73.88 405 PRO A CA 1
ATOM 3312 C C . PRO A 1 405 ? -5.209 17.241 33.579 1.00 73.88 405 PRO A C 1
ATOM 3314 O O . PRO A 1 405 ? -5.644 18.351 33.866 1.00 73.88 405 PRO A O 1
ATOM 3317 N N . GLN A 1 406 ? -3.942 17.055 33.195 1.00 73.38 406 GLN A N 1
A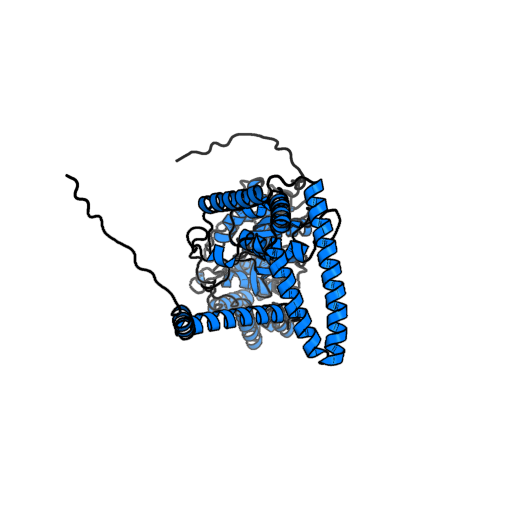TOM 3318 C CA . GLN A 1 406 ? -2.941 18.127 33.120 1.00 73.38 406 GLN A CA 1
ATOM 3319 C C . GLN A 1 406 ? -2.689 18.639 31.689 1.00 73.38 406 GLN A C 1
ATOM 3321 O O . GLN A 1 406 ? -1.963 19.616 31.516 1.00 73.38 406 GLN A O 1
ATOM 3326 N N . PHE A 1 407 ? -3.238 17.989 30.654 1.00 72.62 407 PHE A N 1
ATOM 3327 C CA . PHE A 1 407 ? -2.973 18.350 29.257 1.00 72.62 407 PHE A CA 1
ATOM 3328 C C . PHE A 1 407 ? -4.159 19.138 28.694 1.00 72.62 407 PHE A C 1
ATOM 3330 O O . PHE A 1 407 ? -5.282 18.648 28.682 1.00 72.62 407 PHE A O 1
ATOM 3337 N N . LYS A 1 408 ? -3.915 20.376 28.250 1.00 75.62 408 LYS A N 1
ATOM 3338 C CA . LYS A 1 408 ? -4.975 21.302 27.804 1.00 75.62 408 LYS A CA 1
ATOM 3339 C C . LYS A 1 408 ? -5.401 21.134 26.337 1.00 75.62 408 LYS A C 1
ATOM 3341 O O . LYS A 1 408 ? -6.362 21.772 25.928 1.00 75.62 408 LYS A O 1
ATOM 3346 N N . LYS A 1 409 ? -4.672 20.329 25.559 1.00 75.12 409 LYS A N 1
ATOM 3347 C CA . LYS A 1 409 ? -4.977 19.995 24.158 1.00 75.12 409 LYS A CA 1
ATOM 3348 C C . LYS A 1 409 ? -5.836 18.734 24.085 1.00 75.12 409 LYS A C 1
ATOM 3350 O O . LYS A 1 409 ? -5.715 17.861 24.948 1.00 75.12 409 LYS A O 1
ATOM 3355 N N . ASP A 1 410 ? -6.621 18.600 23.020 1.00 78.25 410 ASP A N 1
ATOM 3356 C CA . ASP A 1 410 ? -7.326 17.349 22.737 1.00 78.25 410 ASP A CA 1
ATOM 3357 C C . ASP A 1 410 ? -6.306 16.248 22.414 1.00 78.25 410 ASP A C 1
ATOM 3359 O O . ASP A 1 410 ? -5.496 16.381 21.492 1.00 78.25 410 ASP A O 1
ATOM 3363 N N . LEU A 1 411 ? -6.361 15.135 23.144 1.00 80.75 411 LEU A N 1
ATOM 3364 C CA . LEU A 1 411 ? -5.526 13.964 22.886 1.00 80.75 411 LEU A CA 1
ATOM 3365 C C . LEU A 1 411 ? -6.314 12.920 22.101 1.00 80.75 411 LEU A C 1
ATOM 3367 O O . LEU A 1 411 ? -7.446 12.603 22.452 1.00 80.75 411 LEU A O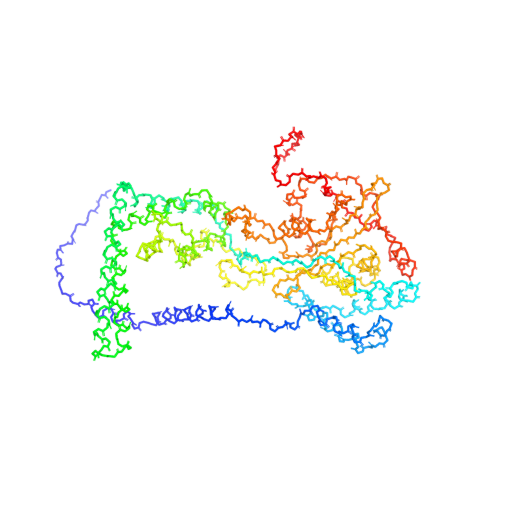 1
ATOM 3371 N N . TYR A 1 412 ? -5.696 12.323 21.085 1.00 83.00 412 TYR A N 1
ATOM 3372 C CA . TYR A 1 412 ? -6.274 11.198 20.352 1.00 83.00 412 TYR A CA 1
ATOM 3373 C C . TYR A 1 412 ? -5.311 10.010 20.339 1.00 83.00 412 TYR A C 1
ATOM 3375 O O . TYR A 1 412 ? -4.184 10.126 19.863 1.00 83.00 412 TYR A O 1
ATOM 3383 N N . ASN A 1 413 ? -5.762 8.846 20.814 1.00 81.94 413 ASN A N 1
ATOM 3384 C CA . ASN A 1 413 ? -5.068 7.583 20.571 1.00 81.94 413 ASN A CA 1
ATOM 3385 C C . ASN A 1 413 ? -5.263 7.171 19.113 1.00 81.94 413 ASN A C 1
ATOM 3387 O O . ASN A 1 413 ? -6.404 6.966 18.696 1.00 81.94 413 ASN A O 1
ATOM 3391 N N . VAL A 1 414 ? -4.179 7.017 18.358 1.00 80.88 414 VAL A N 1
ATOM 3392 C CA . VAL A 1 414 ? -4.202 6.408 17.028 1.00 80.88 414 VAL A CA 1
ATOM 3393 C C . VAL A 1 414 ? -3.963 4.912 17.167 1.00 80.88 414 VAL A C 1
ATOM 3395 O O . VAL A 1 414 ? -2.921 4.455 17.637 1.00 80.88 414 VAL A O 1
ATOM 3398 N N . GLU A 1 415 ? -4.941 4.141 16.718 1.00 81.38 415 GLU A N 1
ATOM 3399 C CA . GLU A 1 415 ? -4.908 2.688 16.684 1.00 81.38 415 GLU A CA 1
ATOM 3400 C C . GLU A 1 415 ? -4.854 2.246 15.225 1.00 81.38 415 GLU A C 1
ATOM 3402 O O . GLU A 1 415 ? -5.774 2.510 14.448 1.00 81.38 415 GLU A O 1
ATOM 3407 N N . VAL A 1 416 ? -3.761 1.584 14.843 1.00 80.00 416 VAL A N 1
ATOM 3408 C CA . VAL A 1 416 ? -3.530 1.119 13.471 1.00 80.00 416 VAL A CA 1
ATOM 3409 C C . VAL A 1 416 ? -3.407 -0.394 13.474 1.00 80.00 416 VAL A C 1
ATOM 3411 O O . VAL A 1 416 ? -2.342 -0.946 13.736 1.00 80.00 416 VAL A O 1
ATOM 3414 N N . TRP A 1 417 ? -4.507 -1.065 13.145 1.00 80.75 417 TRP A N 1
ATOM 3415 C CA . TRP A 1 417 ? -4.535 -2.504 12.911 1.00 80.75 417 TRP A CA 1
ATOM 3416 C C . TRP A 1 417 ? -4.572 -2.733 11.402 1.00 80.75 417 TRP A C 1
ATOM 3418 O O . TRP A 1 417 ? -5.621 -3.015 10.835 1.00 80.75 417 TRP A O 1
ATOM 3428 N N . VAL A 1 418 ? -3.442 -2.537 10.716 1.00 80.50 418 VAL A N 1
ATOM 3429 C CA . VAL A 1 418 ? -3.331 -2.754 9.262 1.00 80.50 418 VAL A CA 1
ATOM 3430 C C . VAL A 1 418 ? -2.021 -3.483 8.954 1.00 80.50 418 VAL A C 1
ATOM 3432 O O . VAL A 1 418 ? -1.025 -2.842 8.625 1.00 80.50 418 VAL A O 1
ATOM 3435 N N . PRO A 1 419 ? -1.978 -4.828 8.994 1.00 75.56 419 PRO A N 1
ATOM 3436 C CA . PRO A 1 419 ? -0.742 -5.588 8.769 1.00 75.56 419 PRO A CA 1
ATOM 3437 C C . PRO A 1 419 ? -0.077 -5.372 7.400 1.00 75.56 419 PRO A C 1
ATOM 3439 O O . PRO A 1 419 ? 1.040 -5.820 7.182 1.00 75.56 419 PRO A O 1
ATOM 3442 N N . ALA A 1 420 ? -0.757 -4.728 6.446 1.00 76.31 420 ALA A N 1
ATOM 3443 C CA . ALA A 1 420 ? -0.171 -4.321 5.170 1.00 76.31 420 ALA A CA 1
ATOM 3444 C C . ALA A 1 420 ? 0.638 -3.007 5.246 1.00 76.31 420 ALA A C 1
ATOM 3446 O O . ALA A 1 420 ? 1.462 -2.766 4.368 1.00 76.31 420 ALA A O 1
ATOM 3447 N N . MET A 1 421 ? 0.430 -2.177 6.278 1.00 77.06 421 MET A N 1
ATOM 3448 C CA . MET A 1 421 ? 1.104 -0.882 6.433 1.00 77.06 421 MET A CA 1
ATOM 3449 C C . MET A 1 421 ? 2.588 -0.996 6.815 1.00 77.06 421 MET A C 1
ATOM 3451 O O . MET A 1 421 ? 3.351 -0.064 6.567 1.00 77.06 421 MET A O 1
ATOM 3455 N N . ASN A 1 422 ? 3.014 -2.148 7.344 1.00 71.75 422 ASN A N 1
ATOM 3456 C CA . ASN A 1 422 ? 4.421 -2.428 7.644 1.00 71.75 422 ASN A CA 1
ATOM 3457 C C . ASN A 1 422 ? 5.293 -2.653 6.399 1.00 71.75 422 ASN A C 1
ATOM 3459 O O . ASN A 1 422 ? 6.515 -2.760 6.492 1.00 71.75 422 ASN A O 1
ATOM 3463 N N . ARG A 1 423 ? 4.671 -2.759 5.220 1.00 72.31 423 ARG A N 1
ATOM 3464 C CA . ARG A 1 423 ? 5.382 -3.001 3.970 1.00 72.31 423 ARG A CA 1
ATOM 3465 C C . ARG A 1 423 ? 6.149 -1.763 3.558 1.00 72.31 423 ARG A C 1
ATOM 3467 O O . ARG A 1 423 ? 5.631 -0.648 3.592 1.00 72.31 423 ARG A O 1
ATOM 3474 N N . THR A 1 424 ? 7.361 -1.980 3.079 1.00 70.25 424 THR A N 1
ATOM 3475 C CA . THR A 1 424 ? 8.117 -0.947 2.392 1.00 70.25 424 THR A CA 1
ATOM 3476 C C . THR A 1 424 ? 7.557 -0.754 0.985 1.00 70.25 424 THR A C 1
ATOM 3478 O O . THR A 1 424 ? 7.317 -1.710 0.242 1.00 70.25 424 THR A O 1
ATOM 3481 N N . ALA A 1 425 ? 7.323 0.500 0.620 1.00 68.38 425 ALA A N 1
ATOM 3482 C CA . ALA A 1 425 ? 6.820 0.903 -0.679 1.00 68.38 425 ALA A CA 1
ATOM 3483 C C . ALA A 1 425 ? 7.731 1.965 -1.297 1.00 68.38 425 ALA A C 1
ATOM 3485 O O . ALA A 1 425 ? 8.449 2.700 -0.615 1.00 68.38 425 ALA A O 1
ATOM 3486 N N . VAL A 1 426 ? 7.688 2.039 -2.624 1.00 67.75 426 VAL A N 1
ATOM 3487 C CA . VAL A 1 426 ? 8.432 3.030 -3.397 1.00 67.75 426 VAL A CA 1
ATOM 3488 C C . VAL A 1 426 ? 7.479 4.154 -3.753 1.00 67.75 426 VAL A C 1
ATOM 3490 O O . VAL A 1 426 ? 6.617 4.007 -4.624 1.00 67.75 426 VAL A O 1
ATOM 3493 N N . VAL A 1 427 ? 7.631 5.279 -3.066 1.00 66.62 427 VAL A N 1
ATOM 3494 C CA . VAL A 1 427 ? 6.834 6.481 -3.296 1.00 66.62 427 VAL A CA 1
ATOM 3495 C C . VAL A 1 427 ? 7.588 7.385 -4.260 1.00 66.62 427 VAL A C 1
ATOM 3497 O O . VAL A 1 427 ? 8.769 7.656 -4.071 1.00 66.62 427 VAL A O 1
ATOM 3500 N N . PHE A 1 428 ? 6.913 7.880 -5.291 1.00 62.62 428 PHE A N 1
ATOM 3501 C CA . PHE A 1 428 ? 7.465 8.888 -6.193 1.00 62.62 428 PHE A CA 1
ATOM 3502 C C . PHE A 1 428 ? 6.982 10.239 -5.670 1.00 62.62 428 PHE A C 1
ATOM 3504 O O . PHE A 1 428 ? 5.807 10.561 -5.824 1.00 62.62 428 PHE A O 1
ATOM 3511 N N . SER A 1 429 ? 7.856 10.988 -4.990 1.00 58.25 429 SER A N 1
ATOM 3512 C CA . SER A 1 429 ? 7.482 12.283 -4.404 1.00 58.25 429 SER A CA 1
ATOM 3513 C C . SER A 1 429 ? 7.021 13.243 -5.505 1.00 58.25 429 SER A C 1
ATOM 3515 O O . SER A 1 429 ? 7.746 13.459 -6.484 1.00 58.25 429 SER A O 1
ATOM 3517 N N . ALA A 1 430 ? 5.822 13.812 -5.339 1.00 51.47 430 ALA A N 1
ATOM 3518 C CA . ALA A 1 430 ? 5.263 14.802 -6.260 1.00 51.47 430 ALA A CA 1
ATOM 3519 C C . ALA A 1 430 ? 6.157 16.053 -6.347 1.00 51.47 430 ALA A C 1
ATOM 3521 O O . ALA A 1 430 ? 6.401 16.573 -7.433 1.00 51.47 430 ALA A O 1
ATOM 3522 N N . ASP A 1 431 ? 6.726 16.455 -5.210 1.00 53.00 431 ASP A N 1
ATOM 3523 C CA . ASP A 1 431 ? 7.405 17.740 -5.020 1.00 53.00 431 ASP A CA 1
ATOM 3524 C C . ASP A 1 431 ? 8.867 17.739 -5.505 1.00 53.00 431 ASP A C 1
ATOM 3526 O O . ASP A 1 431 ? 9.518 18.782 -5.548 1.00 53.00 431 ASP A O 1
ATOM 3530 N N . LYS A 1 432 ? 9.430 16.564 -5.834 1.00 46.22 432 LYS A N 1
ATOM 3531 C CA . LYS A 1 432 ? 10.868 16.389 -6.115 1.00 46.22 432 LYS A CA 1
ATOM 3532 C C . LYS A 1 432 ? 11.136 15.521 -7.344 1.00 46.22 432 LYS A C 1
ATOM 3534 O O . LYS A 1 432 ? 11.692 14.432 -7.222 1.00 46.22 432 LYS A O 1
ATOM 3539 N N . ASN A 1 433 ? 10.798 16.005 -8.543 1.00 54.06 433 ASN A N 1
ATOM 3540 C CA . ASN A 1 433 ? 11.198 15.403 -9.833 1.00 54.06 433 ASN A CA 1
ATOM 3541 C C . ASN A 1 433 ? 10.874 13.897 -9.998 1.00 54.06 433 ASN A C 1
ATOM 3543 O O . ASN A 1 433 ? 11.586 13.196 -10.714 1.00 54.06 433 ASN A O 1
ATOM 3547 N N . GLN A 1 434 ? 9.827 13.380 -9.338 1.00 59.22 434 GLN A N 1
ATOM 3548 C CA . GLN A 1 434 ? 9.533 11.937 -9.256 1.00 59.22 434 GLN A CA 1
ATOM 3549 C C . GLN A 1 434 ? 10.688 11.095 -8.672 1.00 59.22 434 GLN A C 1
ATOM 3551 O O . GLN A 1 434 ? 10.835 9.918 -9.003 1.00 59.22 434 GLN A O 1
ATOM 3556 N N . THR A 1 435 ? 11.517 11.674 -7.799 1.00 59.53 435 THR A N 1
ATOM 3557 C CA . THR A 1 435 ? 12.579 10.932 -7.107 1.00 59.53 435 THR A CA 1
ATOM 3558 C C . THR A 1 435 ? 11.929 9.842 -6.247 1.00 59.53 435 THR A C 1
ATOM 3560 O O . THR A 1 435 ? 11.021 10.157 -5.467 1.00 59.53 435 THR A O 1
ATOM 3563 N N . PRO A 1 436 ? 12.344 8.569 -6.381 1.00 63.94 436 PRO A N 1
ATOM 3564 C CA . PRO A 1 436 ? 11.830 7.504 -5.537 1.00 63.94 436 PRO A 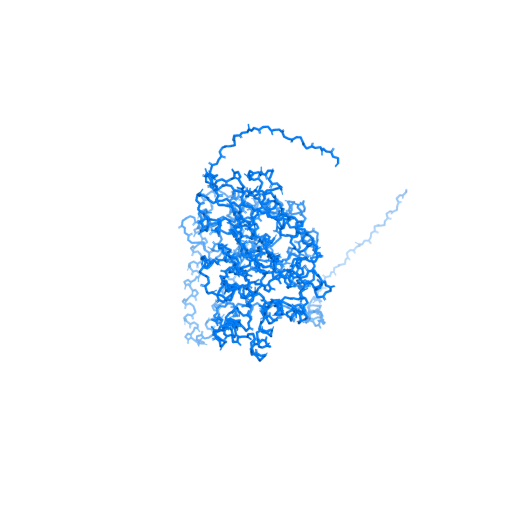CA 1
ATOM 3565 C C . PRO A 1 436 ? 12.322 7.710 -4.102 1.00 63.94 436 PRO A C 1
ATOM 3567 O O . PRO A 1 436 ? 13.512 7.898 -3.855 1.00 63.94 436 PRO A O 1
ATOM 3570 N N . VAL A 1 437 ? 11.409 7.626 -3.147 1.00 67.62 437 VAL A N 1
ATOM 3571 C CA . VAL A 1 437 ? 11.716 7.549 -1.722 1.00 67.62 437 VAL A CA 1
ATOM 3572 C C . VAL A 1 437 ? 11.217 6.200 -1.229 1.00 67.62 437 VAL A C 1
ATOM 3574 O O . VAL A 1 437 ? 10.047 5.853 -1.410 1.00 67.62 437 VAL A O 1
ATOM 3577 N N . GLN A 1 438 ? 12.118 5.427 -0.629 1.00 69.38 438 GLN A N 1
ATOM 3578 C CA . GLN A 1 438 ? 11.754 4.222 0.101 1.00 69.38 438 GLN A CA 1
ATOM 3579 C C . GLN A 1 438 ? 11.143 4.646 1.442 1.00 69.38 438 GLN A C 1
ATOM 3581 O O . GLN A 1 438 ? 11.755 5.392 2.205 1.00 69.38 438 GLN A O 1
ATOM 3586 N N . SER A 1 439 ? 9.909 4.224 1.695 1.00 71.62 439 SER A N 1
ATOM 3587 C CA . SER A 1 439 ? 9.123 4.625 2.864 1.00 71.62 439 SER A CA 1
ATOM 3588 C C . SER A 1 439 ? 8.173 3.486 3.229 1.00 71.62 439 SER A C 1
ATOM 3590 O O . SER A 1 439 ? 7.790 2.710 2.347 1.00 71.62 439 SER A O 1
ATOM 3592 N N . SER A 1 440 ? 7.800 3.326 4.500 1.00 74.19 440 SER A N 1
ATOM 3593 C CA . SER A 1 440 ? 6.726 2.380 4.813 1.00 74.19 440 SER A CA 1
ATOM 3594 C C . SER A 1 440 ? 5.390 2.901 4.270 1.00 74.19 440 SER A C 1
ATOM 3596 O O . SER A 1 440 ? 5.180 4.110 4.128 1.00 74.19 440 SER A O 1
ATOM 3598 N N . VAL A 1 441 ? 4.463 1.991 3.960 1.00 75.75 441 VAL A N 1
ATOM 3599 C CA . VAL A 1 441 ? 3.076 2.369 3.643 1.00 75.75 441 VAL A CA 1
ATOM 3600 C C . VAL A 1 441 ? 2.484 3.179 4.808 1.00 75.75 441 VAL A C 1
ATOM 3602 O O . VAL A 1 441 ? 1.772 4.149 4.556 1.00 75.75 441 VAL A O 1
ATOM 3605 N N . PHE A 1 442 ? 2.833 2.835 6.059 1.00 78.56 442 PHE A N 1
ATOM 3606 C CA . PHE A 1 442 ? 2.490 3.610 7.254 1.00 78.56 442 PHE A CA 1
ATOM 3607 C C . PHE A 1 442 ? 2.998 5.058 7.194 1.00 78.56 442 PHE A C 1
ATOM 3609 O O . PHE A 1 442 ? 2.178 5.960 7.279 1.00 78.56 442 PHE A O 1
ATOM 3616 N N . ASP A 1 443 ? 4.305 5.294 7.023 1.00 75.94 443 ASP A N 1
ATOM 3617 C CA . ASP A 1 443 ? 4.898 6.644 7.017 1.00 75.94 443 ASP A CA 1
ATOM 3618 C C . ASP A 1 443 ? 4.206 7.552 5.997 1.00 75.94 443 ASP A C 1
ATOM 3620 O O . ASP A 1 443 ? 3.841 8.686 6.304 1.00 75.94 443 ASP A O 1
ATOM 3624 N N . TYR A 1 444 ? 4.038 7.067 4.763 1.00 75.56 444 TYR A N 1
ATOM 3625 C CA . TYR A 1 444 ? 3.438 7.869 3.703 1.00 75.56 444 TYR A CA 1
ATOM 3626 C C . TYR A 1 444 ? 1.956 8.143 3.975 1.00 75.56 444 TYR A C 1
ATOM 3628 O O . TYR A 1 444 ? 1.513 9.285 3.862 1.00 75.56 444 TYR A O 1
ATOM 3636 N N . TRP A 1 445 ? 1.202 7.116 4.384 1.00 77.56 445 TRP A N 1
ATOM 3637 C CA . TRP A 1 445 ? -0.197 7.277 4.769 1.00 77.56 445 TRP A CA 1
ATOM 3638 C C . TRP A 1 445 ? -0.356 8.258 5.936 1.00 77.56 445 TRP A C 1
ATOM 3640 O O . TRP A 1 445 ? -1.191 9.155 5.866 1.00 77.56 445 TRP A O 1
ATOM 3650 N N . PHE A 1 446 ? 0.456 8.113 6.982 1.00 76.25 446 PHE A N 1
ATOM 3651 C CA . PHE A 1 446 ? 0.350 8.892 8.208 1.00 76.25 446 PHE A CA 1
ATOM 3652 C C . PHE A 1 446 ? 0.699 10.358 7.957 1.00 76.25 446 PHE A C 1
ATOM 3654 O O . PHE A 1 446 ? -0.065 11.220 8.365 1.00 76.25 446 PHE A O 1
ATOM 3661 N N . ASN A 1 447 ? 1.767 10.657 7.208 1.00 74.19 447 ASN A N 1
ATOM 3662 C CA . ASN A 1 447 ? 2.127 12.035 6.850 1.00 74.19 447 ASN A CA 1
ATOM 3663 C C . ASN A 1 447 ? 0.996 12.780 6.120 1.00 74.19 447 ASN A C 1
ATOM 3665 O O . ASN A 1 447 ? 0.702 13.928 6.450 1.00 74.19 447 ASN A O 1
ATOM 3669 N N . GLU A 1 448 ? 0.345 12.132 5.155 1.00 72.19 448 GLU A N 1
ATOM 3670 C CA . GLU A 1 448 ? -0.755 12.740 4.397 1.00 72.19 448 GLU A CA 1
ATOM 3671 C C . GLU A 1 448 ? -2.052 12.808 5.217 1.00 72.19 448 GLU A C 1
ATOM 3673 O O . GLU A 1 448 ? -2.745 13.826 5.213 1.00 72.19 448 GLU A O 1
ATOM 3678 N N . TRP A 1 449 ? -2.362 11.757 5.983 1.00 74.56 449 TRP A N 1
ATOM 3679 C CA . TRP A 1 449 ? -3.545 11.716 6.841 1.00 74.56 449 TRP A CA 1
ATOM 3680 C C . TRP A 1 449 ? -3.464 12.739 7.987 1.00 74.56 449 TRP A C 1
ATOM 3682 O O . TRP A 1 449 ? -4.460 13.416 8.245 1.00 74.56 449 TRP A O 1
ATOM 3692 N N . LEU A 1 450 ? -2.288 12.909 8.613 1.00 70.50 450 LEU A N 1
ATOM 3693 C CA . LEU A 1 450 ? -2.002 13.914 9.648 1.00 70.50 450 LEU A CA 1
ATOM 3694 C C . LEU A 1 450 ? -2.393 15.315 9.178 1.00 70.50 450 LEU A C 1
ATOM 3696 O O . LEU A 1 450 ? -3.231 15.967 9.801 1.00 70.50 450 LEU A O 1
ATOM 3700 N N . ARG A 1 451 ? -1.820 15.733 8.039 1.00 67.19 451 ARG A N 1
ATOM 3701 C CA . ARG A 1 451 ? -2.028 17.049 7.412 1.00 67.19 451 ARG A CA 1
ATOM 3702 C C . ARG A 1 451 ? -3.503 17.359 7.159 1.00 67.19 451 ARG A C 1
ATOM 3704 O O . ARG A 1 451 ? -3.892 18.520 7.195 1.00 67.19 451 ARG A O 1
ATOM 3711 N N . ALA A 1 452 ? -4.309 16.333 6.886 1.00 69.31 452 ALA A N 1
ATOM 3712 C CA . ALA A 1 452 ? -5.722 16.476 6.556 1.00 69.31 452 ALA A CA 1
ATOM 3713 C C . ALA A 1 452 ? -6.681 16.346 7.758 1.00 69.31 452 ALA A C 1
ATOM 3715 O O . ALA A 1 452 ? -7.844 16.724 7.626 1.00 69.31 452 ALA A O 1
ATOM 3716 N N . ASN A 1 453 ? -6.251 15.786 8.900 1.00 70.44 453 ASN A N 1
ATOM 3717 C CA . ASN A 1 453 ? -7.173 15.360 9.968 1.00 70.44 453 ASN A CA 1
ATOM 3718 C C . ASN A 1 453 ? -6.869 15.890 11.377 1.00 70.44 453 ASN A C 1
ATOM 3720 O O . ASN A 1 453 ? -7.739 15.733 12.239 1.00 70.44 453 ASN A O 1
ATOM 3724 N N . ILE A 1 454 ? -5.696 16.487 11.622 1.00 69.25 454 ILE A N 1
ATOM 3725 C CA . ILE A 1 454 ? -5.255 16.945 12.950 1.00 69.25 454 ILE A CA 1
ATOM 3726 C C . ILE A 1 454 ? -5.060 18.463 12.963 1.00 69.25 454 ILE A C 1
ATOM 3728 O O . ILE A 1 454 ? -4.300 19.008 12.166 1.00 69.25 454 ILE A O 1
ATOM 3732 N N . GLY A 1 455 ? -5.762 19.139 13.874 1.00 71.69 455 GLY A N 1
ATOM 3733 C CA . GLY A 1 455 ? -5.639 20.583 14.096 1.00 71.69 455 GLY A CA 1
ATOM 3734 C C . GLY A 1 455 ? -4.455 20.977 14.999 1.00 71.69 455 GLY A C 1
ATOM 3735 O O . GLY A 1 455 ? -3.882 20.119 15.673 1.00 71.69 455 GLY A O 1
ATOM 3736 N N . PRO A 1 456 ? -4.114 22.279 15.075 1.00 70.06 456 PRO A N 1
ATOM 3737 C CA . PRO A 1 456 ? -2.999 22.785 15.894 1.00 70.06 456 PRO A CA 1
ATOM 3738 C C . PRO A 1 456 ? -3.183 22.566 17.410 1.00 70.06 456 PRO A C 1
ATOM 3740 O O . PRO A 1 456 ? -2.208 22.489 18.155 1.00 70.06 456 PRO A O 1
ATOM 3743 N N . ASP A 1 457 ? -4.429 22.426 17.867 1.00 72.19 457 ASP A N 1
ATOM 3744 C CA . ASP A 1 457 ? -4.787 22.192 19.274 1.00 72.19 457 ASP A CA 1
ATOM 3745 C C . ASP A 1 457 ? -4.950 20.699 19.620 1.00 72.19 457 ASP A C 1
ATOM 3747 O O . ASP A 1 457 ? -5.452 20.349 20.690 1.00 72.19 457 ASP A O 1
ATOM 3751 N N . GLN 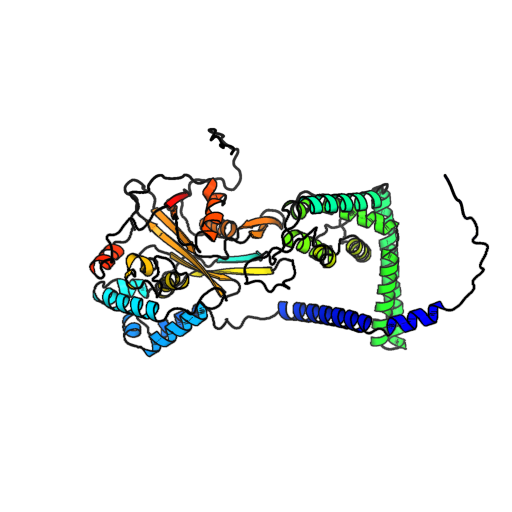A 1 458 ? -4.547 19.806 18.709 1.00 75.94 458 GLN A N 1
ATOM 3752 C CA . GLN A 1 458 ? -4.733 18.360 18.820 1.00 75.94 458 GLN A CA 1
ATOM 3753 C C . GLN A 1 458 ? -3.388 17.627 18.818 1.00 75.94 458 GLN A C 1
ATOM 3755 O O . GLN A 1 458 ? -2.511 17.914 18.001 1.00 75.94 458 GLN A O 1
ATOM 3760 N N . ALA A 1 459 ? -3.240 16.654 19.716 1.00 75.06 459 ALA A N 1
ATOM 3761 C CA . ALA A 1 459 ? -2.035 15.843 19.882 1.00 75.06 459 ALA A CA 1
ATOM 3762 C C . ALA A 1 459 ? -2.340 14.344 19.750 1.00 75.06 459 ALA A C 1
ATOM 3764 O O . ALA A 1 459 ? -3.444 13.883 20.055 1.00 75.06 459 ALA A O 1
ATOM 3765 N N . LEU A 1 460 ? -1.346 13.570 19.307 1.00 74.94 460 LEU A N 1
ATOM 3766 C CA . LEU A 1 460 ? -1.503 12.144 19.021 1.00 74.94 460 LEU A CA 1
ATOM 3767 C C . LEU A 1 460 ? -0.689 11.248 19.952 1.00 74.94 460 LEU A C 1
ATOM 3769 O O . LEU A 1 460 ? 0.543 11.304 20.010 1.00 74.94 460 LEU A O 1
ATOM 3773 N N . LEU A 1 461 ? -1.411 10.347 20.612 1.00 73.81 461 LEU A N 1
ATOM 3774 C CA . LEU A 1 461 ? -0.895 9.172 21.302 1.00 73.81 461 LEU A CA 1
ATOM 3775 C C . LEU A 1 461 ? -0.835 7.999 20.315 1.00 73.81 461 LEU A C 1
ATOM 3777 O O . LEU A 1 461 ? -1.770 7.806 19.542 1.00 73.81 461 LEU A O 1
ATOM 3781 N N . VAL A 1 462 ? 0.207 7.168 20.383 1.00 68.00 462 VAL A N 1
ATOM 3782 C CA . VAL A 1 462 ? 0.178 5.825 19.784 1.00 68.00 462 VAL A CA 1
ATOM 3783 C C . VAL A 1 462 ? 0.257 4.814 20.919 1.00 68.00 462 VAL A C 1
ATOM 3785 O O . VAL A 1 462 ? 1.247 4.747 21.645 1.00 68.00 462 VAL A O 1
ATOM 3788 N N . SER A 1 463 ? -0.804 4.029 21.094 1.00 61.56 463 SER A N 1
ATOM 3789 C CA . SER A 1 463 ? -0.859 3.035 22.170 1.00 61.56 463 SER A CA 1
ATOM 3790 C C . SER A 1 463 ? 0.184 1.918 22.047 1.00 61.56 463 SER A C 1
ATOM 3792 O O . SER A 1 463 ? 0.473 1.399 20.966 1.00 61.56 463 SER A O 1
ATOM 3794 N N . ASP A 1 464 ? 0.662 1.456 23.203 1.00 54.81 464 ASP A N 1
ATOM 3795 C CA . ASP A 1 464 ? 1.569 0.322 23.359 1.00 54.81 464 ASP A CA 1
ATOM 3796 C C . ASP A 1 464 ? 0.835 -1.017 23.237 1.00 54.81 464 ASP A C 1
ATOM 3798 O O . ASP A 1 464 ? 0.884 -1.878 24.120 1.00 54.81 464 ASP A O 1
ATOM 3802 N N . SER A 1 465 ? 0.154 -1.232 22.113 1.00 50.91 465 SER A N 1
ATOM 3803 C CA . SER A 1 465 ? -0.573 -2.478 21.880 1.00 50.91 465 SER A CA 1
ATOM 3804 C C . SER A 1 465 ? 0.355 -3.698 22.032 1.00 50.91 465 SER A C 1
ATOM 3806 O O . SER A 1 465 ? 1.487 -3.690 21.547 1.00 50.91 465 SER A O 1
ATOM 3808 N N . ARG A 1 466 ? -0.110 -4.735 22.742 1.00 47.16 466 ARG A N 1
ATOM 3809 C CA . ARG A 1 466 ? 0.592 -6.024 22.951 1.00 47.16 466 ARG A CA 1
ATOM 3810 C C . ARG A 1 466 ? -0.096 -7.186 22.217 1.00 47.16 466 ARG A C 1
ATOM 3812 O O . ARG A 1 466 ? -0.057 -8.327 22.664 1.00 47.16 466 ARG A O 1
ATOM 3819 N N . ILE A 1 467 ? -0.821 -6.884 21.142 1.00 51.84 467 ILE A N 1
ATOM 3820 C CA . ILE A 1 467 ? -1.503 -7.887 20.315 1.00 51.84 467 ILE A CA 1
ATOM 3821 C C . ILE A 1 467 ? -0.493 -8.365 19.273 1.00 51.84 467 ILE A C 1
ATOM 3823 O O . ILE A 1 467 ? 0.050 -7.542 18.541 1.00 51.84 467 ILE A O 1
ATOM 3827 N N . SER A 1 468 ? -0.258 -9.672 19.175 1.00 45.03 468 SER A N 1
ATOM 3828 C CA . SER A 1 468 ? 0.831 -10.258 18.372 1.00 45.03 468 SER A CA 1
ATOM 3829 C C . SER A 1 468 ? 0.803 -9.913 16.874 1.00 45.03 468 SER A C 1
ATOM 3831 O O . SER A 1 468 ? 1.847 -9.858 16.229 1.00 45.03 468 SER A O 1
ATOM 3833 N N . ASP A 1 469 ? -0.370 -9.631 16.299 1.00 50.03 469 ASP A N 1
ATOM 3834 C CA . ASP A 1 469 ? -0.469 -9.134 14.919 1.00 50.03 469 ASP A CA 1
ATOM 3835 C C . ASP A 1 469 ? -0.354 -7.601 14.800 1.00 50.03 469 ASP A C 1
ATOM 3837 O O . ASP A 1 469 ? 0.042 -7.116 13.739 1.00 50.03 469 ASP A O 1
ATOM 3841 N N . ASN A 1 470 ? -0.585 -6.842 15.882 1.00 52.69 470 ASN A N 1
ATOM 3842 C CA . ASN A 1 470 ? -0.194 -5.427 15.946 1.00 52.69 470 ASN A CA 1
ATOM 3843 C C . ASN A 1 470 ? 1.311 -5.253 16.132 1.00 52.69 470 ASN A C 1
ATOM 3845 O O . ASN A 1 470 ? 1.832 -4.262 15.638 1.00 52.69 470 ASN A O 1
ATOM 3849 N N . GLU A 1 471 ? 2.028 -6.176 16.785 1.00 56.47 471 GLU A N 1
ATOM 3850 C CA . GLU A 1 471 ? 3.488 -6.072 16.981 1.00 56.47 471 GLU A CA 1
ATOM 3851 C C . GLU A 1 471 ? 4.233 -5.818 15.655 1.00 56.47 471 GLU A C 1
ATOM 3853 O O . GLU A 1 471 ? 5.127 -4.976 15.591 1.00 56.47 471 GLU A O 1
ATOM 3858 N N . LYS A 1 472 ? 3.768 -6.437 14.561 1.00 60.97 472 LYS A N 1
ATOM 3859 C CA . LYS A 1 472 ? 4.305 -6.272 13.197 1.00 60.97 472 LYS A CA 1
ATOM 3860 C C . LYS A 1 472 ? 4.117 -4.879 12.592 1.00 60.97 472 LYS A C 1
ATOM 3862 O O . LYS A 1 472 ? 4.844 -4.534 11.666 1.00 60.97 472 LYS A O 1
ATOM 3867 N N . VAL A 1 473 ? 3.109 -4.126 13.036 1.00 66.44 473 VAL A N 1
ATOM 3868 C CA . VAL A 1 473 ? 2.866 -2.729 12.628 1.00 66.44 473 VAL A CA 1
ATOM 3869 C C . VAL A 1 473 ? 3.503 -1.783 13.643 1.00 66.44 473 VAL A C 1
ATOM 3871 O O . VAL A 1 473 ? 4.083 -0.776 13.257 1.00 66.44 473 VAL A O 1
ATOM 3874 N N . LYS A 1 474 ? 3.470 -2.142 14.928 1.00 69.69 474 LYS A N 1
ATOM 3875 C CA . LYS A 1 474 ? 4.079 -1.425 16.048 1.00 69.69 474 LYS A CA 1
ATOM 3876 C C . LYS A 1 474 ? 5.569 -1.186 15.834 1.00 69.69 474 LYS A C 1
ATOM 3878 O O . LYS A 1 474 ? 6.006 -0.061 16.019 1.00 69.69 474 LYS A O 1
ATOM 3883 N N . GLU A 1 475 ? 6.321 -2.184 15.366 1.00 70.25 475 GLU A N 1
ATOM 3884 C CA . GLU A 1 475 ? 7.731 -2.000 14.990 1.00 70.25 475 GLU A CA 1
ATOM 3885 C C . GLU A 1 475 ? 7.894 -0.937 13.886 1.00 70.25 475 GLU A C 1
ATOM 3887 O O . GLU A 1 475 ? 8.725 -0.043 14.009 1.00 70.25 475 GLU A O 1
ATOM 3892 N N . THR A 1 476 ? 7.052 -0.953 12.846 1.00 70.88 476 THR A N 1
ATOM 3893 C CA . THR A 1 476 ? 7.063 0.089 11.801 1.00 70.88 476 THR A CA 1
ATOM 3894 C C . THR A 1 476 ? 6.703 1.465 12.348 1.00 70.88 476 THR A C 1
ATOM 3896 O O . THR A 1 476 ? 7.333 2.446 11.965 1.00 70.88 476 THR A O 1
ATOM 3899 N N . ILE A 1 477 ? 5.722 1.558 13.251 1.00 71.75 477 ILE A N 1
ATOM 3900 C CA . ILE A 1 477 ? 5.368 2.833 13.876 1.00 71.75 477 ILE A CA 1
ATOM 3901 C C . ILE A 1 477 ? 6.539 3.328 14.729 1.00 71.75 477 ILE A C 1
ATOM 3903 O O . ILE A 1 477 ? 6.935 4.475 14.579 1.00 71.75 477 ILE A O 1
ATOM 3907 N N . PHE A 1 478 ? 7.153 2.474 15.546 1.00 70.31 478 PHE A N 1
ATOM 3908 C CA . PHE A 1 478 ? 8.295 2.819 16.400 1.00 70.31 478 PHE A CA 1
ATOM 3909 C C . PHE A 1 478 ? 9.541 3.249 15.625 1.00 70.31 478 PHE A C 1
ATOM 3911 O O . PHE A 1 478 ? 10.257 4.144 16.066 1.00 70.31 478 PHE A O 1
ATOM 3918 N N . LEU A 1 479 ? 9.790 2.639 14.465 1.00 70.00 479 LEU A N 1
ATOM 3919 C CA . LEU A 1 479 ? 10.884 3.008 13.565 1.00 70.00 479 LEU A CA 1
ATOM 3920 C C . LEU A 1 479 ? 10.532 4.181 12.632 1.00 70.00 479 LEU A C 1
ATOM 3922 O O . LEU A 1 479 ? 11.408 4.673 11.918 1.00 70.00 479 LEU A O 1
ATOM 3926 N N . SER A 1 480 ? 9.278 4.648 12.625 1.00 66.44 480 SER A N 1
ATOM 3927 C CA . SER A 1 480 ? 8.882 5.813 11.832 1.00 66.44 480 SER A CA 1
ATOM 3928 C C . SER A 1 480 ? 9.625 7.066 12.297 1.00 66.44 480 SER A C 1
ATOM 3930 O O . SER A 1 480 ? 9.919 7.258 13.484 1.00 66.44 480 SER A O 1
ATOM 3932 N N . LYS A 1 481 ? 9.893 7.978 11.357 1.00 65.94 481 LYS A N 1
ATOM 3933 C CA . LYS A 1 481 ? 10.468 9.295 11.693 1.00 65.94 481 LYS A CA 1
ATOM 3934 C C . LYS A 1 481 ? 9.562 10.067 12.646 1.00 65.94 481 LYS A C 1
ATOM 3936 O O . LYS A 1 481 ? 10.039 10.675 13.592 1.00 65.94 481 LYS A O 1
ATOM 3941 N N . MET A 1 482 ? 8.255 9.963 12.426 1.00 65.62 482 MET A N 1
ATOM 3942 C CA . MET A 1 482 ? 7.235 10.593 13.258 1.00 65.62 482 MET A CA 1
ATOM 3943 C C . MET A 1 482 ? 7.260 10.097 14.708 1.00 65.62 482 MET A C 1
ATOM 3945 O O . MET A 1 482 ? 7.033 10.891 15.612 1.00 65.62 482 MET A O 1
ATOM 3949 N N . TYR A 1 483 ? 7.587 8.823 14.952 1.00 66.94 483 TYR A N 1
ATOM 3950 C CA . TYR A 1 483 ? 7.740 8.312 16.314 1.00 66.94 483 TYR A CA 1
ATOM 3951 C C . TYR A 1 483 ? 9.074 8.697 16.949 1.00 66.94 483 TYR A C 1
ATOM 3953 O O . TYR A 1 483 ? 9.116 9.183 18.074 1.00 66.94 483 TYR A O 1
ATOM 3961 N N . THR A 1 484 ? 10.168 8.523 16.211 1.00 67.19 484 THR A N 1
ATOM 3962 C CA . THR A 1 484 ? 11.529 8.788 16.709 1.00 67.19 484 THR A CA 1
ATOM 3963 C C . THR A 1 484 ? 11.840 10.274 16.918 1.00 67.19 484 THR A C 1
ATOM 3965 O O . THR A 1 484 ? 12.715 10.598 17.715 1.00 67.19 484 THR A O 1
ATOM 3968 N N . GLN A 1 485 ? 11.124 11.178 16.242 1.00 64.00 485 GLN A N 1
ATOM 3969 C CA . GLN A 1 485 ? 11.189 12.634 16.446 1.00 64.00 485 GLN A CA 1
ATOM 3970 C C . GLN A 1 485 ? 10.130 13.145 17.442 1.00 64.00 485 GLN A C 1
ATOM 3972 O O . GLN A 1 485 ? 10.037 14.346 17.692 1.00 64.00 485 GLN A O 1
ATOM 3977 N N . GLY A 1 486 ? 9.324 12.237 17.993 1.00 61.16 486 GLY A N 1
ATOM 3978 C CA . GLY A 1 486 ? 8.242 12.534 18.913 1.00 61.16 486 GLY A CA 1
ATOM 3979 C C . GLY A 1 486 ? 8.695 12.941 20.313 1.00 61.16 486 GLY A C 1
ATOM 3980 O O . GLY A 1 486 ? 9.727 12.493 20.811 1.00 61.16 486 GLY A O 1
ATOM 3981 N N . THR A 1 487 ? 7.885 13.756 20.995 1.00 61.50 487 THR A N 1
ATOM 3982 C CA . THR A 1 487 ? 8.097 14.041 22.424 1.00 61.50 487 THR A CA 1
ATOM 3983 C C . THR A 1 487 ? 7.369 12.999 23.263 1.00 61.50 487 THR A C 1
ATOM 3985 O O . THR A 1 487 ? 6.150 13.066 23.415 1.00 61.50 487 THR A O 1
ATOM 3988 N N . SER A 1 488 ? 8.121 12.054 23.833 1.00 59.53 488 SER A N 1
ATOM 3989 C CA . SER A 1 488 ? 7.568 11.067 24.764 1.00 59.53 488 SER A CA 1
ATOM 3990 C C . SER A 1 488 ? 7.005 11.752 26.009 1.00 59.53 488 SER A C 1
ATOM 3992 O O . SER A 1 488 ? 7.740 12.401 26.755 1.00 59.53 488 SER A O 1
ATOM 3994 N N . LEU A 1 489 ? 5.705 11.583 26.258 1.00 57.94 489 LEU A N 1
ATOM 3995 C CA . LEU A 1 489 ? 5.085 11.958 27.529 1.00 57.94 489 LEU A CA 1
ATOM 3996 C C . LEU A 1 489 ? 4.953 10.727 28.429 1.00 57.94 489 LEU A C 1
ATOM 3998 O O . LEU A 1 489 ? 4.215 9.788 28.123 1.00 57.94 489 LEU A O 1
ATOM 4002 N N . SER A 1 490 ? 5.636 10.766 29.572 1.00 54.28 490 SER A N 1
ATOM 4003 C CA . SER A 1 490 ? 5.573 9.765 30.641 1.00 54.28 490 SER A CA 1
ATOM 4004 C C . SER A 1 490 ? 4.284 9.912 31.465 1.00 54.28 490 SER A C 1
ATOM 4006 O O . SER A 1 490 ? 4.325 10.300 32.630 1.00 54.28 490 SER A O 1
ATOM 4008 N N . LEU A 1 491 ? 3.132 9.653 30.839 1.00 54.41 491 LEU A N 1
ATOM 4009 C CA . LEU A 1 491 ? 1.788 9.864 31.405 1.00 54.41 491 LEU A CA 1
ATOM 4010 C C . LEU A 1 491 ? 0.984 8.555 31.487 1.00 54.41 491 LEU A C 1
ATOM 4012 O O . LEU A 1 491 ? -0.189 8.497 31.119 1.00 54.41 491 LEU A O 1
ATOM 4016 N N . HIS A 1 492 ? 1.635 7.478 31.931 1.00 53.50 492 HIS A N 1
ATOM 4017 C CA . HIS A 1 492 ? 1.058 6.130 31.914 1.00 53.50 492 HIS A CA 1
ATOM 4018 C C . HIS A 1 492 ? -0.149 5.941 32.854 1.00 53.50 492 HIS A C 1
ATOM 4020 O O . HIS A 1 492 ? -0.990 5.095 32.564 1.00 53.50 492 HIS A O 1
ATOM 4026 N N . ASP A 1 493 ? -0.282 6.771 33.895 1.00 52.75 493 ASP A N 1
ATOM 4027 C CA . ASP A 1 493 ? -1.226 6.552 35.003 1.00 52.75 493 ASP A CA 1
ATOM 4028 C C . ASP A 1 493 ? -2.417 7.545 34.999 1.00 52.75 493 ASP A C 1
ATOM 4030 O O . ASP A 1 493 ? -3.053 7.776 36.027 1.00 52.75 493 ASP A O 1
ATOM 4034 N N . SER A 1 494 ? -2.692 8.244 33.886 1.00 63.88 494 SER A N 1
ATOM 4035 C CA . SER A 1 494 ? -3.654 9.375 33.876 1.00 63.88 494 SER A CA 1
ATOM 4036 C C . SER A 1 494 ? -4.410 9.613 32.558 1.00 63.88 494 SER A C 1
ATOM 4038 O O . SER A 1 494 ? -4.960 10.696 32.343 1.00 63.88 494 SER A O 1
ATOM 4040 N N . LEU A 1 495 ? -4.465 8.619 31.666 1.00 70.44 495 LEU A N 1
ATOM 4041 C CA . LEU A 1 495 ? -5.196 8.703 30.395 1.00 70.44 495 LEU A CA 1
ATOM 4042 C C . LEU A 1 495 ? -6.551 7.988 30.468 1.00 70.44 495 LEU A C 1
ATOM 4044 O O . LEU A 1 495 ? -6.626 6.771 30.635 1.00 70.44 495 LEU A O 1
ATOM 4048 N N . PHE A 1 496 ? -7.624 8.751 30.265 1.00 74.88 496 PHE A N 1
ATOM 4049 C CA . PHE A 1 496 ? -9.007 8.267 30.302 1.00 74.88 496 PHE A CA 1
ATOM 4050 C C . PHE A 1 496 ? -9.704 8.547 28.970 1.00 74.88 496 PHE A C 1
ATOM 4052 O O . PHE A 1 496 ? -9.302 9.448 28.234 1.00 74.88 496 PHE A O 1
ATOM 4059 N N . SER A 1 497 ? -10.766 7.806 28.642 1.00 79.19 497 SER A N 1
ATOM 4060 C CA . SER A 1 497 ? -11.599 8.179 27.493 1.00 79.19 497 SER A CA 1
ATOM 4061 C C . SER A 1 497 ? -12.323 9.497 27.766 1.00 79.19 497 SER A C 1
ATOM 4063 O O . SER A 1 497 ? -12.703 9.783 28.899 1.00 79.19 497 SER A O 1
ATOM 4065 N N . ALA A 1 498 ? -12.526 10.300 26.723 1.00 80.81 498 ALA A N 1
ATOM 4066 C CA . ALA A 1 498 ? -13.288 11.539 26.829 1.00 80.81 498 ALA A CA 1
ATOM 4067 C C . ALA A 1 498 ? -14.814 11.330 26.960 1.00 80.81 498 ALA A C 1
ATOM 4069 O O . ALA A 1 498 ? -15.524 12.291 27.266 1.00 80.81 498 ALA A O 1
ATOM 4070 N N . ASP A 1 499 ? -15.319 10.119 26.698 1.00 87.38 499 ASP A N 1
ATOM 4071 C CA . ASP A 1 499 ? -16.750 9.834 26.542 1.00 87.38 499 ASP A CA 1
ATOM 4072 C C . ASP A 1 499 ? -17.357 9.094 27.760 1.00 87.38 499 ASP A C 1
ATOM 4074 O O . ASP A 1 499 ? -16.956 7.955 28.034 1.00 87.38 499 ASP A O 1
ATOM 4078 N N . PRO A 1 500 ? -18.362 9.676 28.454 1.00 89.56 500 PRO A N 1
ATOM 4079 C CA . PRO A 1 500 ? -19.055 9.028 29.574 1.00 89.56 500 PRO A CA 1
ATOM 4080 C C . PRO A 1 500 ? -19.837 7.763 29.181 1.00 89.56 500 PRO A C 1
ATOM 4082 O O . PRO A 1 500 ? -20.217 6.980 30.051 1.00 89.56 500 PRO A O 1
ATOM 4085 N N . MET A 1 501 ? -20.075 7.502 27.890 1.00 91.56 501 MET A N 1
ATOM 4086 C CA . MET A 1 501 ? -20.750 6.280 27.446 1.00 91.56 501 MET A CA 1
ATOM 4087 C C . MET A 1 501 ? -19.967 5.007 27.829 1.00 91.56 501 MET A C 1
ATOM 4089 O O . MET A 1 501 ? -20.589 3.962 28.004 1.00 91.56 501 MET A O 1
ATOM 4093 N N . ILE A 1 502 ? -18.638 5.070 28.032 1.00 87.56 502 ILE A N 1
ATOM 4094 C CA . ILE A 1 502 ? -17.867 3.926 28.564 1.00 87.56 502 ILE A CA 1
ATOM 4095 C C . ILE A 1 502 ? -18.330 3.536 29.973 1.00 87.56 502 ILE A C 1
ATOM 4097 O O . ILE A 1 502 ? -18.431 2.345 30.270 1.00 87.56 502 ILE A O 1
ATOM 4101 N N . GLU A 1 503 ? -18.595 4.509 30.844 1.00 87.94 503 GLU A N 1
ATOM 4102 C CA . GLU A 1 503 ? -18.986 4.257 32.236 1.00 87.94 503 GLU A CA 1
ATOM 4103 C C . GLU A 1 503 ? -20.351 3.566 32.265 1.00 87.94 503 GLU A C 1
ATOM 4105 O O . GLU A 1 503 ? -20.454 2.446 32.763 1.00 87.94 503 GLU A O 1
ATOM 4110 N N . LYS A 1 504 ? -21.334 4.127 31.549 1.00 93.44 504 LYS A N 1
ATOM 4111 C CA . LYS A 1 504 ? -22.663 3.521 31.355 1.00 93.44 504 LYS A CA 1
ATOM 4112 C C . LYS A 1 504 ? -22.602 2.104 30.775 1.00 93.44 504 LYS A C 1
ATOM 4114 O O . LYS A 1 504 ? -23.368 1.229 31.172 1.00 93.44 504 LYS A O 1
ATOM 4119 N N . MET A 1 505 ? -21.692 1.851 29.829 1.00 91.56 505 MET A N 1
ATOM 4120 C CA . MET A 1 505 ? -21.488 0.511 29.267 1.00 91.56 505 MET A CA 1
ATOM 4121 C C . MET A 1 505 ? -20.953 -0.490 30.298 1.00 91.56 505 MET A C 1
ATOM 4123 O O . MET A 1 505 ? -21.379 -1.644 30.279 1.00 91.56 505 MET A O 1
ATOM 4127 N N . ASN A 1 506 ? -20.044 -0.065 31.180 1.00 88.50 506 ASN A N 1
ATOM 4128 C CA . ASN A 1 506 ? -19.520 -0.902 32.263 1.00 88.50 506 ASN A CA 1
ATOM 4129 C C . ASN A 1 506 ? -20.547 -1.095 33.393 1.00 88.50 506 ASN A C 1
ATOM 4131 O O . ASN A 1 506 ? -20.532 -2.133 34.040 1.00 88.50 506 ASN A O 1
ATOM 4135 N N . GLU A 1 507 ? -21.441 -0.136 33.633 1.00 91.62 507 GLU A N 1
ATOM 4136 C CA . GLU A 1 507 ? -22.559 -0.293 34.575 1.00 91.62 507 GLU A CA 1
ATOM 4137 C C . GLU A 1 507 ? -23.588 -1.306 34.053 1.00 91.62 507 GLU A C 1
ATOM 4139 O O . GLU A 1 507 ? -23.969 -2.234 34.765 1.00 91.62 507 GLU A O 1
ATOM 4144 N N . ALA A 1 508 ? -23.997 -1.173 32.786 1.00 93.75 508 ALA A N 1
ATOM 4145 C CA . ALA A 1 508 ? -24.973 -2.060 32.154 1.00 93.75 508 ALA A CA 1
ATOM 4146 C C . ALA A 1 508 ? -24.432 -3.481 31.902 1.00 93.75 508 ALA A C 1
ATOM 4148 O O . ALA A 1 508 ? -25.192 -4.451 31.941 1.00 93.75 508 ALA A O 1
ATOM 4149 N N . ILE A 1 509 ? -23.132 -3.617 31.611 1.00 90.81 509 ILE A N 1
ATOM 4150 C CA . ILE A 1 509 ? -22.448 -4.901 31.401 1.00 90.81 509 ILE A CA 1
ATOM 4151 C C . ILE A 1 509 ? -21.074 -4.852 32.095 1.00 90.81 509 ILE A C 1
ATOM 4153 O O . ILE A 1 509 ? -20.077 -4.486 31.461 1.00 90.81 509 ILE A O 1
ATOM 4157 N N . PRO A 1 510 ? -21.002 -5.235 33.384 1.00 85.88 510 PRO A N 1
ATOM 4158 C CA . PRO A 1 510 ? -19.765 -5.206 34.157 1.00 85.88 510 PRO A CA 1
ATOM 4159 C C . PRO A 1 510 ? -18.619 -5.987 33.504 1.00 85.88 510 PRO A C 1
ATOM 4161 O O . PRO A 1 510 ? -18.823 -7.120 33.051 1.00 85.88 510 PRO A O 1
ATOM 4164 N N . PRO A 1 511 ? -17.395 -5.425 33.464 1.00 78.56 511 PRO A N 1
ATOM 4165 C CA . PRO A 1 511 ? -16.243 -6.146 32.958 1.00 78.56 511 PRO A CA 1
ATOM 4166 C C . PRO A 1 511 ? -15.912 -7.338 33.881 1.00 78.56 511 PRO A C 1
ATOM 4168 O O . PRO A 1 511 ? -15.982 -7.215 35.104 1.00 78.56 511 PRO A O 1
ATOM 4171 N N . PRO A 1 512 ? -15.478 -8.483 33.324 1.00 72.38 512 PRO A N 1
ATOM 4172 C CA . PRO A 1 512 ? -15.229 -9.725 34.074 1.00 72.38 512 PRO A CA 1
ATOM 4173 C C . PRO A 1 512 ? -14.021 -9.658 35.028 1.00 72.38 512 PRO A C 1
ATOM 4175 O O . PRO A 1 512 ? -13.775 -10.582 35.800 1.00 72.38 512 PRO A O 1
ATOM 4178 N N . ALA A 1 513 ? -13.255 -8.571 34.974 1.00 66.75 513 ALA A N 1
ATOM 4179 C CA . ALA A 1 513 ? -12.221 -8.208 35.931 1.00 66.75 513 ALA A CA 1
ATOM 4180 C C . ALA A 1 513 ? -12.215 -6.676 36.083 1.00 66.75 513 ALA A C 1
ATOM 4182 O O . ALA A 1 513 ? -12.557 -5.984 35.117 1.00 66.75 513 ALA A O 1
ATOM 4183 N N . PRO A 1 514 ? -11.799 -6.123 37.240 1.00 58.56 514 PRO A N 1
ATOM 4184 C CA . PRO A 1 514 ? -11.673 -4.680 37.407 1.00 58.56 514 PRO A CA 1
ATOM 4185 C C . PRO A 1 514 ? -10.769 -4.080 36.325 1.00 58.56 514 PRO A C 1
ATOM 4187 O O . PRO A 1 514 ? -9.734 -4.650 35.964 1.00 58.56 514 PRO A O 1
ATOM 4190 N N . ALA A 1 515 ? -11.190 -2.922 35.820 1.00 51.19 515 ALA A N 1
ATOM 4191 C CA . ALA A 1 515 ? -10.598 -2.197 34.705 1.00 51.19 515 ALA A CA 1
ATOM 4192 C C . ALA A 1 515 ? -9.128 -1.804 34.952 1.00 51.19 515 ALA A C 1
ATOM 4194 O O . ALA A 1 515 ? -8.829 -0.675 35.331 1.00 51.19 515 ALA A O 1
ATOM 4195 N N . ARG A 1 516 ? -8.181 -2.716 34.699 1.00 49.25 516 ARG A N 1
ATOM 4196 C CA . ARG A 1 516 ? -6.768 -2.338 34.563 1.00 49.25 516 ARG A CA 1
ATOM 4197 C C . ARG A 1 516 ? -6.631 -1.466 33.316 1.00 49.25 516 ARG A C 1
ATOM 4199 O O . ARG A 1 516 ? -6.909 -1.952 32.220 1.00 49.25 516 ARG A O 1
ATOM 4206 N N . GLU A 1 517 ? -6.244 -0.208 33.542 1.00 50.84 517 GLU A N 1
ATOM 4207 C CA . GLU A 1 517 ? -5.962 0.875 32.583 1.00 50.84 517 GLU A CA 1
ATOM 4208 C C . GLU A 1 517 ? -6.126 0.477 31.115 1.00 50.84 517 GLU A C 1
ATOM 4210 O O . GLU A 1 517 ? -5.265 -0.157 30.497 1.00 50.84 517 GLU A O 1
ATOM 4215 N N . TYR A 1 518 ? -7.270 0.855 30.547 1.00 52.31 518 TYR A N 1
ATOM 4216 C CA . TYR A 1 518 ? -7.636 0.436 29.202 1.00 52.31 518 TYR A CA 1
ATOM 4217 C C . TYR A 1 518 ? -6.721 1.011 28.110 1.00 52.31 518 TYR A C 1
ATOM 4219 O O . TYR A 1 518 ? -6.602 0.386 27.052 1.00 52.31 518 TYR A O 1
ATOM 4227 N N . TYR A 1 519 ? -6.038 2.124 28.389 1.00 50.44 519 TYR A N 1
ATOM 4228 C CA . TYR A 1 519 ? -5.076 2.777 27.507 1.00 50.44 519 TYR A CA 1
ATOM 4229 C C . TYR A 1 519 ? -3.704 2.833 28.187 1.00 50.44 519 TYR A C 1
ATOM 4231 O O . TYR A 1 519 ? -3.537 3.495 29.204 1.00 50.44 519 TYR A O 1
ATOM 4239 N N . ARG A 1 520 ? -2.711 2.160 27.599 1.00 45.47 520 ARG A N 1
ATOM 4240 C CA . ARG A 1 520 ? -1.285 2.337 27.910 1.00 45.47 520 ARG A CA 1
ATOM 4241 C C . ARG A 1 520 ? -0.535 2.605 26.609 1.00 45.47 520 ARG A C 1
ATOM 4243 O O . ARG A 1 520 ? -0.835 1.986 25.587 1.00 45.47 520 ARG A O 1
ATOM 4250 N N . GLY A 1 521 ? 0.413 3.532 26.638 1.00 44.75 521 GLY A N 1
ATOM 4251 C CA . GLY A 1 521 ? 1.197 3.957 25.479 1.00 44.75 521 GLY A CA 1
ATOM 4252 C C . GLY A 1 521 ? 2.098 5.142 25.790 1.00 44.75 521 GLY A C 1
ATOM 4253 O O . GLY A 1 521 ? 2.005 5.726 26.873 1.00 44.75 521 GLY A O 1
ATOM 4254 N N . SER A 1 522 ? 2.924 5.501 24.814 1.00 43.69 522 SER A N 1
ATOM 4255 C CA . SER A 1 522 ? 3.734 6.720 24.796 1.00 43.69 522 SER A CA 1
ATOM 4256 C C . SER A 1 522 ? 3.075 7.751 23.884 1.00 43.69 522 SER A C 1
ATOM 4258 O O . SER A 1 522 ? 2.643 7.409 22.781 1.00 43.69 522 SER A O 1
ATOM 4260 N N . ILE A 1 523 ? 2.963 9.013 24.319 1.00 48.12 523 ILE A N 1
ATOM 4261 C CA . ILE A 1 523 ? 2.496 10.086 23.419 1.00 48.12 523 ILE A CA 1
ATOM 4262 C C . ILE A 1 523 ? 3.614 10.406 22.436 1.00 48.12 523 ILE A C 1
ATOM 4264 O O . ILE A 1 523 ? 4.786 10.347 22.799 1.00 48.12 523 ILE A O 1
ATOM 4268 N N . VAL A 1 524 ? 3.237 10.654 21.181 1.00 52.09 524 VAL A N 1
ATOM 4269 C CA . VAL A 1 524 ? 4.176 10.608 20.062 1.00 52.09 524 VAL A CA 1
ATOM 4270 C C . VAL A 1 524 ? 4.280 11.941 19.339 1.00 52.09 524 VAL A C 1
ATOM 4272 O O . VAL A 1 524 ? 5.384 12.322 18.983 1.00 52.09 524 VAL A O 1
ATOM 4275 N N . LEU A 1 525 ? 3.194 12.692 19.137 1.00 52.25 525 LEU A N 1
ATOM 4276 C CA . LEU A 1 525 ? 3.275 13.949 18.382 1.00 52.25 525 LEU A CA 1
ATOM 4277 C C . LEU A 1 525 ? 2.456 15.088 18.983 1.00 52.25 525 LEU A C 1
ATOM 4279 O O . LEU A 1 525 ? 1.273 14.933 19.289 1.00 52.25 525 LEU A O 1
ATOM 4283 N N . ASP A 1 526 ? 3.097 16.256 19.023 1.00 46.31 526 ASP A N 1
ATOM 4284 C CA . ASP A 1 526 ? 2.451 17.561 19.080 1.00 46.31 526 ASP A CA 1
ATOM 4285 C C . ASP A 1 526 ? 2.512 18.198 17.679 1.00 46.31 526 ASP A C 1
ATOM 4287 O O . ASP A 1 526 ? 3.578 18.268 17.061 1.00 46.31 526 ASP A O 1
ATOM 4291 N N . SER A 1 527 ? 1.370 18.664 17.178 1.00 41.16 527 SER A N 1
ATOM 4292 C CA . SER A 1 527 ? 1.226 19.352 15.891 1.00 41.16 527 SER A CA 1
ATOM 4293 C C . SER A 1 527 ? 1.949 20.705 15.823 1.00 41.16 527 SER A C 1
ATOM 4295 O O . SER A 1 527 ? 2.097 21.257 14.735 1.00 41.16 527 SER A O 1
ATOM 4297 N N . THR A 1 528 ? 2.480 21.222 16.940 1.00 40.84 528 THR A N 1
ATOM 4298 C CA . THR A 1 528 ? 3.359 22.405 16.941 1.00 40.84 528 THR A CA 1
ATOM 4299 C C . THR A 1 528 ? 4.798 22.130 16.487 1.00 40.84 528 THR A C 1
ATOM 4301 O O . THR A 1 528 ? 5.583 23.074 16.409 1.00 40.84 528 THR A O 1
ATOM 4304 N N . LEU A 1 529 ? 5.167 20.885 16.148 1.00 43.44 529 LEU A N 1
ATOM 4305 C CA . LEU A 1 529 ? 6.442 20.548 15.486 1.00 43.44 529 LEU A CA 1
ATOM 4306 C C . LEU A 1 529 ? 6.441 20.952 13.994 1.00 43.44 529 LEU A C 1
ATOM 4308 O O . LEU A 1 529 ? 6.653 20.142 13.088 1.00 43.44 529 LEU A O 1
ATOM 4312 N N . ASN A 1 530 ? 6.220 22.243 13.745 1.00 35.50 530 ASN A N 1
ATOM 4313 C CA . ASN A 1 530 ? 6.423 22.870 12.447 1.00 35.50 530 ASN A CA 1
ATOM 4314 C C . ASN A 1 530 ? 7.922 22.923 12.121 1.00 35.50 530 ASN A C 1
ATOM 4316 O O . ASN A 1 530 ? 8.591 23.874 12.502 1.00 35.50 530 ASN A O 1
ATOM 4320 N N . ASP A 1 531 ? 8.426 21.898 11.429 1.00 38.03 531 ASP A N 1
ATOM 4321 C CA . ASP A 1 531 ? 9.314 22.062 10.262 1.00 38.03 531 ASP A CA 1
ATOM 4322 C C . ASP A 1 531 ? 9.604 20.708 9.576 1.00 38.03 531 ASP A C 1
ATOM 4324 O O . ASP A 1 531 ? 10.717 20.181 9.540 1.00 38.03 531 ASP A O 1
ATOM 4328 N N . VAL A 1 532 ? 8.591 20.134 8.917 1.00 37.16 532 VAL A N 1
ATOM 4329 C CA . VAL A 1 532 ? 8.789 18.968 8.020 1.00 37.16 532 VAL A CA 1
ATOM 4330 C C . VAL A 1 532 ? 9.447 19.383 6.680 1.00 37.16 532 VAL A C 1
ATOM 4332 O O . VAL A 1 532 ? 9.719 18.551 5.814 1.00 37.16 532 VAL A O 1
ATOM 4335 N N . THR A 1 533 ? 9.776 20.670 6.512 1.00 30.95 533 THR A N 1
ATOM 4336 C CA . THR A 1 533 ? 10.443 21.243 5.328 1.00 30.95 533 THR A CA 1
ATOM 4337 C C . THR A 1 533 ? 11.760 21.967 5.630 1.00 30.95 533 THR A C 1
ATOM 4339 O O . THR A 1 533 ? 12.154 22.851 4.876 1.00 30.95 533 THR A O 1
ATOM 4342 N N . GLY A 1 534 ? 12.500 21.521 6.651 1.00 35.72 534 GLY A N 1
ATOM 4343 C CA . GLY A 1 534 ? 13.926 21.833 6.809 1.00 35.72 534 GLY A CA 1
ATOM 4344 C C . GLY A 1 534 ? 14.318 22.227 8.228 1.00 35.72 534 GLY A C 1
ATOM 4345 O O . GLY A 1 534 ? 14.114 23.364 8.620 1.00 35.72 534 GLY A O 1
ATOM 4346 N N . VAL A 1 535 ? 14.968 21.315 8.961 1.00 25.47 535 VAL A N 1
ATOM 4347 C CA . VAL A 1 535 ? 15.495 21.591 10.308 1.00 25.47 535 VAL A CA 1
ATOM 4348 C C . VAL A 1 535 ? 16.993 21.337 10.368 1.00 25.47 535 VAL A C 1
ATOM 4350 O O . VAL A 1 535 ? 17.467 20.214 10.181 1.00 25.47 535 VAL A O 1
ATOM 4353 N N . THR A 1 536 ? 17.726 22.395 10.700 1.00 24.91 536 THR A N 1
ATOM 4354 C CA . THR A 1 536 ? 19.077 22.317 11.258 1.00 24.91 536 THR A CA 1
ATOM 4355 C C . THR A 1 536 ? 18.999 21.700 12.651 1.00 24.91 536 THR A C 1
ATOM 4357 O O . THR A 1 536 ? 18.269 22.190 13.509 1.00 24.91 536 THR A O 1
ATOM 4360 N N . ILE A 1 537 ? 19.758 20.631 12.889 1.00 25.95 537 ILE A N 1
ATOM 4361 C CA . ILE A 1 537 ? 19.761 19.893 14.158 1.00 25.95 537 ILE A CA 1
ATOM 4362 C C . ILE A 1 537 ? 20.222 20.811 15.304 1.00 25.95 537 ILE A C 1
ATOM 4364 O O . ILE A 1 537 ? 21.410 21.123 15.405 1.00 25.95 537 ILE A O 1
ATOM 4368 N N . LEU A 1 538 ? 19.313 21.178 16.215 1.00 22.30 538 LEU A N 1
ATOM 4369 C CA . LEU A 1 538 ? 19.697 21.661 17.542 1.00 22.30 538 LEU A CA 1
ATOM 4370 C C . LEU A 1 538 ? 20.062 20.457 18.411 1.00 22.30 538 LEU A C 1
ATOM 4372 O O . LEU A 1 538 ? 19.224 19.784 19.001 1.00 22.30 538 LEU A O 1
ATOM 4376 N N . ASN A 1 539 ? 21.357 20.165 18.406 1.00 29.14 539 ASN A N 1
ATOM 4377 C CA . ASN A 1 539 ? 21.965 19.034 19.082 1.00 29.14 539 ASN A CA 1
ATOM 4378 C C . ASN A 1 539 ? 21.980 19.251 20.605 1.00 29.14 539 ASN A C 1
ATOM 4380 O O . ASN A 1 539 ? 22.764 20.062 21.099 1.00 29.14 539 ASN A O 1
ATOM 4384 N N . THR A 1 540 ? 21.168 18.505 21.358 1.00 26.78 540 THR A N 1
ATOM 4385 C CA . THR A 1 540 ? 21.273 18.438 22.824 1.00 26.78 540 THR A CA 1
ATOM 4386 C C . THR A 1 540 ? 21.234 16.999 23.350 1.00 26.78 540 THR A C 1
ATOM 4388 O O . THR A 1 540 ? 20.181 16.403 23.539 1.00 26.78 540 THR A O 1
ATOM 4391 N N . ARG A 1 541 ? 22.435 16.527 23.720 1.00 26.02 541 ARG A N 1
ATOM 4392 C CA . ARG A 1 541 ? 22.750 15.417 24.645 1.00 26.02 541 ARG A CA 1
ATOM 4393 C C . ARG A 1 541 ? 22.565 13.977 24.150 1.00 26.02 541 ARG A C 1
ATOM 4395 O O . ARG A 1 541 ? 21.525 13.352 24.300 1.00 26.02 541 ARG A O 1
ATOM 4402 N N . GLU A 1 542 ? 23.699 13.426 23.723 1.00 35.78 542 GLU A N 1
ATOM 4403 C CA . GLU A 1 542 ? 24.325 12.241 24.335 1.00 35.78 542 GLU A CA 1
ATOM 4404 C C . GLU A 1 542 ? 23.400 11.275 25.108 1.00 35.78 542 GLU A C 1
ATOM 4406 O O . GLU A 1 542 ? 23.203 11.410 26.316 1.00 35.78 542 GLU A O 1
ATOM 4411 N N . ALA A 1 543 ? 22.969 10.202 24.444 1.00 26.78 543 ALA A N 1
ATOM 4412 C CA . ALA A 1 543 ? 22.569 8.962 25.105 1.00 26.78 543 ALA A CA 1
ATOM 4413 C C . ALA A 1 543 ? 23.495 7.834 24.628 1.00 26.78 543 ALA A C 1
ATOM 4415 O O . ALA A 1 543 ? 23.588 7.545 23.435 1.00 26.78 543 ALA A O 1
ATOM 4416 N N . ARG A 1 544 ? 24.238 7.233 25.563 1.00 26.39 544 ARG A N 1
ATOM 4417 C CA . ARG A 1 544 ? 25.231 6.190 25.271 1.00 26.39 544 ARG A CA 1
ATOM 4418 C C . ARG A 1 544 ? 24.537 4.911 24.801 1.00 26.39 544 ARG A C 1
ATOM 4420 O O . ARG A 1 544 ? 23.690 4.384 25.515 1.00 26.39 544 ARG A O 1
ATOM 4427 N N . ILE A 1 545 ? 24.968 4.370 23.664 1.00 26.38 545 ILE A N 1
ATOM 4428 C CA . ILE A 1 545 ? 24.689 2.978 23.290 1.00 26.38 545 ILE A CA 1
ATOM 4429 C C . ILE A 1 545 ? 25.602 2.086 24.147 1.00 26.38 545 ILE A C 1
ATOM 4431 O O . ILE A 1 545 ? 26.823 2.240 24.055 1.00 26.38 545 ILE A O 1
ATOM 4435 N N . PRO A 1 546 ? 25.076 1.154 24.960 1.00 27.02 546 PRO A N 1
ATOM 4436 C CA . PRO A 1 546 ? 25.879 0.055 25.468 1.00 27.02 546 PRO A CA 1
ATOM 4437 C C . PRO A 1 546 ? 26.071 -0.961 24.337 1.00 27.02 546 PRO A C 1
ATOM 4439 O O . PRO A 1 546 ? 25.110 -1.561 23.859 1.00 27.02 546 PRO A O 1
ATOM 4442 N N . LEU A 1 547 ? 27.316 -1.140 23.898 1.00 29.53 547 LEU A N 1
ATOM 4443 C CA . LEU A 1 547 ? 27.701 -2.308 23.110 1.00 29.53 547 LEU A CA 1
ATOM 4444 C C . LEU A 1 547 ? 27.701 -3.540 24.021 1.00 29.53 547 LEU A C 1
ATOM 4446 O O . LEU A 1 547 ? 28.341 -3.508 25.071 1.00 29.53 547 LEU A O 1
ATOM 4450 N N . ASN A 1 548 ? 27.021 -4.598 23.582 1.00 31.98 548 ASN A N 1
ATOM 4451 C CA . ASN A 1 548 ? 27.274 -6.008 23.896 1.00 31.98 548 ASN A CA 1
ATOM 4452 C C . ASN A 1 548 ? 26.721 -6.845 22.737 1.00 31.98 548 ASN A C 1
ATOM 4454 O O . ASN A 1 548 ? 25.539 -6.620 22.391 1.00 31.98 548 ASN A O 1
#

Secondary structure (DSSP, 8-state):
----------------THHHHHHHHHTSHHHHHHHHHHHHHHHHHHHHHHHTT---PPPPSSSHHHHHHHHHHH-SHHHHHH-HHHHHHHHHHHHHHHT-STTS----HHHHHHHHHHHHHHHHH-HHHHHHHH-----S--EEEEEEE----B---HHHHHHHHHHHHHHHHHHHTT--HHHHHHHHHHHHHHHHHHHHHHHHHHHHHHHHH-HHHHHHHHHHHHHHHHHHHTT-HHHHHHHHHHHHHHHTSHHHHHHHHS--HHHHHHHHHHHHH-HHHHSPPBTTBPPPHHHHHHHHHHS--HHHHHH-TTTSPBP---SSS-TT--SSPEEEEEEEEE--HHHHTTHHHHTT-TTT--TT-GGG--HHHHTGGGSTT-EEEEEEETTEEEEEEEEEEEE-TT--SEEEEEEEE-TTTTSEEEEE-TTTTT-EEEEEHHHHHHHHHHHHH--TTEEEEEE----HHHHHHHHHHHHSHHHHTS--B--TT--EES-THHHHHHHHS--SS----S--EEEEEETT---TT---------------